Protein AF-A0A8T6TBX6-F1 (afdb_monomer_lite)

Sequence (388 aa):
GADEERVNELTYELRSREDLVAPQSKFRDLLKDADGKEVSRELEEILAISKDKQDTVGQKVSTIKLELSDLREEQARIERSPDFDRQQRKSRRRVRVWTGYGNVAIGIVLVFMFLMFALLLWQSLIVIRIPPGIIQPQEMLGIPGINPVIPLWYGIFGLAVAMLVHEFAHGILARVGKITVKSLGLLYMVVPIGAFVEPDEDQLAKVDRGRRSRVFAVGPATNIIVAFLVVMLFAWGFMGSVEQAEEGVVLGRIVEWHEFEVEGSDTPEQRSTPANDSGIVPWSTLLSIEALDGPPLGPDEENLSVLKEVEDYTDTMERTIAGQRVRLTWWNDGKTYDASVQLWDKGDVYGEDYAGQGYLGASAYLFYRVPAGEYPDALSRPMDYVED

Radius of gyration: 39.2 Å; chains: 1; bounding box: 105×45×105 Å

Foldseek 3Di:
DPVVVVVVVVVCVVVVCPDDPDDPPVVVVVCVVDPVVVVVVVLVVVCVPDPVCNVVSVVVVVVVVVVVVVVVVVVVVCCPDPVVVVVVVVVVVLLVVLLVLLVVLLVQQVVVVVVVVVVVVVVVVVVVVDDPDPDDVQCVPPDAPSNPVHDVVVVLVLQAVLQVQLQVQLVSLCVSQVFDFPDQDLDDDPDRDHRHTHTDVVVLVVGDPSSNSSSVRRSVSRSVVVVVVVVVCCCVVCVVVDDDPDQAFFWQDFAQWDWADDVPDPGTDIDGFQCNVQVPDHRKGWFWKFFPDDFAQPPPRHRIQGGRDLVSVVSSQQRAWAQTKIKIWIDDPHDIDIDIGTFHAVCSVVNDVRGGGGHGRTHTDDPDDDDPPDDPPVVPDDPPPPPD

Structure (mmCIF, N/CA/C/O backbone):
data_AF-A0A8T6TBX6-F1
#
_entry.id   AF-A0A8T6TBX6-F1
#
loop_
_atom_site.group_PDB
_atom_site.id
_atom_site.type_symbol
_atom_site.label_atom_id
_atom_site.label_alt_id
_atom_site.label_comp_id
_atom_site.label_asym_id
_atom_site.label_entity_id
_atom_site.label_seq_id
_atom_site.pdbx_PDB_ins_code
_atom_site.Cartn_x
_atom_site.Cartn_y
_atom_site.Cartn_z
_atom_site.occupancy
_atom_site.B_iso_or_equiv
_atom_site.auth_seq_id
_atom_site.auth_comp_id
_atom_site.auth_asym_id
_atom_site.auth_atom_id
_atom_site.pdbx_PDB_model_num
ATOM 1 N N . GLY A 1 1 ? -63.072 0.173 43.963 1.00 38.72 1 GLY A N 1
ATOM 2 C CA . GLY A 1 1 ? -63.682 0.535 42.677 1.00 38.72 1 GLY A CA 1
ATOM 3 C C . GLY A 1 1 ? -62.593 0.728 41.650 1.00 38.72 1 GLY A C 1
ATOM 4 O O . GLY A 1 1 ? -62.140 -0.268 41.123 1.00 38.72 1 GLY A O 1
ATOM 5 N N . ALA A 1 2 ? -62.120 1.961 41.444 1.00 32.62 2 ALA A N 1
ATOM 6 C CA . ALA A 1 2 ? -61.147 2.293 40.392 1.00 32.62 2 ALA A CA 1
ATOM 7 C C . ALA A 1 2 ? -59.654 2.025 40.724 1.00 32.62 2 ALA A C 1
ATOM 9 O O . ALA A 1 2 ? -58.848 1.934 39.808 1.00 32.62 2 ALA A O 1
ATOM 10 N N . ASP A 1 3 ? -59.276 1.846 41.997 1.00 45.72 3 ASP A N 1
ATOM 11 C CA . ASP A 1 3 ? -57.864 1.628 42.394 1.00 45.72 3 ASP A CA 1
ATOM 12 C C . ASP A 1 3 ? -57.424 0.158 42.456 1.00 45.72 3 ASP A C 1
ATOM 14 O O . ASP A 1 3 ? -56.239 -0.153 42.391 1.00 45.72 3 ASP A O 1
ATOM 18 N N . GLU A 1 4 ? -58.365 -0.775 42.585 1.00 37.47 4 GLU A N 1
ATOM 19 C CA . GLU A 1 4 ? -58.041 -2.202 42.728 1.00 37.47 4 GLU A CA 1
ATOM 20 C C . GLU A 1 4 ? -57.635 -2.822 41.384 1.00 37.47 4 GLU A C 1
ATOM 22 O O . GLU A 1 4 ? -56.777 -3.699 41.327 1.00 37.47 4 GLU A O 1
ATOM 27 N N . GLU A 1 5 ? -58.205 -2.307 40.295 1.00 37.44 5 GLU A N 1
ATOM 28 C CA . GLU A 1 5 ? -57.904 -2.714 38.924 1.00 37.44 5 GLU A CA 1
ATOM 29 C C . GLU A 1 5 ? -56.518 -2.210 38.492 1.00 37.44 5 GLU A C 1
ATOM 31 O O . GLU A 1 5 ? -55.729 -2.992 37.979 1.00 37.44 5 GLU A O 1
ATOM 36 N N . ARG A 1 6 ? -56.152 -0.965 38.840 1.00 40.28 6 ARG A N 1
ATOM 37 C CA . ARG A 1 6 ? -54.835 -0.365 38.544 1.00 40.28 6 ARG A CA 1
ATOM 38 C C . ARG A 1 6 ? -53.684 -1.050 39.289 1.00 40.28 6 ARG A C 1
ATOM 40 O O . ARG A 1 6 ? -52.607 -1.255 38.736 1.00 40.28 6 ARG A O 1
ATOM 47 N N . VAL A 1 7 ? -53.912 -1.427 40.550 1.00 42.97 7 VAL A N 1
ATOM 48 C CA . VAL A 1 7 ? -52.927 -2.150 41.370 1.00 42.97 7 VAL A CA 1
ATOM 49 C C . VAL A 1 7 ? -52.778 -3.594 40.895 1.00 42.97 7 VAL A C 1
ATOM 51 O O . VAL A 1 7 ? -51.656 -4.094 40.822 1.00 42.97 7 VAL A O 1
ATOM 54 N N . ASN A 1 8 ? -53.871 -4.260 40.518 1.00 42.78 8 ASN A N 1
ATOM 55 C CA . ASN A 1 8 ? -53.800 -5.603 39.945 1.00 42.78 8 ASN A CA 1
ATOM 56 C C . ASN A 1 8 ? -53.167 -5.605 38.546 1.00 42.78 8 ASN A C 1
ATOM 58 O O . ASN A 1 8 ? -52.420 -6.528 38.247 1.00 42.78 8 ASN A O 1
ATOM 62 N N . GLU A 1 9 ? -53.383 -4.568 37.736 1.00 41.25 9 GLU A N 1
ATOM 63 C CA . GLU A 1 9 ? -52.756 -4.380 36.421 1.00 41.25 9 GLU A CA 1
ATOM 64 C C . GLU A 1 9 ? -51.234 -4.189 36.547 1.00 41.25 9 GLU A C 1
ATOM 66 O O . GLU A 1 9 ? -50.475 -4.911 35.906 1.00 41.25 9 GLU A O 1
ATOM 71 N N . LEU A 1 10 ? -50.770 -3.343 37.478 1.00 39.22 10 LEU A N 1
ATOM 72 C CA . LEU A 1 10 ? -49.340 -3.174 37.788 1.00 39.22 10 LEU A CA 1
ATOM 73 C C . LEU A 1 10 ? -48.706 -4.442 38.382 1.00 39.22 10 LEU A C 1
ATOM 75 O O . LEU A 1 10 ? -47.567 -4.784 38.066 1.00 39.22 10 LEU A O 1
ATOM 79 N N . THR A 1 11 ? -49.441 -5.170 39.227 1.00 39.16 11 THR A N 1
ATOM 80 C CA . THR A 1 11 ? -48.968 -6.430 39.827 1.00 39.16 11 THR A CA 1
ATOM 81 C C . THR A 1 11 ? -48.916 -7.558 38.791 1.00 39.16 11 THR A C 1
ATOM 83 O O . THR A 1 11 ? -48.022 -8.403 38.848 1.00 39.16 11 THR A O 1
ATOM 86 N N . TYR A 1 12 ? -49.837 -7.562 37.823 1.00 40.47 12 TYR A N 1
ATOM 87 C CA . TYR A 1 12 ? -49.862 -8.497 36.700 1.00 40.47 12 TYR A CA 1
ATOM 88 C C . TYR A 1 12 ? -48.758 -8.181 35.682 1.00 40.47 12 TYR A C 1
ATOM 90 O O . TYR A 1 12 ? -48.032 -9.095 35.305 1.00 40.47 12 TYR A O 1
ATOM 98 N N . GLU A 1 13 ? -48.528 -6.907 35.338 1.00 39.50 13 GLU A N 1
ATOM 99 C CA . GLU A 1 13 ? -47.402 -6.473 34.489 1.00 39.50 13 GLU A CA 1
ATOM 100 C C . GLU A 1 13 ? -46.027 -6.776 35.107 1.00 39.50 13 GLU A C 1
ATOM 102 O O . GLU A 1 13 ? -45.070 -7.070 34.386 1.00 39.50 13 GLU A O 1
ATOM 107 N N . LEU A 1 14 ? -45.908 -6.721 36.440 1.00 37.66 14 LEU A N 1
ATOM 108 C CA . LEU A 1 14 ? -44.684 -7.081 37.163 1.00 37.66 14 LEU A CA 1
ATOM 109 C C . LEU A 1 14 ? -44.456 -8.598 37.223 1.00 37.66 14 LEU A C 1
ATOM 111 O O . LEU A 1 14 ? -43.306 -9.036 37.236 1.00 37.66 14 LEU A O 1
ATOM 115 N N . ARG A 1 15 ? -45.528 -9.403 37.238 1.00 36.50 15 ARG A N 1
ATOM 116 C CA . ARG A 1 15 ? -45.457 -10.876 37.232 1.00 36.50 15 ARG A CA 1
ATOM 117 C C . ARG A 1 15 ? -45.331 -11.481 35.837 1.00 36.50 15 ARG A C 1
ATOM 119 O O . ARG A 1 15 ? -44.792 -12.573 35.724 1.00 36.50 15 ARG A O 1
ATOM 126 N N . SER A 1 16 ? -45.816 -10.810 34.793 1.00 33.53 16 SER A N 1
ATOM 127 C CA . SER A 1 16 ? -45.866 -11.346 33.426 1.00 33.53 16 SER A CA 1
ATOM 128 C C . SER A 1 16 ? -44.584 -11.133 32.612 1.00 33.53 16 SER A C 1
ATOM 130 O O . SER A 1 16 ? -44.590 -11.369 31.408 1.00 33.53 16 SER A O 1
ATOM 132 N N . ARG A 1 17 ? -43.493 -10.658 33.227 1.00 32.53 17 ARG A N 1
ATOM 133 C CA . ARG A 1 17 ? -42.173 -10.547 32.585 1.00 32.53 17 ARG A CA 1
ATOM 134 C C . ARG A 1 17 ? -41.236 -11.630 33.119 1.00 32.53 17 ARG A C 1
ATOM 136 O O . ARG A 1 17 ? -40.343 -11.343 33.913 1.00 32.53 17 ARG A O 1
ATOM 143 N N . GLU A 1 18 ? -41.439 -12.866 32.677 1.00 32.34 18 GLU A N 1
ATOM 144 C CA . GLU A 1 18 ? -40.562 -14.013 32.979 1.00 32.34 18 GLU A CA 1
ATOM 145 C C . GLU A 1 18 ? -39.318 -14.093 32.067 1.00 32.34 18 GLU A C 1
ATOM 147 O O . GLU A 1 18 ? -38.530 -15.031 32.145 1.00 32.34 18 GLU A O 1
ATOM 152 N N . ASP A 1 19 ? -39.075 -13.085 31.234 1.00 32.53 19 ASP A N 1
ATOM 153 C CA . ASP A 1 19 ? -38.139 -13.167 30.110 1.00 32.53 19 ASP A CA 1
ATOM 154 C C . ASP A 1 19 ? -37.120 -12.012 30.050 1.00 32.53 19 ASP A C 1
ATOM 156 O O . ASP A 1 19 ? -36.607 -11.657 28.991 1.00 32.53 19 ASP A O 1
ATOM 160 N N . LEU A 1 20 ? -36.724 -11.451 31.200 1.00 30.66 20 LEU A N 1
ATOM 161 C CA . LEU A 1 20 ? -35.664 -10.432 31.256 1.00 30.66 20 LEU A CA 1
ATOM 162 C C . LEU A 1 20 ? -34.454 -10.861 32.089 1.00 30.66 20 LEU A C 1
ATOM 164 O O . LEU A 1 20 ? -34.204 -10.402 33.204 1.00 30.66 20 LEU A O 1
ATOM 168 N N . VAL A 1 21 ? -33.614 -11.674 31.449 1.00 34.84 21 VAL A N 1
ATOM 169 C CA . VAL A 1 21 ? -32.175 -11.706 31.718 1.00 34.84 21 VAL A CA 1
ATOM 170 C C . VAL A 1 21 ? -31.593 -10.313 31.409 1.00 34.84 21 VAL A C 1
ATOM 172 O O . VAL A 1 21 ? -31.294 -10.002 30.261 1.00 34.84 21 VAL A O 1
ATOM 175 N N . ALA A 1 22 ? -31.383 -9.516 32.468 1.00 29.92 22 ALA A N 1
ATOM 176 C CA . ALA A 1 22 ? -30.578 -8.279 32.546 1.00 29.92 22 ALA A CA 1
ATOM 177 C C . ALA A 1 22 ? -31.112 -7.034 31.772 1.00 29.92 22 ALA A C 1
ATOM 179 O O . ALA A 1 22 ? -31.769 -7.183 30.751 1.00 29.92 22 ALA A O 1
ATOM 180 N N . PRO A 1 23 ? -30.821 -5.774 32.203 1.00 37.69 23 PRO A N 1
ATOM 181 C CA . PRO A 1 23 ? -29.651 -5.351 32.979 1.00 37.69 23 PRO A CA 1
ATOM 182 C C . PRO A 1 23 ? -29.938 -4.516 34.242 1.00 37.69 23 PRO A C 1
ATOM 184 O O . PRO A 1 23 ? -30.768 -3.609 34.266 1.00 37.69 23 PRO A O 1
ATOM 187 N N . GLN A 1 24 ? -29.099 -4.736 35.260 1.00 36.00 24 GLN A N 1
ATOM 188 C CA . GLN A 1 24 ? -28.992 -3.989 36.525 1.00 36.00 24 GLN A CA 1
ATOM 189 C C . GLN A 1 24 ? -28.879 -2.448 36.395 1.00 36.00 24 GLN A C 1
ATOM 191 O O . GLN A 1 24 ? -28.819 -1.752 37.404 1.00 36.00 24 GLN A O 1
ATOM 196 N N . SER A 1 25 ? -28.831 -1.879 35.186 1.00 33.09 25 SER A N 1
ATOM 197 C CA . SER A 1 25 ? -28.899 -0.432 34.958 1.00 33.09 25 SER A CA 1
ATOM 198 C C . SER A 1 25 ? -30.320 0.119 35.077 1.00 33.09 25 SER A C 1
ATOM 200 O O . SER A 1 25 ? -30.493 1.143 35.720 1.00 33.09 25 SER A O 1
ATOM 202 N N . LYS A 1 26 ? -31.338 -0.585 34.558 1.00 34.56 26 LYS A N 1
ATOM 203 C CA . LYS A 1 26 ? -32.734 -0.106 34.588 1.00 34.56 26 LYS A CA 1
ATOM 204 C C . LYS A 1 26 ? -33.320 -0.143 36.006 1.00 34.56 26 LYS A C 1
ATOM 206 O O . LYS A 1 26 ? -34.060 0.748 36.399 1.00 34.56 26 LYS A O 1
ATOM 211 N N . PHE A 1 27 ? -32.895 -1.128 36.801 1.00 35.19 27 PHE A N 1
ATOM 212 C CA . PHE A 1 27 ? -33.219 -1.243 38.228 1.00 35.19 27 PHE A CA 1
ATOM 213 C C . PHE A 1 27 ? -32.498 -0.179 39.078 1.00 35.19 27 PHE A C 1
ATOM 215 O O . PHE A 1 27 ? -33.051 0.328 40.046 1.00 35.19 27 PHE A O 1
ATOM 222 N N . ARG A 1 28 ? -31.274 0.212 38.688 1.00 37.06 28 ARG A N 1
ATOM 223 C CA . ARG A 1 28 ? -30.515 1.298 39.329 1.00 37.06 28 ARG A CA 1
ATOM 224 C C . ARG A 1 28 ? -31.101 2.680 39.020 1.00 37.06 28 ARG A C 1
ATOM 226 O O . ARG A 1 28 ? -31.014 3.547 39.878 1.00 37.06 28 ARG A O 1
ATOM 233 N N . ASP A 1 29 ? -31.672 2.876 37.833 1.00 36.03 29 ASP A N 1
ATOM 234 C CA . ASP A 1 29 ? -32.325 4.135 37.448 1.00 36.03 29 ASP A CA 1
ATOM 235 C C . ASP A 1 29 ? -33.709 4.276 38.113 1.00 36.03 29 ASP A C 1
ATOM 237 O O . ASP A 1 29 ? -34.010 5.332 38.659 1.00 36.03 29 ASP A O 1
ATOM 241 N N . LEU A 1 30 ? -34.474 3.181 38.236 1.00 34.69 30 LEU A N 1
ATOM 242 C CA . LEU A 1 30 ? -35.698 3.132 39.058 1.00 34.69 30 LEU A CA 1
ATOM 243 C C . LEU A 1 30 ? -35.437 3.412 40.551 1.00 34.69 30 LEU A C 1
ATOM 245 O O . LEU A 1 30 ? -36.264 4.020 41.219 1.00 34.69 30 LEU A O 1
ATOM 249 N N . LEU A 1 31 ? -34.272 3.011 41.072 1.00 36.69 31 LEU A N 1
ATOM 250 C CA . LEU A 1 31 ? -33.835 3.307 42.445 1.00 36.69 31 LEU A CA 1
ATOM 251 C C . LEU A 1 31 ? -33.206 4.704 42.617 1.00 36.69 31 LEU A C 1
ATOM 253 O O . LEU A 1 31 ? -32.903 5.088 43.745 1.00 36.69 31 LEU A O 1
ATOM 257 N N . LYS A 1 32 ? -32.962 5.447 41.529 1.00 38.94 32 LYS A N 1
ATOM 258 C CA . LYS A 1 32 ? -32.359 6.791 41.566 1.00 38.94 32 LYS A CA 1
ATOM 259 C C . LYS A 1 32 ? -33.377 7.921 41.478 1.00 38.94 32 LYS A C 1
ATOM 261 O O . LYS A 1 32 ? -33.118 8.963 42.070 1.00 38.94 32 LYS A O 1
ATOM 266 N N . ASP A 1 33 ? -34.499 7.708 40.792 1.00 34.97 33 ASP A N 1
ATOM 267 C CA . ASP A 1 33 ? -35.560 8.721 40.669 1.00 34.97 33 ASP A CA 1
ATOM 268 C C . ASP A 1 33 ? -36.517 8.756 41.866 1.00 34.97 33 ASP A C 1
ATOM 270 O O . ASP A 1 33 ? -37.229 9.734 42.061 1.00 34.97 33 ASP A O 1
ATOM 274 N N . ALA A 1 34 ? -36.463 7.755 42.742 1.00 42.81 34 ALA A N 1
ATOM 275 C CA . ALA A 1 34 ? -37.088 7.823 44.050 1.00 42.81 34 ALA A CA 1
ATOM 276 C C . ALA A 1 34 ? -36.090 7.327 45.095 1.00 42.81 34 ALA A C 1
ATOM 278 O O . ALA A 1 34 ? -36.056 6.147 45.451 1.00 42.81 34 ALA A O 1
ATOM 279 N N . ASP A 1 35 ? -35.294 8.259 45.632 1.00 43.50 35 ASP A N 1
ATOM 280 C CA . ASP A 1 35 ? -34.878 8.190 47.035 1.00 43.50 35 ASP A CA 1
ATOM 281 C C . ASP A 1 35 ? -36.154 7.785 47.784 1.00 43.50 35 ASP A C 1
ATOM 283 O O . ASP A 1 35 ? -37.111 8.550 47.733 1.00 43.50 35 ASP A O 1
ATOM 287 N N . GLY A 1 36 ? -36.246 6.552 48.311 1.00 41.44 36 GLY A N 1
ATOM 288 C CA . GLY A 1 36 ? -37.507 5.827 48.596 1.00 41.44 36 GLY A CA 1
ATOM 289 C C . GLY A 1 36 ? -38.546 6.532 49.488 1.00 41.44 36 GLY A C 1
ATOM 290 O O . GLY A 1 36 ? -39.574 5.953 49.819 1.00 41.44 36 GLY A O 1
ATOM 291 N N . LYS A 1 37 ? -38.277 7.775 49.868 1.00 42.91 37 LYS A N 1
ATOM 292 C CA . LYS A 1 37 ? -39.180 8.821 50.329 1.00 42.91 37 LYS A CA 1
ATOM 293 C C . LYS A 1 37 ? -40.361 9.103 49.399 1.00 42.91 37 LYS A C 1
ATOM 295 O O . LYS A 1 37 ? -41.432 9.265 49.952 1.00 42.91 37 LYS A O 1
ATOM 300 N N . GLU A 1 38 ? -40.228 9.144 48.066 1.00 42.66 38 GLU A N 1
ATOM 301 C CA . GLU A 1 38 ? -41.376 9.505 47.192 1.00 42.66 38 GLU A CA 1
ATOM 302 C C . GLU A 1 38 ? -42.464 8.418 47.235 1.00 42.66 38 GLU A C 1
ATOM 304 O O . GLU A 1 38 ? -43.614 8.693 47.551 1.00 42.66 38 GLU A O 1
ATOM 309 N N . VAL A 1 39 ? -42.062 7.150 47.081 1.00 44.59 39 VAL A N 1
ATOM 310 C CA . VAL A 1 39 ? -42.953 5.984 47.227 1.00 44.59 39 VAL A CA 1
ATOM 311 C C . VAL A 1 39 ? -43.497 5.876 48.655 1.00 44.59 39 VAL A C 1
ATOM 313 O O . VAL A 1 39 ? -44.668 5.568 48.855 1.00 44.59 39 VAL A O 1
ATOM 316 N N . SER A 1 40 ? -42.668 6.161 49.668 1.00 46.03 40 SER A N 1
ATOM 317 C CA . SER A 1 40 ? -43.121 6.189 51.068 1.00 46.03 40 SER A CA 1
ATOM 318 C C . SER A 1 40 ? -44.142 7.304 51.319 1.00 46.03 40 SER A C 1
ATOM 320 O O . SER A 1 40 ? -45.070 7.104 52.093 1.00 46.03 40 SER A O 1
ATOM 322 N N . ARG A 1 41 ? -43.992 8.450 50.651 1.00 47.56 41 ARG A N 1
ATOM 323 C CA . ARG A 1 41 ? -44.851 9.627 50.776 1.00 47.56 41 ARG A CA 1
ATOM 324 C C . ARG A 1 41 ? -46.176 9.449 50.037 1.00 47.56 41 ARG A C 1
ATOM 326 O O . ARG A 1 41 ? -47.205 9.775 50.612 1.00 47.56 41 ARG A O 1
ATOM 333 N N . GLU A 1 42 ? -46.176 8.891 48.828 1.00 45.78 42 GLU A N 1
ATOM 334 C CA . GLU A 1 42 ? -47.413 8.541 48.113 1.00 45.78 42 GLU A CA 1
ATOM 335 C C . GLU A 1 42 ? -48.208 7.466 48.872 1.00 45.78 42 GLU A C 1
ATOM 337 O O . GLU A 1 42 ? -49.427 7.564 48.997 1.00 45.78 42 GLU A O 1
ATOM 342 N N . LEU A 1 43 ? -47.529 6.479 49.471 1.00 45.22 43 LEU A N 1
ATOM 343 C CA . LEU A 1 43 ? -48.172 5.495 50.351 1.00 45.22 43 LEU A CA 1
ATOM 344 C C . LEU A 1 43 ? -48.756 6.139 51.620 1.00 45.22 43 LEU A C 1
ATOM 346 O O . LEU A 1 43 ? -49.836 5.740 52.058 1.00 45.22 43 LEU A O 1
ATOM 350 N N . GLU A 1 44 ? -48.081 7.139 52.197 1.00 48.75 44 GLU A N 1
ATOM 351 C CA . GLU A 1 44 ? -48.575 7.920 53.342 1.00 48.75 44 GLU A CA 1
ATOM 352 C C . GLU A 1 44 ? -49.750 8.851 52.975 1.00 48.75 44 GLU A C 1
ATOM 354 O O . GLU A 1 44 ? -50.686 8.981 53.765 1.00 48.75 44 GLU A O 1
ATOM 359 N N . GLU A 1 45 ? -49.768 9.434 51.770 1.00 49.25 45 GLU A N 1
ATOM 360 C CA . GLU A 1 45 ? -50.902 10.212 51.240 1.00 49.25 45 GLU A CA 1
ATOM 361 C C . GLU A 1 45 ? -52.128 9.323 50.962 1.00 49.25 45 GLU A C 1
ATOM 363 O O . GLU A 1 45 ? -53.253 9.692 51.305 1.00 49.25 45 GLU A O 1
ATOM 368 N N . ILE A 1 46 ? -51.931 8.108 50.438 1.00 44.25 46 ILE A N 1
ATOM 369 C CA . ILE A 1 46 ? -53.002 7.116 50.228 1.00 44.25 46 ILE A CA 1
ATOM 370 C C . ILE A 1 46 ? -53.572 6.610 51.571 1.00 44.25 46 ILE A C 1
ATOM 372 O O . ILE A 1 46 ? -54.778 6.375 51.697 1.00 44.25 46 ILE A O 1
ATOM 376 N N . LEU A 1 47 ? -52.738 6.507 52.613 1.00 43.00 47 LEU A N 1
ATOM 377 C CA . LEU A 1 47 ? -53.135 6.152 53.987 1.00 43.00 47 LEU A CA 1
ATOM 378 C C . LEU A 1 47 ? -54.034 7.203 54.669 1.00 43.00 47 LEU A C 1
ATOM 380 O O . LEU A 1 47 ? -54.701 6.882 55.661 1.00 43.00 47 LEU A O 1
ATOM 384 N N . ALA A 1 48 ? -54.088 8.435 54.152 1.00 48.34 48 ALA A N 1
ATOM 385 C CA . ALA A 1 48 ? -54.887 9.522 54.719 1.00 48.34 48 ALA A CA 1
ATOM 386 C C . ALA A 1 48 ? -56.383 9.470 54.337 1.00 48.34 48 ALA A C 1
ATOM 388 O O . ALA A 1 48 ? -57.191 10.162 54.958 1.00 48.34 48 ALA A O 1
ATOM 389 N N . ILE A 1 49 ? -56.781 8.646 53.356 1.00 48.47 49 ILE A N 1
ATOM 390 C CA . ILE A 1 49 ? -58.114 8.733 52.723 1.00 48.47 49 ILE A CA 1
ATOM 391 C C . ILE A 1 49 ? -59.169 7.766 53.309 1.00 48.47 49 ILE A C 1
ATOM 393 O O . ILE A 1 49 ? -60.355 7.904 53.023 1.00 48.47 49 ILE A O 1
ATOM 397 N N . SER A 1 50 ? -58.834 6.832 54.207 1.00 43.97 50 SER A N 1
ATOM 398 C CA . SER A 1 50 ? -59.862 5.974 54.832 1.00 43.97 50 SER A CA 1
ATOM 399 C C . SER A 1 50 ? -59.382 5.299 56.120 1.00 43.97 50 SER A C 1
ATOM 401 O O . SER A 1 50 ? -58.577 4.368 56.071 1.00 43.97 50 SER A O 1
ATOM 403 N N . LYS A 1 51 ? -59.953 5.697 57.269 1.00 49.25 51 LYS A N 1
ATOM 404 C CA . LYS A 1 51 ? -59.678 5.122 58.606 1.00 49.25 51 LYS A CA 1
ATOM 405 C C . LYS A 1 51 ? -59.875 3.600 58.696 1.00 49.25 51 LYS A C 1
ATOM 407 O O . LYS A 1 51 ? -59.220 2.969 59.508 1.00 49.25 51 LYS A O 1
ATOM 412 N N . ASP A 1 52 ? -60.723 3.014 57.851 1.00 48.44 52 ASP A N 1
ATOM 413 C CA . ASP A 1 52 ? -61.098 1.590 57.913 1.00 48.44 52 ASP A CA 1
ATOM 414 C C . ASP A 1 52 ? -60.126 0.655 57.156 1.00 48.44 52 ASP A C 1
ATOM 416 O O . ASP A 1 52 ? -60.177 -0.561 57.291 1.00 48.44 52 ASP A O 1
ATOM 420 N N . LYS A 1 53 ? -59.194 1.213 56.363 1.00 48.06 53 LYS A N 1
ATOM 421 C CA . LYS A 1 53 ? -58.172 0.450 55.612 1.00 48.06 53 LYS A CA 1
ATOM 422 C C . LYS A 1 53 ? -56.741 0.677 56.116 1.00 48.06 53 LYS A C 1
ATOM 424 O O . LYS A 1 53 ? -55.809 0.086 55.570 1.00 48.06 53 LYS A O 1
ATOM 429 N N . GLN A 1 54 ? -56.555 1.505 57.149 1.00 48.19 54 GLN A N 1
ATOM 430 C CA . GLN A 1 54 ? -55.234 1.854 57.685 1.00 48.19 54 GLN A CA 1
ATOM 431 C C . GLN A 1 54 ? -54.478 0.646 58.249 1.00 48.19 54 GLN A C 1
ATOM 433 O O . GLN A 1 54 ? -53.272 0.554 58.039 1.00 48.19 54 GLN A O 1
ATOM 438 N N . ASP A 1 55 ? -55.166 -0.317 58.863 1.00 55.19 55 ASP A N 1
ATOM 439 C CA . ASP A 1 55 ? -54.508 -1.498 59.437 1.00 55.19 55 ASP A CA 1
ATOM 440 C C . ASP A 1 55 ? -54.017 -2.475 58.356 1.00 55.19 55 ASP A C 1
ATOM 442 O O . ASP A 1 55 ? -52.893 -2.977 58.421 1.00 55.19 55 ASP A O 1
ATOM 446 N N . THR A 1 56 ? -54.813 -2.703 57.305 1.00 56.12 56 THR A N 1
ATOM 447 C CA . THR A 1 56 ? -54.439 -3.593 56.191 1.00 56.12 56 THR A CA 1
ATOM 448 C C . THR A 1 56 ? -53.354 -2.979 55.308 1.00 56.12 56 THR A C 1
ATOM 450 O O . THR A 1 56 ? -52.436 -3.674 54.868 1.00 56.12 56 THR A O 1
ATOM 453 N N . VAL A 1 57 ? -53.431 -1.669 55.048 1.00 53.22 57 VAL A N 1
ATOM 454 C CA . VAL A 1 57 ? -52.397 -0.943 54.298 1.00 53.22 57 VAL A CA 1
ATOM 455 C C . VAL A 1 57 ? -51.128 -0.811 55.142 1.00 53.22 57 VAL A C 1
ATOM 457 O O . VAL A 1 57 ? -50.041 -1.054 54.627 1.00 53.22 57 VAL A O 1
ATOM 460 N N . GLY A 1 58 ? -51.245 -0.546 56.445 1.00 56.72 58 GLY A N 1
ATOM 461 C CA . GLY A 1 58 ? -50.121 -0.511 57.381 1.00 56.72 58 GLY A CA 1
ATOM 462 C C . GLY A 1 58 ? -49.364 -1.841 57.455 1.00 56.72 58 GLY A C 1
ATOM 463 O O . GLY A 1 58 ? -48.134 -1.840 57.389 1.00 56.72 58 GLY A O 1
ATOM 464 N N . GLN A 1 59 ? -50.076 -2.976 57.492 1.00 63.50 59 GLN A N 1
ATOM 465 C CA . GLN A 1 59 ? -49.461 -4.309 57.392 1.00 63.50 59 GLN A CA 1
ATOM 466 C C . GLN A 1 59 ? -48.778 -4.557 56.039 1.00 63.50 59 GLN A C 1
ATOM 468 O O . GLN A 1 59 ? -47.680 -5.113 55.992 1.00 63.50 59 GLN A O 1
ATOM 473 N N . LYS A 1 60 ? -49.385 -4.144 54.919 1.00 56.91 60 LYS A N 1
ATOM 474 C CA . LYS A 1 60 ? -48.742 -4.279 53.600 1.00 56.91 60 LYS A CA 1
ATOM 475 C C . LYS A 1 60 ? -47.480 -3.421 53.496 1.00 56.91 60 LYS A C 1
ATOM 477 O O . LYS A 1 60 ? -46.462 -3.902 53.011 1.00 56.91 60 LYS A O 1
ATOM 482 N N . VAL A 1 61 ? -47.508 -2.190 54.008 1.00 63.06 61 VAL A N 1
ATOM 483 C CA . VAL A 1 61 ? -46.351 -1.281 54.027 1.00 63.06 61 VAL A CA 1
ATOM 484 C C . VAL A 1 61 ? -45.227 -1.823 54.912 1.00 63.06 61 VAL A C 1
ATOM 486 O O . VAL A 1 61 ? -44.062 -1.739 54.527 1.00 63.06 61 VAL A O 1
ATOM 489 N N . SER A 1 62 ? -45.536 -2.401 56.077 1.00 65.44 62 SER A N 1
ATOM 490 C CA . SER A 1 62 ? -44.512 -3.018 56.932 1.00 65.44 62 SER A CA 1
ATOM 491 C C . SER A 1 62 ? -43.888 -4.260 56.294 1.00 65.44 62 SER A C 1
ATOM 493 O O . SER A 1 62 ? -42.669 -4.414 56.348 1.00 65.44 62 SER A O 1
ATOM 495 N N . THR A 1 63 ? -44.692 -5.090 55.625 1.00 71.06 63 THR A N 1
ATOM 496 C CA . THR A 1 63 ? -44.210 -6.264 54.876 1.00 71.06 63 THR A CA 1
ATOM 497 C C . THR A 1 63 ? -43.282 -5.844 53.736 1.00 71.06 63 THR A C 1
ATOM 499 O O . THR A 1 63 ? -42.171 -6.353 53.629 1.00 71.06 63 THR A O 1
ATOM 502 N N . ILE A 1 64 ? -43.674 -4.832 52.954 1.00 67.00 64 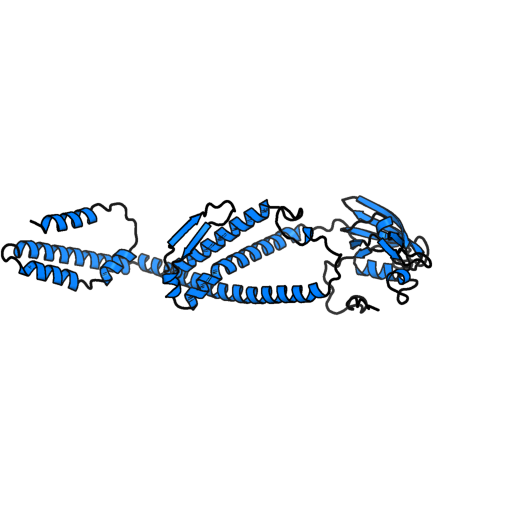ILE A N 1
ATOM 503 C CA . ILE A 1 64 ? -42.839 -4.280 51.879 1.00 67.00 64 ILE A CA 1
ATOM 504 C C . ILE A 1 64 ? -41.535 -3.700 52.439 1.00 67.00 64 ILE A C 1
ATOM 506 O O . ILE A 1 64 ? -40.477 -3.909 51.858 1.00 67.00 64 ILE A O 1
ATOM 510 N N . LYS A 1 65 ? -41.570 -2.994 53.579 1.00 63.28 65 LYS A N 1
ATOM 511 C CA . LYS A 1 65 ? -40.356 -2.457 54.221 1.00 63.28 65 LYS A CA 1
ATOM 512 C C . LYS A 1 65 ? -39.374 -3.559 54.629 1.00 63.28 65 LYS A C 1
ATOM 514 O O . LYS A 1 65 ? -38.172 -3.342 54.487 1.00 63.28 65 LYS A O 1
ATOM 519 N N . LEU A 1 66 ? -39.877 -4.699 55.106 1.00 75.75 66 LEU A N 1
ATOM 520 C CA . LEU A 1 66 ? -39.064 -5.864 55.470 1.00 75.75 66 LEU A CA 1
ATOM 521 C C . LEU A 1 66 ? -38.459 -6.549 54.237 1.00 75.75 66 LEU A C 1
ATOM 523 O O . LEU A 1 66 ? -37.253 -6.779 54.196 1.00 75.75 66 LEU A O 1
ATOM 527 N N . GLU A 1 67 ? -39.247 -6.783 53.185 1.00 73.06 67 GLU A N 1
ATOM 528 C CA . GLU A 1 67 ? -38.718 -7.319 51.920 1.00 73.06 67 GLU A CA 1
ATOM 529 C C . GLU A 1 67 ? -37.655 -6.386 51.318 1.00 73.06 67 GLU A C 1
ATOM 531 O O . GLU A 1 67 ? -36.612 -6.831 50.838 1.00 73.06 67 GLU A O 1
ATOM 536 N N . LEU A 1 68 ? -37.869 -5.069 51.397 1.00 70.81 68 LEU A N 1
ATOM 537 C CA . LEU A 1 68 ? -36.906 -4.084 50.911 1.00 70.81 68 LEU A CA 1
ATOM 538 C C . LEU A 1 68 ? -35.611 -4.076 51.738 1.00 70.81 68 LEU A C 1
ATOM 540 O O . LEU A 1 68 ? -34.540 -3.824 51.179 1.00 70.81 68 LEU A O 1
ATOM 544 N N . SER A 1 69 ? -35.686 -4.303 53.056 1.00 74.44 69 SER A N 1
ATOM 545 C CA . SER A 1 69 ? -34.490 -4.408 53.900 1.00 74.44 69 SER A CA 1
ATOM 546 C C . SER A 1 69 ? -33.696 -5.673 53.601 1.00 74.44 69 SER A C 1
ATOM 548 O O . SER A 1 69 ? -32.479 -5.579 53.445 1.00 74.44 69 SER A O 1
ATOM 550 N N . ASP A 1 70 ? -34.370 -6.808 53.417 1.00 79.25 70 ASP A N 1
ATOM 551 C CA . ASP A 1 70 ? -33.722 -8.082 53.092 1.00 79.25 70 ASP A CA 1
ATOM 552 C C . ASP A 1 70 ? -33.020 -8.007 51.727 1.00 79.25 70 ASP A C 1
ATOM 554 O O . ASP A 1 70 ? -31.846 -8.363 51.598 1.00 79.25 70 ASP A O 1
ATOM 558 N N . LEU A 1 71 ? -33.678 -7.413 50.723 1.00 75.69 71 LEU A N 1
ATOM 559 C CA . LEU A 1 71 ? -33.081 -7.167 49.405 1.00 75.69 71 LEU A CA 1
ATOM 560 C C . LEU A 1 71 ? -31.869 -6.224 49.469 1.00 75.69 71 LEU A C 1
ATOM 562 O O . LEU A 1 71 ? -30.893 -6.410 48.736 1.00 75.69 71 LEU A O 1
ATOM 566 N N . ARG A 1 72 ? -31.898 -5.204 50.337 1.00 74.88 72 ARG A N 1
ATOM 567 C CA . ARG A 1 72 ? -30.752 -4.302 50.553 1.00 74.88 72 ARG A CA 1
ATOM 568 C C . ARG A 1 72 ? -29.580 -5.024 51.209 1.00 74.88 72 ARG A C 1
ATOM 570 O O . ARG A 1 72 ? -28.435 -4.783 50.821 1.00 74.88 72 ARG A O 1
ATOM 577 N N . GLU A 1 73 ? -29.839 -5.910 52.167 1.00 79.44 73 GLU A N 1
ATOM 578 C CA . GLU A 1 73 ? -28.794 -6.737 52.772 1.00 79.44 73 GLU A CA 1
ATOM 579 C C . GLU A 1 73 ? -28.191 -7.726 51.771 1.00 79.44 73 GLU A C 1
ATOM 581 O O . GLU A 1 73 ? -26.969 -7.907 51.747 1.00 79.44 73 GLU A O 1
ATOM 586 N N . GLU A 1 74 ? -29.012 -8.329 50.912 1.00 76.00 74 GLU A N 1
ATOM 587 C CA . GLU A 1 74 ? -28.552 -9.232 49.859 1.00 76.00 74 GLU A CA 1
ATOM 588 C C . GLU A 1 74 ? -27.703 -8.499 48.808 1.00 76.00 74 GLU A C 1
ATOM 590 O O . GLU A 1 74 ? -26.600 -8.949 48.486 1.00 76.00 74 GLU A O 1
ATOM 595 N N . GLN A 1 75 ? -28.127 -7.309 48.366 1.00 74.12 75 GLN A N 1
ATOM 596 C CA . GLN A 1 75 ? -27.311 -6.419 47.527 1.00 74.12 75 GLN A CA 1
ATOM 597 C C . GLN A 1 75 ? -25.964 -6.106 48.191 1.00 74.12 75 GLN A C 1
ATOM 599 O O . GLN A 1 75 ? -24.909 -6.306 47.587 1.00 74.12 75 GLN A O 1
ATOM 604 N N . ALA A 1 76 ? -25.970 -5.699 49.464 1.00 75.94 76 ALA A N 1
ATOM 605 C CA . ALA A 1 76 ? -24.749 -5.385 50.203 1.00 75.94 76 ALA A CA 1
ATOM 606 C C . ALA A 1 76 ? -23.842 -6.612 50.417 1.00 75.94 76 ALA A C 1
ATOM 608 O O . ALA A 1 76 ? -22.626 -6.466 50.581 1.00 75.94 76 ALA A O 1
ATOM 609 N N . ARG A 1 77 ? -24.405 -7.826 50.452 1.00 82.50 77 ARG A N 1
ATOM 610 C CA . ARG A 1 77 ? -23.659 -9.092 50.508 1.00 82.50 77 ARG A CA 1
ATOM 611 C C . ARG A 1 77 ? -22.989 -9.392 49.167 1.00 82.50 77 ARG A C 1
ATOM 613 O O . ARG A 1 77 ? -21.814 -9.755 49.151 1.00 82.50 77 ARG A O 1
ATOM 620 N N . ILE A 1 78 ? -23.701 -9.187 48.058 1.00 77.44 78 ILE A N 1
ATOM 621 C CA . ILE A 1 78 ? -23.175 -9.353 46.697 1.00 77.44 78 ILE A CA 1
ATOM 622 C C . ILE A 1 78 ? -22.058 -8.343 46.430 1.00 77.44 78 ILE A C 1
ATOM 624 O O . ILE A 1 78 ? -20.991 -8.737 45.966 1.00 77.44 78 ILE A O 1
ATOM 628 N N . GLU A 1 79 ? -22.245 -7.068 46.776 1.00 76.25 79 GLU A N 1
ATOM 629 C CA . GLU A 1 79 ? -21.230 -6.025 46.576 1.00 76.25 79 GLU A CA 1
ATOM 630 C C . GLU A 1 79 ? -19.941 -6.265 47.378 1.00 76.25 79 GLU A C 1
ATOM 632 O O . GLU A 1 79 ? -18.854 -5.895 46.933 1.00 76.25 79 GLU A O 1
ATOM 637 N N . ARG A 1 80 ? -20.043 -6.924 48.540 1.00 79.06 80 ARG A N 1
ATOM 638 C CA . ARG A 1 80 ? -18.892 -7.333 49.365 1.00 79.06 80 ARG A CA 1
ATOM 639 C C . ARG A 1 80 ? -18.264 -8.657 48.927 1.00 79.06 80 ARG A C 1
ATOM 641 O O . ARG A 1 80 ? -17.216 -9.029 49.456 1.00 79.06 80 ARG A O 1
ATOM 648 N N . SER A 1 81 ? -18.877 -9.378 47.988 1.00 82.75 81 SER A N 1
ATOM 649 C CA . SER A 1 81 ? -18.348 -10.660 47.527 1.00 82.75 81 SER A CA 1
ATOM 650 C C . SER A 1 81 ? -17.031 -10.475 46.746 1.00 82.75 81 SER A C 1
ATOM 652 O O . SER A 1 81 ? -16.901 -9.542 45.944 1.00 82.75 81 SER A O 1
ATOM 654 N N . PRO A 1 82 ? -16.045 -11.378 46.912 1.00 81.56 82 PRO A N 1
ATOM 655 C CA . PRO A 1 82 ? -14.798 -11.334 46.143 1.00 81.56 82 PRO A CA 1
ATOM 656 C C . PRO A 1 82 ? -15.019 -11.411 44.625 1.00 81.56 82 PRO A C 1
ATOM 658 O O . PRO A 1 82 ? -14.237 -10.858 43.846 1.00 81.56 82 PRO A O 1
ATOM 661 N N . ASP A 1 83 ? -16.086 -12.087 44.194 1.00 79.81 83 ASP A N 1
ATOM 662 C CA . ASP A 1 83 ? -16.440 -12.234 42.783 1.00 79.81 83 ASP A CA 1
ATOM 663 C C . ASP A 1 83 ? -16.950 -10.930 42.174 1.00 79.81 83 ASP A C 1
ATOM 665 O O . ASP A 1 83 ? -16.577 -10.600 41.043 1.00 79.81 83 ASP A O 1
ATOM 669 N N . PHE A 1 84 ? -17.717 -10.139 42.929 1.00 75.69 84 PHE A N 1
ATOM 670 C CA . PHE A 1 84 ? -18.143 -8.812 42.499 1.00 75.69 84 PHE A CA 1
ATOM 671 C C . PHE A 1 84 ? -16.955 -7.856 42.337 1.00 75.69 84 PHE A C 1
ATOM 673 O O . PHE A 1 84 ? -16.845 -7.197 41.298 1.00 75.69 84 PHE A O 1
ATOM 680 N N . ASP A 1 85 ? -16.010 -7.832 43.287 1.00 76.75 85 ASP A N 1
ATOM 681 C CA . ASP A 1 85 ? -14.782 -7.030 43.149 1.00 76.75 85 ASP A CA 1
ATOM 682 C C . ASP A 1 85 ? -13.943 -7.499 41.948 1.00 76.75 85 ASP A C 1
ATOM 684 O O . ASP A 1 85 ? -13.498 -6.696 41.121 1.00 76.75 85 ASP A O 1
ATOM 688 N N . ARG A 1 86 ? -13.797 -8.818 41.763 1.00 77.00 86 ARG A N 1
ATOM 689 C CA . ARG A 1 86 ? -13.098 -9.396 40.605 1.00 77.00 86 ARG A CA 1
ATOM 690 C C . ARG A 1 86 ? -13.751 -8.973 39.284 1.00 77.00 86 ARG A C 1
ATOM 692 O O . ARG A 1 86 ? -13.038 -8.595 38.347 1.00 77.00 86 ARG A O 1
ATOM 699 N N . GLN A 1 87 ? -15.079 -9.017 39.187 1.00 76.06 87 GLN A N 1
ATOM 700 C CA . GLN A 1 87 ? -15.817 -8.585 37.997 1.00 76.06 87 GLN A CA 1
ATOM 701 C C . GLN A 1 87 ? -15.696 -7.075 37.764 1.00 76.06 87 GLN A C 1
ATOM 703 O O . GLN A 1 87 ? -15.399 -6.655 36.640 1.00 76.06 87 GLN A O 1
ATOM 708 N N . GLN A 1 88 ? -15.832 -6.250 38.808 1.00 79.06 88 GLN A N 1
ATOM 709 C CA . GLN A 1 88 ? -15.632 -4.804 38.706 1.00 79.06 88 GLN A CA 1
ATOM 710 C C . GLN A 1 88 ? -14.215 -4.457 38.247 1.00 79.06 88 GLN A C 1
ATOM 712 O O . GLN A 1 88 ? -14.049 -3.635 37.343 1.00 79.06 88 GLN A O 1
ATOM 717 N N . ARG A 1 89 ? -13.182 -5.092 38.809 1.00 76.44 89 ARG A N 1
ATOM 718 C CA . ARG A 1 89 ? -11.781 -4.857 38.423 1.00 76.44 89 ARG A CA 1
ATOM 719 C C . ARG A 1 89 ? -11.526 -5.250 36.973 1.00 76.44 89 ARG A C 1
ATOM 721 O O . ARG A 1 89 ? -10.906 -4.475 36.242 1.00 76.44 89 ARG A O 1
ATOM 728 N N . LYS A 1 90 ? -12.058 -6.391 36.516 1.00 75.50 90 LYS A N 1
ATOM 729 C CA . LYS A 1 90 ? -12.008 -6.796 35.098 1.00 75.50 90 LYS A CA 1
ATOM 730 C C . LYS A 1 90 ? -12.704 -5.777 34.190 1.00 75.50 90 LYS A C 1
ATOM 732 O O . LYS A 1 90 ? -12.142 -5.399 33.163 1.00 75.50 90 LYS A O 1
ATOM 737 N N . SER A 1 91 ? -13.884 -5.297 34.580 1.00 77.06 91 SER A N 1
ATOM 738 C CA . SER A 1 91 ? -14.637 -4.278 33.840 1.00 77.06 91 SER A CA 1
ATOM 739 C C . SER A 1 91 ? -13.874 -2.950 33.745 1.00 77.06 91 SER A C 1
ATOM 741 O O . SER A 1 91 ? -13.656 -2.436 32.647 1.00 77.06 91 SER A O 1
ATOM 743 N N . ARG A 1 92 ? -13.351 -2.440 34.869 1.00 81.88 92 ARG A N 1
ATOM 744 C CA . ARG A 1 92 ? -12.531 -1.216 34.918 1.00 81.88 92 ARG A CA 1
ATOM 745 C C . ARG A 1 92 ? -11.259 -1.342 34.077 1.00 81.88 92 ARG A C 1
ATOM 747 O O . ARG A 1 92 ? -10.913 -0.406 33.357 1.00 81.88 92 ARG A O 1
ATOM 754 N N . ARG A 1 93 ? -10.579 -2.497 34.119 1.00 84.44 93 ARG A N 1
ATOM 755 C CA . ARG A 1 93 ? -9.399 -2.771 33.280 1.00 84.44 93 ARG A CA 1
ATOM 756 C C . ARG A 1 93 ? -9.759 -2.734 31.796 1.00 84.44 93 ARG A C 1
ATOM 758 O O . ARG A 1 93 ? -9.057 -2.081 31.034 1.00 84.44 93 ARG A O 1
ATOM 765 N N . ARG A 1 94 ? -10.864 -3.373 31.401 1.00 84.56 94 ARG A N 1
ATOM 766 C CA . ARG A 1 94 ? -11.362 -3.365 30.018 1.00 84.56 94 ARG A CA 1
ATOM 767 C C . ARG A 1 94 ? -11.638 -1.935 29.545 1.00 84.56 94 ARG A C 1
ATOM 769 O O . ARG A 1 94 ? -11.106 -1.527 28.522 1.00 84.56 94 ARG A O 1
ATOM 776 N N . VAL A 1 95 ? -12.375 -1.147 30.328 1.00 87.50 95 VAL A N 1
ATOM 777 C CA . VAL A 1 95 ? -12.650 0.272 30.030 1.00 87.50 95 VAL A CA 1
ATOM 778 C C . VAL A 1 95 ? -11.360 1.079 29.859 1.00 87.50 95 VAL A C 1
ATOM 780 O O . VAL A 1 95 ? -11.267 1.885 28.933 1.00 87.50 95 VAL A O 1
ATOM 783 N N . ARG A 1 96 ? -10.353 0.855 30.714 1.00 89.56 96 ARG A N 1
ATOM 784 C CA . ARG A 1 96 ? -9.053 1.535 30.620 1.00 89.56 96 ARG A CA 1
ATOM 785 C C . ARG A 1 96 ? -8.298 1.160 29.342 1.00 89.56 96 ARG A C 1
ATOM 787 O O . ARG A 1 96 ? -7.793 2.058 28.680 1.00 89.56 96 ARG A O 1
ATOM 794 N N . VAL A 1 97 ? -8.256 -0.126 28.985 1.00 92.81 97 VAL A N 1
ATOM 795 C CA . VAL A 1 97 ? -7.598 -0.618 27.760 1.00 92.81 97 VAL A CA 1
ATOM 796 C C . VAL A 1 97 ? -8.233 0.010 26.521 1.00 92.81 97 VAL A C 1
ATOM 798 O O . VAL A 1 97 ? -7.532 0.630 25.731 1.00 92.81 97 VAL A O 1
ATOM 801 N N . TRP A 1 98 ? -9.560 -0.055 26.396 1.00 91.62 98 TRP A N 1
ATOM 802 C CA . TRP A 1 98 ? -10.271 0.533 25.255 1.00 91.62 98 TRP A CA 1
ATOM 803 C C . TRP A 1 98 ? -10.191 2.060 25.224 1.00 91.62 98 TRP A C 1
ATOM 805 O O . TRP A 1 98 ? -10.117 2.661 24.159 1.00 91.62 98 TRP A O 1
ATOM 815 N N . THR A 1 99 ? -10.146 2.709 26.387 1.00 91.00 99 THR A N 1
ATOM 816 C CA . THR A 1 99 ? -9.896 4.154 26.461 1.00 91.00 99 THR A CA 1
ATOM 817 C C . THR A 1 99 ? -8.505 4.511 25.944 1.00 91.00 99 THR A C 1
ATOM 819 O O . THR A 1 99 ? -8.386 5.453 25.165 1.00 91.00 99 THR A O 1
ATOM 822 N N . GLY A 1 100 ? -7.477 3.752 26.338 1.00 92.44 100 GLY A N 1
ATOM 823 C CA . GLY A 1 100 ? -6.117 3.914 25.825 1.00 92.44 100 GLY A CA 1
ATOM 824 C C . GLY A 1 100 ? -6.041 3.672 24.319 1.00 92.44 100 GLY A C 1
ATOM 825 O O . GLY A 1 100 ? -5.492 4.502 23.603 1.00 92.44 100 GLY A O 1
ATOM 826 N N . TYR A 1 101 ? -6.681 2.605 23.835 1.00 94.69 101 TYR A N 1
ATOM 827 C CA . TYR A 1 101 ? -6.798 2.317 22.407 1.00 94.69 101 TYR A CA 1
ATOM 828 C C . TYR A 1 101 ? -7.428 3.480 21.631 1.00 94.69 101 TYR A C 1
ATOM 830 O O . TYR A 1 101 ? -6.862 3.922 20.640 1.00 94.69 101 TYR A O 1
ATOM 838 N N . GLY A 1 102 ? -8.533 4.049 22.122 1.00 93.44 102 GLY A N 1
ATOM 839 C CA . GLY A 1 102 ? -9.148 5.219 21.494 1.00 93.44 102 GLY A CA 1
ATOM 840 C C . GLY A 1 102 ? -8.214 6.434 21.426 1.00 93.44 102 GLY A C 1
ATOM 841 O O . GLY A 1 102 ? -8.227 7.159 20.438 1.00 93.44 102 GLY A O 1
ATOM 842 N N . ASN A 1 103 ? -7.386 6.671 22.449 1.00 95.00 103 ASN A N 1
ATOM 843 C CA . ASN A 1 103 ? -6.413 7.770 22.414 1.00 95.00 103 ASN A CA 1
ATOM 844 C C . ASN A 1 103 ? -5.325 7.531 21.355 1.00 95.00 103 ASN A C 1
ATOM 846 O O . ASN A 1 103 ? -4.959 8.457 20.638 1.00 95.00 103 ASN A O 1
ATOM 850 N N . VAL A 1 104 ? -4.843 6.290 21.231 1.00 96.38 104 VAL A N 1
ATOM 851 C CA . VAL A 1 104 ? -3.901 5.895 20.172 1.00 96.38 104 VAL A CA 1
ATOM 852 C C . VAL A 1 104 ? -4.549 6.040 18.794 1.00 96.38 104 VAL A C 1
ATOM 854 O O . VAL A 1 104 ? -3.925 6.581 17.887 1.00 96.38 104 VAL A O 1
ATOM 857 N N . ALA A 1 105 ? -5.816 5.640 18.653 1.00 96.19 105 ALA A N 1
ATOM 858 C CA . ALA A 1 105 ? -6.581 5.770 17.417 1.00 96.19 105 ALA A CA 1
ATOM 859 C C . ALA A 1 105 ? -6.662 7.225 16.932 1.00 96.19 105 ALA A C 1
ATOM 861 O O . ALA A 1 105 ? -6.457 7.480 15.750 1.00 96.19 105 ALA A O 1
ATOM 862 N N . ILE A 1 106 ? -6.880 8.186 17.840 1.00 95.94 106 ILE A N 1
ATOM 863 C CA . ILE A 1 106 ? -6.834 9.618 17.499 1.00 95.94 106 ILE A CA 1
ATOM 864 C C . ILE A 1 106 ? -5.468 9.990 16.912 1.00 95.94 106 ILE A C 1
ATOM 866 O O . ILE A 1 106 ? -5.413 10.640 15.873 1.00 95.94 106 ILE A O 1
ATOM 870 N N . GLY A 1 107 ? -4.374 9.567 17.553 1.00 96.19 107 GLY A N 1
ATOM 871 C CA . GLY A 1 107 ? -3.020 9.835 17.064 1.00 96.19 107 GLY A CA 1
ATOM 872 C C . GLY A 1 107 ? -2.771 9.253 15.672 1.00 96.19 107 GLY A C 1
ATOM 873 O O . GLY A 1 107 ? -2.309 9.970 14.790 1.00 96.19 107 GLY A O 1
ATOM 874 N N . ILE A 1 108 ? -3.145 7.987 15.454 1.00 96.44 108 ILE A N 1
ATOM 875 C CA . ILE A 1 108 ? -3.016 7.309 14.155 1.00 96.44 108 ILE A CA 1
ATOM 876 C C . ILE A 1 108 ? -3.777 8.071 13.072 1.00 96.44 108 ILE A C 1
ATOM 878 O O . ILE A 1 108 ? -3.204 8.379 12.031 1.00 96.44 108 ILE A O 1
ATOM 882 N N . VAL A 1 109 ? -5.045 8.409 13.320 1.00 95.69 109 VAL A N 1
ATOM 883 C CA . VAL A 1 109 ? -5.880 9.107 12.332 1.00 95.69 109 VAL A CA 1
ATOM 884 C C . VAL A 1 109 ? -5.332 10.492 12.021 1.00 95.69 109 VAL A C 1
ATOM 886 O O . VAL A 1 109 ? -5.287 10.860 10.855 1.00 95.69 109 VAL A O 1
ATOM 889 N N . LEU A 1 110 ? -4.873 11.251 13.020 1.00 95.81 110 LEU A N 1
ATOM 890 C CA . LEU A 1 110 ? -4.285 12.573 12.784 1.00 95.81 110 LEU A CA 1
ATOM 891 C C . LEU A 1 110 ? -3.012 12.494 11.934 1.00 95.81 110 LEU A C 1
ATOM 893 O O . LEU A 1 110 ? -2.859 13.278 10.998 1.00 95.81 110 LEU A O 1
ATOM 897 N N . VAL A 1 111 ? -2.129 11.535 12.228 1.00 96.69 111 VAL A N 1
ATOM 898 C CA . VAL A 1 111 ? -0.909 11.305 11.441 1.00 96.69 111 VAL A CA 1
ATOM 899 C C . VAL A 1 111 ? -1.268 10.912 10.011 1.00 96.69 111 VAL A C 1
ATOM 901 O O . VAL A 1 111 ? -0.789 11.541 9.074 1.00 96.69 111 VAL A O 1
ATOM 904 N N . PHE A 1 112 ? -2.149 9.929 9.826 1.00 94.50 112 PHE A N 1
ATOM 905 C CA . PHE A 1 112 ? -2.547 9.483 8.490 1.00 94.50 112 PHE A CA 1
ATOM 906 C C . PHE A 1 112 ? -3.291 10.561 7.707 1.00 94.50 112 PHE A C 1
ATOM 908 O O . PHE A 1 112 ? -3.069 10.688 6.512 1.00 94.50 112 PHE A O 1
ATOM 915 N N . MET A 1 113 ? -4.124 11.375 8.353 1.00 94.25 113 MET A N 1
ATOM 916 C CA . MET A 1 113 ? -4.798 12.492 7.691 1.00 94.25 113 MET A CA 1
ATOM 917 C C . MET A 1 113 ? -3.781 13.505 7.152 1.00 94.25 113 MET A C 1
ATOM 919 O O . MET A 1 113 ? -3.902 13.941 6.009 1.00 94.25 113 MET A O 1
ATOM 923 N N . PHE A 1 114 ? -2.752 13.832 7.940 1.00 96.62 114 PHE A N 1
ATOM 924 C CA . PHE A 1 114 ? -1.662 14.696 7.489 1.00 96.62 114 PHE A CA 1
ATOM 925 C C . PHE A 1 114 ? -0.847 14.057 6.357 1.00 96.62 114 PHE A C 1
ATOM 927 O O . PHE A 1 114 ? -0.599 14.710 5.348 1.00 96.62 114 PHE A O 1
ATOM 934 N N . LEU A 1 115 ? -0.473 12.780 6.489 1.00 95.62 115 LEU A N 1
ATOM 935 C CA . LEU A 1 115 ? 0.286 12.056 5.463 1.00 95.62 115 LEU A CA 1
ATOM 936 C C . LEU A 1 115 ? -0.486 11.947 4.147 1.00 95.62 115 LEU A C 1
ATOM 938 O O . LEU A 1 115 ? 0.083 12.197 3.091 1.00 95.62 115 LEU A O 1
ATOM 942 N N . MET A 1 116 ? -1.781 11.628 4.201 1.00 92.38 116 MET A N 1
ATOM 943 C CA . MET A 1 116 ? -2.636 11.558 3.015 1.00 92.38 116 MET A CA 1
ATOM 944 C C . MET A 1 116 ? -2.774 12.924 2.351 1.00 92.38 116 MET A C 1
ATOM 946 O O . MET A 1 116 ? -2.668 13.018 1.134 1.00 92.38 116 MET A O 1
ATOM 950 N N . PHE A 1 117 ? -2.956 13.991 3.132 1.00 94.69 117 PHE A N 1
ATOM 951 C CA . PHE A 1 117 ? -2.971 15.346 2.589 1.00 94.69 117 PHE A CA 1
ATOM 952 C C . PHE A 1 117 ? -1.640 15.701 1.912 1.00 94.69 117 PHE A C 1
ATOM 954 O O . PHE A 1 117 ? -1.643 16.185 0.783 1.00 94.69 117 PHE A O 1
ATOM 961 N N . ALA A 1 118 ? -0.509 15.418 2.564 1.00 95.81 118 ALA A N 1
ATOM 962 C CA . ALA A 1 118 ? 0.818 15.669 2.010 1.00 95.81 118 ALA A CA 1
ATOM 963 C C . ALA A 1 118 ? 1.076 14.856 0.732 1.00 95.81 118 ALA A C 1
ATOM 965 O O . ALA A 1 118 ? 1.611 15.397 -0.229 1.00 95.81 118 ALA A O 1
ATOM 966 N N . LEU A 1 119 ? 0.651 13.591 0.693 1.00 91.69 119 LEU A N 1
ATOM 967 C CA . LEU A 1 119 ? 0.771 12.723 -0.477 1.00 91.69 119 LEU A CA 1
ATOM 968 C C . LEU A 1 119 ? -0.078 13.225 -1.649 1.00 91.69 119 LEU A C 1
ATOM 970 O O . LEU A 1 119 ? 0.418 13.294 -2.769 1.00 91.69 119 LEU A O 1
ATOM 974 N N . LEU A 1 120 ? -1.330 13.618 -1.401 1.00 90.25 120 LEU A N 1
ATOM 975 C CA . LEU A 1 120 ? -2.202 14.170 -2.441 1.00 90.25 120 LEU A CA 1
ATOM 976 C C . LEU A 1 120 ? -1.690 15.520 -2.954 1.00 90.25 120 LEU A C 1
ATOM 978 O O . LEU A 1 120 ? -1.746 15.779 -4.153 1.00 90.25 120 LEU A O 1
ATOM 982 N N . LEU A 1 121 ? -1.156 16.361 -2.065 1.00 92.00 121 LEU A N 1
ATOM 983 C CA . LEU A 1 121 ? -0.508 17.615 -2.442 1.00 92.00 121 LEU A CA 1
ATOM 984 C C . LEU A 1 121 ? 0.762 17.364 -3.264 1.00 92.00 121 LEU A C 1
ATOM 986 O O . LEU A 1 121 ? 1.002 18.033 -4.259 1.00 92.00 121 LEU A O 1
ATOM 990 N N . TRP A 1 122 ? 1.570 16.383 -2.877 1.00 89.38 122 TRP A N 1
ATOM 991 C CA . TRP A 1 122 ? 2.759 15.993 -3.628 1.00 89.38 122 TRP A CA 1
ATOM 992 C C . TRP A 1 122 ? 2.400 15.496 -5.032 1.00 89.38 122 TRP A C 1
ATOM 994 O O . TRP A 1 122 ? 2.972 15.957 -6.019 1.00 89.38 122 TRP A O 1
ATOM 1004 N N . GLN A 1 123 ? 1.405 14.612 -5.138 1.00 85.00 123 GLN A N 1
ATOM 1005 C CA . GLN A 1 123 ? 0.920 14.117 -6.425 1.00 85.00 123 GLN A CA 1
ATOM 1006 C C . GLN A 1 123 ? 0.365 15.242 -7.299 1.00 85.00 123 GLN A C 1
ATOM 1008 O O . GLN A 1 123 ? 0.684 15.292 -8.484 1.00 85.00 123 GLN A O 1
ATOM 1013 N N . SER A 1 124 ? -0.414 16.170 -6.735 1.00 84.69 124 SER A N 1
ATOM 1014 C CA . SER A 1 124 ? -0.975 17.277 -7.515 1.00 84.69 124 SER A CA 1
ATOM 1015 C C . SER A 1 124 ? 0.103 18.204 -8.082 1.00 84.69 124 SER A C 1
ATOM 1017 O O . SER A 1 124 ? -0.053 18.698 -9.195 1.00 84.69 124 SER A O 1
ATOM 1019 N N . LEU A 1 125 ? 1.221 18.387 -7.372 1.00 88.56 125 LEU A N 1
ATOM 1020 C CA . LEU A 1 125 ? 2.363 19.164 -7.859 1.00 88.56 125 LEU A CA 1
ATOM 1021 C C . LEU A 1 125 ? 3.136 18.451 -8.979 1.00 88.56 125 LEU A C 1
ATOM 1023 O O . LEU A 1 125 ? 3.631 19.117 -9.887 1.00 88.56 125 LEU A O 1
ATOM 1027 N N . ILE A 1 126 ? 3.235 17.118 -8.931 1.00 82.69 126 ILE A N 1
ATOM 1028 C CA . ILE A 1 126 ? 3.907 16.325 -9.973 1.00 82.69 126 ILE A CA 1
ATOM 1029 C C . ILE A 1 126 ? 3.067 16.256 -11.245 1.00 82.69 126 ILE A C 1
ATOM 1031 O O . ILE A 1 126 ? 3.616 16.411 -12.328 1.00 82.69 126 ILE A O 1
ATOM 1035 N N . VAL A 1 127 ? 1.751 16.052 -11.131 1.00 77.75 127 VAL A N 1
ATOM 1036 C CA . VAL A 1 127 ? 0.858 15.871 -12.292 1.00 77.75 127 VAL A CA 1
ATOM 1037 C C . VAL A 1 127 ? 0.922 17.052 -13.263 1.00 77.75 127 VAL A C 1
ATOM 1039 O O . VAL A 1 127 ? 0.833 16.853 -14.467 1.00 77.75 127 VAL A O 1
ATOM 1042 N N . ILE A 1 128 ? 1.148 18.270 -12.763 1.00 77.31 128 ILE A N 1
ATOM 1043 C CA . ILE A 1 128 ? 1.276 19.480 -13.593 1.00 77.31 128 ILE A CA 1
ATOM 1044 C C . ILE A 1 128 ? 2.540 19.447 -14.477 1.00 77.31 128 ILE A C 1
ATOM 1046 O O . ILE A 1 128 ? 2.617 20.174 -15.460 1.00 77.31 128 ILE A O 1
ATOM 1050 N N . ARG A 1 129 ? 3.526 18.607 -14.145 1.00 77.44 129 ARG A N 1
ATOM 1051 C CA . ARG A 1 129 ? 4.801 18.468 -14.864 1.00 77.44 129 ARG A CA 1
ATOM 1052 C C . ARG A 1 129 ? 4.850 17.255 -15.799 1.00 77.44 129 ARG A C 1
ATOM 1054 O O . ARG A 1 129 ? 5.898 16.995 -16.375 1.00 77.44 129 ARG A O 1
ATOM 1061 N N . ILE A 1 130 ? 3.765 16.485 -15.919 1.00 64.50 130 ILE A N 1
ATOM 1062 C CA . ILE A 1 130 ? 3.716 15.308 -16.798 1.00 64.50 130 ILE A CA 1
ATOM 1063 C C . ILE A 1 130 ? 3.106 15.727 -18.148 1.00 64.50 130 ILE A C 1
ATOM 1065 O O . ILE A 1 130 ? 1.953 16.169 -18.161 1.00 64.50 130 ILE A O 1
ATOM 1069 N N . PRO A 1 131 ? 3.821 15.580 -19.281 1.00 58.72 131 PRO A N 1
ATOM 1070 C CA . PRO A 1 131 ? 3.271 15.894 -20.595 1.00 58.72 131 PRO A CA 1
ATOM 1071 C C . PRO A 1 131 ? 2.095 14.959 -20.952 1.00 58.72 131 PRO A C 1
ATOM 1073 O O . PRO A 1 131 ? 2.113 13.767 -20.616 1.00 58.72 131 PRO A O 1
ATOM 1076 N N . PRO A 1 132 ? 1.041 15.471 -21.616 1.00 53.41 132 PRO A N 1
ATOM 1077 C CA . PRO A 1 132 ? -0.135 14.679 -21.962 1.00 53.41 132 PRO A CA 1
ATOM 1078 C C . PRO A 1 132 ? 0.217 13.607 -23.007 1.00 53.41 132 PRO A C 1
ATOM 1080 O O . PRO A 1 132 ? 0.649 13.940 -24.103 1.00 53.41 132 PRO A O 1
ATOM 1083 N N . GLY A 1 133 ? 0.002 12.323 -22.687 1.00 55.22 133 GLY A N 1
ATOM 1084 C CA . GLY A 1 133 ? 0.133 11.221 -23.660 1.00 55.22 133 GLY A CA 1
ATOM 1085 C C . GLY A 1 133 ? 0.738 9.910 -23.144 1.00 55.22 133 GLY A C 1
ATOM 1086 O O . GLY A 1 133 ? 0.623 8.896 -23.820 1.00 55.22 133 GLY A O 1
ATOM 1087 N N . ILE A 1 134 ? 1.336 9.891 -21.946 1.00 52.47 134 ILE A N 1
ATOM 1088 C CA . ILE A 1 134 ? 2.143 8.746 -21.466 1.00 52.47 134 ILE A CA 1
ATOM 1089 C C . ILE A 1 134 ? 1.302 7.612 -20.834 1.00 52.47 134 ILE A C 1
ATOM 1091 O O . ILE A 1 134 ? 1.795 6.502 -20.658 1.00 52.47 134 ILE A O 1
ATOM 1095 N N . ILE A 1 135 ? 0.026 7.841 -20.493 1.00 49.62 135 ILE A N 1
ATOM 1096 C CA . ILE A 1 135 ? -0.788 6.865 -19.745 1.00 49.62 135 ILE A CA 1
ATOM 1097 C C . ILE A 1 135 ? -2.206 6.803 -20.321 1.00 49.62 135 ILE A C 1
ATOM 1099 O O . ILE A 1 135 ? -2.884 7.827 -20.431 1.00 49.62 135 ILE A O 1
ATOM 1103 N N . GLN A 1 136 ? -2.676 5.601 -20.666 1.00 50.72 136 GLN A N 1
ATOM 1104 C CA . GLN A 1 136 ? -4.059 5.383 -21.090 1.00 50.72 136 GLN A CA 1
ATOM 1105 C C . GLN A 1 136 ? -5.020 5.714 -19.925 1.00 50.72 136 GLN A C 1
ATOM 1107 O O . GLN A 1 136 ? -4.873 5.151 -18.836 1.00 50.72 136 GLN A O 1
ATOM 1112 N N . PRO A 1 137 ? -6.031 6.590 -20.110 1.00 51.03 137 PRO A N 1
ATOM 1113 C CA . PRO A 1 137 ? -6.938 7.008 -19.033 1.00 51.03 137 PRO A CA 1
ATOM 1114 C C . PRO A 1 137 ? -7.663 5.852 -18.327 1.00 51.03 137 PRO A C 1
ATOM 1116 O O . PRO A 1 137 ? -8.048 5.984 -17.165 1.00 51.03 137 PRO A O 1
ATOM 1119 N N . GLN A 1 138 ? -7.849 4.720 -19.015 1.00 46.50 138 GLN A N 1
ATOM 1120 C CA . GLN A 1 138 ? -8.487 3.525 -18.463 1.00 46.50 138 GLN A CA 1
ATOM 1121 C C . GLN A 1 138 ? -7.629 2.826 -17.395 1.00 46.50 138 GLN A C 1
ATOM 1123 O O . GLN A 1 138 ? -8.186 2.283 -16.444 1.00 46.50 138 GLN A O 1
ATOM 1128 N N . GLU A 1 139 ? -6.298 2.871 -17.505 1.00 49.94 139 GLU A N 1
ATOM 1129 C CA . GLU A 1 139 ? -5.383 2.292 -16.506 1.00 49.94 139 GLU A CA 1
ATOM 1130 C C . GLU A 1 139 ? -5.213 3.204 -15.285 1.00 49.94 139 GLU A C 1
ATOM 1132 O O . GLU A 1 139 ? -4.936 2.740 -14.179 1.00 49.94 139 GLU A O 1
ATOM 1137 N N . MET A 1 140 ? -5.464 4.503 -15.468 1.00 50.69 140 MET A N 1
ATOM 1138 C CA . MET A 1 140 ? -5.432 5.515 -14.413 1.00 50.69 140 MET A CA 1
ATOM 1139 C C . MET A 1 140 ? -6.658 5.438 -13.487 1.00 50.69 140 MET A C 1
ATOM 1141 O O . MET A 1 140 ? -6.611 5.866 -12.330 1.00 50.69 140 MET A O 1
ATOM 1145 N N . LEU A 1 141 ? -7.768 4.875 -13.975 1.00 54.00 141 LEU A N 1
ATOM 1146 C CA . LEU A 1 141 ? -8.988 4.698 -13.198 1.00 54.00 141 LEU A CA 1
ATOM 1147 C C . LEU A 1 141 ? -8.928 3.359 -12.448 1.00 54.00 141 LEU A C 1
ATOM 1149 O O . LEU A 1 141 ? -9.256 2.302 -12.981 1.00 54.00 141 LEU A O 1
ATOM 1153 N N . GLY A 1 142 ? -8.531 3.406 -11.174 1.00 57.41 142 GLY A N 1
ATOM 1154 C CA . GLY A 1 142 ? -8.467 2.248 -10.272 1.00 57.41 142 GLY A CA 1
ATOM 1155 C C . GLY A 1 142 ? -9.832 1.669 -9.874 1.00 57.41 142 GLY A C 1
ATOM 1156 O O . GLY A 1 142 ? -10.035 1.343 -8.707 1.00 57.41 142 GLY A O 1
ATOM 1157 N N . ILE A 1 143 ? -10.791 1.581 -10.802 1.00 63.22 143 ILE A N 1
ATOM 1158 C CA . ILE A 1 143 ? -12.092 0.950 -10.572 1.00 63.22 143 ILE A CA 1
ATOM 1159 C C . ILE A 1 143 ? -11.909 -0.569 -10.679 1.00 63.22 143 ILE A C 1
ATOM 1161 O O . ILE A 1 143 ? -11.604 -1.071 -11.770 1.00 63.22 143 ILE A O 1
ATOM 1165 N N . PRO A 1 144 ? -12.117 -1.322 -9.581 1.00 57.62 144 PRO A N 1
ATOM 1166 C CA . PRO A 1 144 ? -12.033 -2.776 -9.607 1.00 57.62 144 PRO A CA 1
ATOM 1167 C C . PRO A 1 144 ? -12.955 -3.358 -10.684 1.00 57.62 144 PRO A C 1
ATOM 1169 O O . PRO A 1 144 ? -14.122 -2.979 -10.774 1.00 57.62 144 PRO A O 1
ATOM 1172 N N . GLY A 1 145 ? -12.439 -4.278 -11.502 1.00 60.44 145 GLY A N 1
ATOM 1173 C CA . GLY A 1 145 ? -13.208 -4.962 -12.550 1.00 60.44 145 GLY A CA 1
ATOM 1174 C C . GLY A 1 145 ? -13.288 -4.261 -13.904 1.00 60.44 145 GLY A C 1
ATOM 1175 O O . GLY A 1 145 ? -13.591 -4.927 -14.888 1.00 60.44 145 GLY A O 1
ATOM 1176 N N . ILE A 1 146 ? -12.988 -2.960 -13.972 1.00 64.25 146 ILE A N 1
ATOM 1177 C CA . ILE A 1 146 ? -12.691 -2.275 -15.241 1.00 64.25 146 ILE A CA 1
ATOM 1178 C C . ILE A 1 146 ? -11.186 -2.343 -15.504 1.00 64.25 146 ILE A C 1
ATOM 1180 O O . ILE A 1 146 ? -10.769 -2.600 -16.629 1.00 64.25 146 ILE A O 1
ATOM 1184 N N . ASN A 1 147 ? -10.377 -2.182 -14.452 1.00 58.62 147 ASN A N 1
ATOM 1185 C CA . ASN A 1 147 ? -8.944 -2.415 -14.523 1.00 58.62 147 ASN A CA 1
ATOM 1186 C C . ASN A 1 147 ? -8.654 -3.933 -14.418 1.00 58.62 147 ASN A C 1
ATOM 1188 O O . ASN A 1 147 ? -8.953 -4.526 -13.373 1.00 58.62 147 ASN A O 1
ATOM 1192 N N . PRO A 1 148 ? -8.071 -4.571 -15.455 1.00 61.31 148 PRO A N 1
ATOM 1193 C CA . PRO A 1 148 ? -7.797 -6.012 -15.466 1.00 61.31 148 PRO A CA 1
ATOM 1194 C C . PRO A 1 148 ? -6.792 -6.454 -14.388 1.00 61.31 148 PRO A C 1
ATOM 1196 O O . PRO A 1 148 ? -6.760 -7.629 -14.032 1.00 61.31 148 PRO A O 1
ATOM 1199 N N . VAL A 1 149 ? -6.020 -5.520 -13.822 1.00 61.16 149 VAL A N 1
ATOM 1200 C CA . VAL A 1 149 ? -5.038 -5.765 -12.754 1.00 61.16 149 VAL A CA 1
ATOM 1201 C C . VAL A 1 149 ? -5.694 -5.857 -11.369 1.00 61.16 149 VAL A C 1
ATOM 1203 O O . VAL A 1 149 ? -5.078 -6.376 -10.442 1.00 61.16 149 VAL A O 1
ATOM 1206 N N . ILE A 1 150 ? -6.943 -5.396 -11.195 1.00 62.06 150 ILE A N 1
ATOM 1207 C CA . ILE A 1 150 ? -7.627 -5.358 -9.890 1.00 62.06 150 ILE A CA 1
ATOM 1208 C C . ILE A 1 150 ? -8.811 -6.338 -9.880 1.00 62.06 150 ILE A C 1
ATOM 1210 O O . ILE A 1 150 ? -9.925 -5.975 -10.282 1.00 62.06 150 ILE A O 1
ATOM 1214 N N . PRO A 1 151 ? -8.633 -7.572 -9.368 1.00 69.25 151 PRO A N 1
ATOM 1215 C CA . PRO A 1 151 ? -9.722 -8.531 -9.287 1.00 69.25 151 PRO A CA 1
ATOM 1216 C C . PRO A 1 151 ? -10.759 -8.060 -8.264 1.00 69.25 151 PRO A C 1
ATOM 1218 O O . PRO A 1 151 ? -10.465 -7.874 -7.079 1.00 69.25 151 PRO A O 1
ATOM 1221 N N . LEU A 1 152 ? -12.003 -7.913 -8.719 1.00 75.06 152 LEU A N 1
ATOM 1222 C CA . LEU A 1 152 ? -13.146 -7.460 -7.917 1.00 75.06 152 LEU A CA 1
ATOM 1223 C C . LEU A 1 152 ? -13.329 -8.260 -6.614 1.00 75.06 152 LEU A C 1
ATOM 1225 O O . LEU A 1 152 ? -13.725 -7.704 -5.592 1.00 75.06 152 LEU A O 1
ATOM 1229 N N . TRP A 1 153 ? -13.035 -9.562 -6.631 1.00 76.69 153 TRP A N 1
ATOM 1230 C CA . TRP A 1 153 ? -13.374 -10.482 -5.539 1.00 76.69 153 TRP A CA 1
ATOM 1231 C C . TRP A 1 153 ? -12.522 -10.225 -4.292 1.00 76.69 153 TRP A C 1
ATOM 1233 O O . TRP A 1 153 ? -13.044 -10.239 -3.177 1.00 76.69 153 TRP A O 1
ATOM 1243 N N . TYR A 1 154 ? -11.232 -9.916 -4.478 1.00 78.88 154 TYR A N 1
ATOM 1244 C CA . TYR A 1 154 ? -10.344 -9.531 -3.378 1.00 78.88 154 TYR A CA 1
ATOM 1245 C C . TYR A 1 154 ? -10.766 -8.191 -2.772 1.00 78.88 154 TYR A C 1
ATOM 1247 O O . TYR A 1 154 ? -10.757 -8.043 -1.551 1.00 78.88 154 TYR A O 1
ATOM 1255 N N . GLY A 1 155 ? -11.209 -7.248 -3.611 1.00 78.94 155 GLY A N 1
ATOM 1256 C CA . GLY A 1 155 ? -11.757 -5.967 -3.168 1.00 78.94 155 GLY A CA 1
ATOM 1257 C C . GLY A 1 155 ? -13.023 -6.128 -2.323 1.00 78.94 155 GLY A C 1
ATOM 1258 O O . GLY A 1 155 ? -13.113 -5.545 -1.246 1.00 78.94 155 GLY A O 1
ATOM 1259 N N . ILE A 1 156 ? -13.971 -6.968 -2.754 1.00 81.62 156 ILE A N 1
ATOM 1260 C CA . ILE A 1 156 ? -15.205 -7.257 -2.001 1.00 81.62 156 ILE A CA 1
ATOM 1261 C C . ILE A 1 156 ? -14.884 -7.910 -0.653 1.00 81.62 156 ILE A C 1
ATOM 1263 O O . ILE A 1 156 ? -15.435 -7.507 0.372 1.00 81.62 156 ILE A O 1
ATOM 1267 N N . PHE A 1 157 ? -13.980 -8.892 -0.632 1.00 84.38 157 PHE A N 1
ATOM 1268 C CA . PHE A 1 157 ? -13.562 -9.536 0.612 1.00 84.38 157 PHE A CA 1
ATOM 1269 C C . PHE A 1 157 ? -12.872 -8.545 1.560 1.00 84.38 157 PHE A C 1
ATOM 1271 O O . PHE A 1 157 ? -13.231 -8.463 2.735 1.00 84.38 157 PHE A O 1
ATOM 1278 N N . GLY A 1 158 ? -11.933 -7.745 1.046 1.00 85.44 158 GLY A N 1
ATOM 1279 C CA . GLY A 1 158 ? -11.254 -6.703 1.814 1.00 85.44 158 GLY A CA 1
ATOM 1280 C C . GLY A 1 158 ? -12.226 -5.666 2.377 1.00 85.44 158 GLY A C 1
ATOM 1281 O O . GLY A 1 158 ? -12.138 -5.320 3.553 1.00 85.44 158 GLY A O 1
ATOM 1282 N N . LEU A 1 159 ? -13.205 -5.234 1.578 1.00 82.94 159 LEU A N 1
ATOM 1283 C CA . LEU A 1 159 ? -14.263 -4.318 2.001 1.00 82.94 159 LEU A CA 1
ATOM 1284 C C . LEU A 1 159 ? -15.134 -4.930 3.106 1.00 82.94 159 LEU A C 1
ATOM 1286 O O . LEU A 1 159 ? -15.409 -4.265 4.102 1.00 82.94 159 LEU A O 1
ATOM 1290 N N . ALA A 1 160 ? -15.532 -6.197 2.972 1.00 83.44 160 ALA A N 1
ATOM 1291 C CA . ALA A 1 160 ? -16.312 -6.895 3.992 1.00 83.44 160 ALA A CA 1
ATOM 1292 C C . ALA A 1 160 ? -15.561 -6.970 5.331 1.00 83.44 160 ALA A C 1
ATOM 1294 O O . ALA A 1 160 ? -16.133 -6.656 6.377 1.00 83.44 160 ALA A O 1
ATOM 1295 N N . VAL A 1 161 ? -14.271 -7.324 5.299 1.00 87.62 161 VAL A N 1
ATOM 1296 C CA . VAL A 1 161 ? -13.412 -7.340 6.492 1.00 87.62 161 VAL A CA 1
ATOM 1297 C C . VAL A 1 161 ? -13.275 -5.9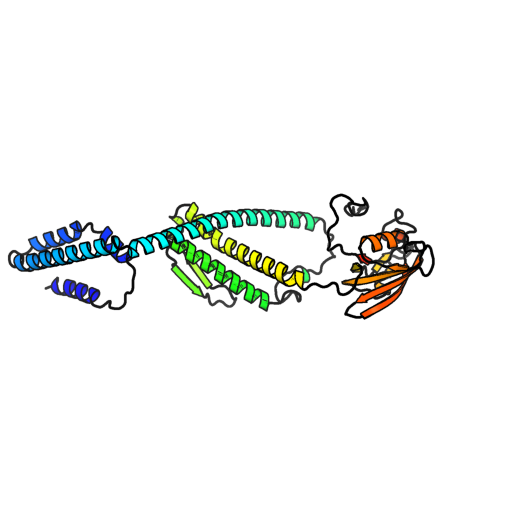37 7.078 1.00 87.62 161 VAL A C 1
ATOM 1299 O O . VAL A 1 161 ? -13.467 -5.772 8.282 1.00 87.62 161 VAL A O 1
ATOM 1302 N N . ALA A 1 162 ? -12.992 -4.931 6.246 1.00 87.62 162 ALA A N 1
ATOM 1303 C CA . ALA A 1 162 ? -12.834 -3.546 6.674 1.00 87.62 162 ALA A CA 1
ATOM 1304 C C . ALA A 1 162 ? -14.095 -3.026 7.370 1.00 87.62 162 ALA A C 1
ATOM 1306 O O . ALA A 1 162 ? -14.004 -2.487 8.465 1.00 87.62 162 ALA A O 1
ATOM 1307 N N . MET A 1 163 ? -15.279 -3.234 6.794 1.00 84.50 163 MET A N 1
ATOM 1308 C CA . MET A 1 163 ? -16.535 -2.809 7.421 1.00 84.50 163 MET A CA 1
ATOM 1309 C C . MET A 1 163 ? -16.788 -3.562 8.726 1.00 84.50 163 MET A C 1
ATOM 1311 O O . MET A 1 163 ? -17.089 -2.942 9.741 1.00 84.50 163 MET A O 1
ATOM 1315 N N . LEU A 1 164 ? -16.590 -4.884 8.749 1.00 84.81 164 LEU A N 1
ATOM 1316 C CA . LEU A 1 164 ? -16.783 -5.676 9.962 1.00 84.81 164 LEU A CA 1
ATOM 1317 C C . LEU A 1 164 ? -15.939 -5.149 11.131 1.00 84.81 164 LEU A C 1
ATOM 1319 O O . LEU A 1 164 ? -16.465 -4.942 12.225 1.00 84.81 164 LEU A O 1
ATOM 1323 N N . VAL A 1 165 ? -14.638 -4.932 10.916 1.00 89.25 165 VAL A N 1
ATOM 1324 C CA . VAL A 1 165 ? -13.738 -4.480 11.989 1.00 89.25 165 VAL A CA 1
ATOM 1325 C C . VAL A 1 165 ? -13.968 -3.013 12.359 1.00 89.25 165 VAL A C 1
ATOM 1327 O O . VAL A 1 165 ? -13.898 -2.678 13.542 1.00 89.25 165 VAL A O 1
ATOM 1330 N N . HIS A 1 166 ? -14.298 -2.161 11.385 1.00 90.06 166 HIS A N 1
ATOM 1331 C CA . HIS A 1 166 ? -14.613 -0.746 11.585 1.00 90.06 166 HIS A CA 1
ATOM 1332 C C . HIS A 1 166 ? -15.809 -0.563 12.520 1.00 90.06 166 HIS A C 1
ATOM 1334 O O . HIS A 1 166 ? -15.730 0.114 13.548 1.00 90.06 166 HIS A O 1
ATOM 1340 N N . GLU A 1 167 ? -16.907 -1.235 12.197 1.00 85.81 167 GLU A N 1
ATOM 1341 C CA . GLU A 1 167 ? -18.161 -1.139 12.935 1.00 85.81 167 GLU A CA 1
ATOM 1342 C C . GLU A 1 167 ? -18.046 -1.791 14.308 1.00 85.81 167 GLU A C 1
ATOM 1344 O O . GLU A 1 167 ? -18.475 -1.236 15.324 1.00 85.81 167 GLU A O 1
ATOM 1349 N N . PHE A 1 168 ? -17.371 -2.940 14.380 1.00 84.88 168 PHE A N 1
ATOM 1350 C CA . PHE A 1 168 ? -17.082 -3.590 15.651 1.00 84.88 168 PHE A CA 1
ATOM 1351 C C . PHE A 1 168 ? -16.310 -2.661 16.602 1.00 84.88 168 PHE A C 1
ATOM 1353 O O . PHE A 1 168 ? -16.623 -2.587 17.797 1.00 84.88 168 PHE A O 1
ATOM 1360 N N . ALA A 1 169 ? -15.346 -1.898 16.080 1.00 88.56 169 ALA A N 1
ATOM 1361 C CA . ALA A 1 169 ? -14.591 -0.928 16.861 1.00 88.56 169 ALA A CA 1
ATOM 1362 C C . ALA A 1 169 ? -15.467 0.230 17.368 1.00 88.56 169 ALA A C 1
ATOM 1364 O O . ALA A 1 169 ? -15.387 0.579 18.554 1.00 88.56 169 ALA A O 1
ATOM 1365 N N . HIS A 1 170 ? -16.346 0.778 16.521 1.00 87.62 170 HIS A N 1
ATOM 1366 C CA . HIS A 1 170 ? -17.332 1.779 16.939 1.00 87.62 170 HIS A CA 1
ATOM 1367 C C . HIS A 1 170 ? -18.249 1.246 18.043 1.00 87.62 170 HIS A C 1
ATOM 1369 O O . HIS A 1 170 ? -18.403 1.902 19.077 1.00 87.62 170 HIS A O 1
ATOM 1375 N N . GLY A 1 171 ? -18.781 0.030 17.892 1.00 83.06 171 GLY A N 1
ATOM 1376 C CA . GLY A 1 171 ? -19.666 -0.593 18.878 1.00 83.06 171 GLY A CA 1
ATOM 1377 C C . GLY A 1 171 ? -19.006 -0.781 20.244 1.00 83.06 171 GLY A C 1
ATOM 1378 O O . GLY A 1 171 ? -19.593 -0.455 21.284 1.00 83.06 171 GLY A O 1
ATOM 1379 N N . ILE A 1 172 ? -17.750 -1.236 20.271 1.00 85.56 172 ILE A N 1
ATOM 1380 C CA . ILE A 1 172 ? -17.003 -1.381 21.524 1.00 85.56 172 ILE A CA 1
ATOM 1381 C C . ILE A 1 172 ? -16.786 -0.025 22.196 1.00 85.56 172 ILE A C 1
ATOM 1383 O O . ILE A 1 172 ? -17.004 0.112 23.407 1.00 85.56 172 ILE A O 1
ATOM 1387 N N . LEU A 1 173 ? -16.357 0.986 21.439 1.00 87.31 173 LEU A N 1
ATOM 1388 C CA . LEU A 1 173 ? -16.033 2.283 22.019 1.00 87.31 173 LEU A CA 1
ATOM 1389 C C . LEU A 1 173 ? -17.274 3.071 22.439 1.00 87.31 173 LEU A C 1
ATOM 1391 O O . LEU A 1 173 ? -17.239 3.721 23.486 1.00 87.31 173 LEU A O 1
ATOM 1395 N N . ALA A 1 174 ? -18.382 2.938 21.709 1.00 84.25 174 ALA A N 1
ATOM 1396 C CA . ALA A 1 174 ? -19.688 3.439 22.121 1.00 84.25 174 ALA A CA 1
ATOM 1397 C C . ALA A 1 174 ? -20.102 2.814 23.462 1.00 84.25 174 ALA A C 1
ATOM 1399 O O . ALA A 1 174 ? -20.431 3.529 24.414 1.00 84.25 174 ALA A O 1
ATOM 1400 N N . ARG A 1 175 ? -19.954 1.488 23.615 1.00 82.50 175 ARG A N 1
ATOM 1401 C CA . ARG A 1 175 ? -20.287 0.792 24.868 1.00 82.50 175 ARG A CA 1
ATOM 1402 C C . ARG A 1 175 ? -19.414 1.225 26.046 1.00 82.50 175 ARG A C 1
ATOM 1404 O O . ARG A 1 175 ? -19.925 1.356 27.164 1.00 82.50 175 ARG A O 1
ATOM 1411 N N . VAL A 1 176 ? -18.121 1.452 25.810 1.00 84.38 176 VAL A N 1
ATOM 1412 C CA . VAL A 1 176 ? -17.162 1.985 26.798 1.00 84.38 176 VAL A CA 1
ATOM 1413 C C . VAL A 1 176 ? -17.488 3.437 27.158 1.00 84.38 176 VAL A C 1
ATOM 1415 O O . VAL A 1 176 ? -17.380 3.821 28.324 1.00 84.38 176 VAL A O 1
ATOM 1418 N N . GLY A 1 177 ? -17.943 4.220 26.179 1.00 80.62 177 GLY A N 1
ATOM 1419 C CA . GLY A 1 177 ? -18.448 5.581 26.341 1.00 80.62 177 GLY A CA 1
ATOM 1420 C C . GLY A 1 177 ? -19.831 5.673 26.990 1.00 80.62 177 GLY A C 1
ATOM 1421 O O . GLY A 1 177 ? -20.250 6.779 27.312 1.00 80.62 177 GLY A O 1
ATOM 1422 N N . LYS A 1 178 ? -20.505 4.536 27.232 1.00 81.94 178 LYS A N 1
ATOM 1423 C CA . LYS A 1 178 ? -21.909 4.449 27.679 1.00 81.94 178 LYS A CA 1
ATOM 1424 C C . LYS A 1 178 ? -22.885 5.170 26.737 1.00 81.94 178 LYS A C 1
ATOM 1426 O O . LYS A 1 178 ? -23.891 5.697 27.194 1.00 81.94 178 LYS A O 1
ATOM 1431 N N . ILE A 1 179 ? -22.570 5.174 25.448 1.00 81.06 179 ILE A N 1
ATOM 1432 C CA . ILE A 1 179 ? -23.419 5.696 24.380 1.00 81.06 179 ILE A CA 1
ATOM 1433 C C . ILE A 1 179 ? -24.285 4.537 23.884 1.00 81.06 179 ILE A C 1
ATOM 1435 O O . ILE A 1 179 ? -23.772 3.431 23.676 1.00 81.06 179 ILE A O 1
ATOM 1439 N N . THR A 1 180 ? -25.591 4.754 23.741 1.00 74.94 180 THR A N 1
ATOM 1440 C CA . THR A 1 180 ? -26.486 3.734 23.183 1.00 74.94 180 THR A CA 1
ATOM 1441 C C . THR A 1 180 ? -26.263 3.593 21.683 1.00 74.94 180 THR A C 1
ATOM 1443 O O . THR A 1 180 ? -26.122 4.585 20.975 1.00 74.94 180 THR A O 1
ATOM 1446 N N . VAL A 1 181 ? -26.252 2.355 21.198 1.00 69.56 181 VAL A N 1
ATOM 1447 C CA . VAL A 1 181 ? -26.253 2.045 19.766 1.00 69.56 181 VAL A CA 1
ATOM 1448 C C . VAL A 1 181 ? -27.713 1.908 19.342 1.00 69.56 181 VAL A C 1
ATOM 1450 O O . VAL A 1 181 ? -28.423 1.080 19.914 1.00 69.56 181 VAL A O 1
ATOM 1453 N N . LYS A 1 182 ? -28.172 2.756 18.415 1.00 64.69 182 LYS A N 1
ATOM 1454 C CA . LYS A 1 182 ? -29.566 2.792 17.943 1.00 64.69 182 LYS A CA 1
ATOM 1455 C C . LYS A 1 182 ? -29.853 1.663 16.954 1.00 64.69 182 LYS A C 1
ATOM 1457 O O . LYS A 1 182 ? -30.917 1.056 17.026 1.00 64.69 182 LYS A O 1
ATOM 1462 N N . SER A 1 183 ? -28.906 1.352 16.073 1.00 60.34 183 SER A N 1
ATOM 1463 C CA . SER A 1 183 ? -29.068 0.319 15.051 1.00 60.34 183 SER A CA 1
ATOM 1464 C C . SER A 1 183 ? -27.787 -0.509 14.889 1.00 60.34 183 SER A C 1
ATOM 1466 O O . SER A 1 183 ? -26.673 0.006 14.978 1.00 60.34 183 SER A O 1
ATOM 1468 N N . LEU A 1 184 ? -27.966 -1.823 14.714 1.00 55.19 184 LEU A N 1
ATOM 1469 C CA . LEU A 1 184 ? -26.953 -2.771 14.248 1.00 55.19 184 LEU A CA 1
ATOM 1470 C C . LEU A 1 184 ? -27.546 -3.420 12.991 1.00 55.19 184 LEU A C 1
ATOM 1472 O O . LEU A 1 184 ? -28.290 -4.394 13.094 1.00 55.19 184 LEU A O 1
ATOM 1476 N N . GLY A 1 185 ? -27.355 -2.800 11.830 1.00 53.97 185 GLY A N 1
ATOM 1477 C CA . GLY A 1 185 ? -28.086 -3.150 10.609 1.00 53.97 185 GLY A CA 1
ATOM 1478 C C . GLY A 1 185 ? -27.174 -3.636 9.491 1.00 53.97 185 GLY A C 1
ATOM 1479 O O . GLY A 1 185 ? -26.112 -3.068 9.283 1.00 53.97 185 GLY A O 1
ATOM 1480 N N . LEU A 1 186 ? -27.601 -4.664 8.754 1.00 45.56 186 LEU A N 1
ATOM 1481 C CA . LEU A 1 186 ? -27.096 -4.971 7.414 1.00 45.56 186 LEU A CA 1
ATOM 1482 C C . LEU A 1 186 ? -27.952 -4.161 6.430 1.00 45.56 186 LEU A C 1
ATOM 1484 O O . LEU A 1 186 ? -29.140 -4.459 6.277 1.00 45.56 186 LEU A O 1
ATOM 1488 N N . LEU A 1 187 ? -27.403 -3.111 5.817 1.00 45.16 187 LEU A N 1
ATOM 1489 C CA . LEU A 1 187 ? -28.165 -2.295 4.874 1.00 45.16 187 LEU A CA 1
ATOM 1490 C C . LEU A 1 187 ? -28.282 -3.047 3.538 1.00 45.16 187 LEU A C 1
ATOM 1492 O O . LEU A 1 187 ? -27.329 -3.141 2.771 1.00 45.16 187 LEU A O 1
ATOM 1496 N N . TYR A 1 188 ? -29.465 -3.593 3.247 1.00 37.38 188 TYR A N 1
ATOM 1497 C CA . TYR A 1 188 ? -29.794 -4.118 1.920 1.00 37.38 188 TYR A CA 1
ATOM 1498 C C . TYR A 1 188 ? -30.069 -2.951 0.966 1.00 37.38 188 TYR A C 1
ATOM 1500 O O . TYR A 1 188 ? -31.201 -2.487 0.836 1.00 37.38 188 TYR A O 1
ATOM 1508 N N . MET A 1 189 ? -29.038 -2.488 0.269 1.00 39.28 189 MET A N 1
ATOM 1509 C CA . MET A 1 189 ? -29.208 -1.755 -0.982 1.00 39.28 189 MET A CA 1
ATOM 1510 C C . MET A 1 189 ? -28.333 -2.411 -2.055 1.00 39.28 189 MET A C 1
ATOM 1512 O O . MET A 1 189 ? -27.438 -3.183 -1.740 1.00 39.28 189 MET A O 1
ATOM 1516 N N . VAL A 1 190 ? -28.629 -2.149 -3.328 1.00 45.38 190 VAL A N 1
ATOM 1517 C CA . VAL A 1 190 ? -28.101 -2.792 -4.556 1.00 45.38 190 VAL A CA 1
ATOM 1518 C C . VAL A 1 190 ? -26.554 -2.781 -4.696 1.00 45.38 190 VAL A C 1
ATOM 1520 O O . VAL A 1 190 ? -26.004 -3.344 -5.636 1.00 45.38 190 VAL A O 1
ATOM 1523 N N . VAL A 1 191 ? -25.835 -2.202 -3.734 1.00 51.44 191 VAL A N 1
ATOM 1524 C CA . VAL A 1 191 ? -24.373 -2.110 -3.630 1.00 51.44 191 VAL A CA 1
ATOM 1525 C C . VAL A 1 191 ? -23.956 -2.765 -2.304 1.00 51.44 191 VAL A C 1
ATOM 1527 O O . VAL A 1 191 ? -24.621 -2.507 -1.301 1.00 51.44 191 VAL A O 1
ATOM 1530 N N . PRO A 1 192 ? -22.889 -3.586 -2.236 1.00 45.31 192 PRO A N 1
ATOM 1531 C CA . PRO A 1 192 ? -22.477 -4.234 -0.991 1.00 45.31 192 PRO A CA 1
ATOM 1532 C C . PRO A 1 192 ? -21.902 -3.197 -0.013 1.00 45.31 192 PRO A C 1
ATOM 1534 O O . PRO A 1 192 ? -20.692 -3.004 0.070 1.00 45.31 192 PRO A O 1
ATOM 1537 N N . ILE A 1 193 ? -22.775 -2.504 0.718 1.00 53.72 193 ILE A N 1
ATOM 1538 C CA . ILE A 1 193 ? -22.414 -1.503 1.721 1.00 53.72 193 ILE A CA 1
ATOM 1539 C C . ILE A 1 193 ? -22.857 -2.029 3.085 1.00 53.72 193 ILE A C 1
ATOM 1541 O O . ILE A 1 193 ? -24.001 -1.862 3.477 1.00 53.72 193 ILE A O 1
ATOM 1545 N N . GLY A 1 194 ? -21.923 -2.671 3.783 1.00 52.25 194 GLY A N 1
ATOM 1546 C CA . GLY A 1 194 ? -21.783 -2.604 5.241 1.00 52.25 194 GLY A CA 1
ATOM 1547 C C . GLY A 1 194 ? -22.850 -3.218 6.137 1.00 52.25 194 GLY A C 1
ATOM 1548 O O . GLY A 1 194 ? -24.043 -2.953 6.038 1.00 52.25 194 GLY A O 1
ATOM 1549 N N . ALA A 1 195 ? -22.380 -3.943 7.155 1.00 55.84 195 ALA A N 1
ATOM 1550 C CA . ALA A 1 195 ? -23.010 -3.806 8.463 1.00 55.84 195 ALA A CA 1
ATOM 1551 C C . ALA A 1 195 ? -22.773 -2.361 8.948 1.00 55.84 195 ALA A C 1
ATOM 1553 O O . ALA A 1 195 ? -21.752 -1.784 8.596 1.00 55.84 195 ALA A O 1
ATOM 1554 N N . PHE A 1 196 ? -23.688 -1.780 9.716 1.00 63.41 196 PHE A N 1
ATOM 1555 C CA . PHE A 1 196 ? -23.556 -0.444 10.300 1.00 63.41 196 PHE A CA 1
ATOM 1556 C C . PHE A 1 196 ? -23.937 -0.485 11.781 1.00 63.41 196 PHE A C 1
ATOM 1558 O O . PHE A 1 196 ? -24.928 -1.121 12.157 1.00 63.41 196 PHE A O 1
ATOM 1565 N N . VAL A 1 197 ? -23.137 0.174 12.618 1.00 57.00 197 VAL A N 1
ATOM 1566 C CA . VAL A 1 197 ? -23.383 0.444 14.034 1.00 57.00 197 VAL A CA 1
ATOM 1567 C C . VAL A 1 197 ? -23.628 1.942 14.153 1.00 57.00 197 VAL A C 1
ATOM 1569 O O . VAL A 1 197 ? -22.683 2.724 14.142 1.00 57.00 197 VAL A O 1
ATOM 1572 N N . GLU A 1 198 ? -24.883 2.359 14.314 1.00 65.56 198 GLU A N 1
ATOM 1573 C CA . GLU A 1 198 ? -25.212 3.777 14.486 1.00 65.56 198 GLU A CA 1
ATOM 1574 C C . GLU A 1 198 ? -25.232 4.136 15.974 1.00 65.56 198 GLU A C 1
ATOM 1576 O O . GLU A 1 198 ? -26.158 3.742 16.702 1.00 65.56 198 GLU A O 1
ATOM 1581 N N . PRO A 1 199 ? -24.221 4.844 16.498 1.00 66.81 199 PRO A N 1
ATOM 1582 C CA . PRO A 1 199 ? -24.299 5.346 17.854 1.00 66.81 199 PRO A CA 1
ATOM 1583 C C . PRO A 1 199 ? -25.252 6.552 17.910 1.00 66.81 199 PRO A C 1
ATOM 1585 O O . PRO A 1 199 ? -25.338 7.340 16.977 1.00 66.81 199 PRO A O 1
ATOM 1588 N N . ASP A 1 200 ? -25.981 6.699 19.017 1.00 74.00 200 ASP A N 1
ATOM 1589 C CA . ASP A 1 200 ? -26.966 7.769 19.190 1.00 74.00 200 ASP A CA 1
ATOM 1590 C C . ASP A 1 200 ? -26.316 9.162 19.097 1.00 74.00 200 ASP A C 1
ATOM 1592 O O . ASP A 1 200 ? -25.623 9.596 20.024 1.00 74.00 200 ASP A O 1
ATOM 1596 N N . GLU A 1 201 ? -26.548 9.862 17.982 1.00 72.81 201 GLU A N 1
ATOM 1597 C CA . GLU A 1 201 ? -25.971 11.181 17.698 1.00 72.81 201 GLU A CA 1
ATOM 1598 C C . GLU A 1 201 ? -26.309 12.226 18.770 1.00 72.81 201 GLU A C 1
ATOM 1600 O O . GLU A 1 201 ? -25.439 13.003 19.176 1.00 72.81 201 GLU A O 1
ATOM 1605 N N . ASP A 1 202 ? -27.532 12.192 19.310 1.00 74.00 202 ASP A N 1
ATOM 1606 C CA . ASP A 1 20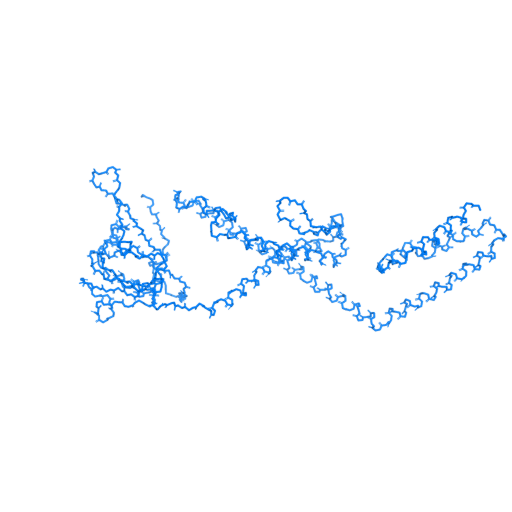2 ? -27.986 13.117 20.354 1.00 74.00 202 ASP A CA 1
ATOM 1607 C C . ASP A 1 202 ? -27.214 12.909 21.658 1.00 74.00 202 ASP A C 1
ATOM 1609 O O . ASP A 1 202 ? -26.956 13.854 22.412 1.00 74.00 202 ASP A O 1
ATOM 1613 N N . GLN A 1 203 ? -26.835 11.661 21.943 1.00 75.44 203 GLN A N 1
ATOM 1614 C CA . GLN A 1 203 ? -25.982 11.341 23.081 1.00 75.44 203 GLN A CA 1
ATOM 1615 C C . GLN A 1 203 ? -24.535 11.715 22.790 1.00 75.44 203 GLN A C 1
ATOM 1617 O O . GLN A 1 203 ? -23.915 12.353 23.638 1.00 75.44 203 GLN A O 1
ATOM 1622 N N . LEU A 1 204 ? -24.016 11.394 21.599 1.00 77.00 204 LEU A N 1
ATOM 1623 C CA . LEU A 1 204 ? -22.663 11.749 21.153 1.00 77.00 204 LEU A CA 1
ATOM 1624 C C . LEU A 1 204 ? -22.391 13.251 21.227 1.00 77.00 204 LEU A C 1
ATOM 1626 O O . LEU A 1 204 ? -21.309 13.654 21.661 1.00 77.00 204 LEU A O 1
ATOM 1630 N N . ALA A 1 205 ? -23.368 14.074 20.843 1.00 77.81 205 ALA A N 1
ATOM 1631 C CA . ALA A 1 205 ? -23.278 15.527 20.909 1.00 77.81 205 ALA A CA 1
ATOM 1632 C C . ALA A 1 205 ? -23.139 16.045 22.351 1.00 77.81 205 ALA A C 1
ATOM 1634 O O . ALA A 1 205 ? -22.506 17.078 22.575 1.00 77.81 205 ALA A O 1
ATOM 1635 N N . LYS A 1 206 ? -23.685 15.312 23.328 1.00 82.69 206 LYS A N 1
ATOM 1636 C CA . LYS A 1 206 ? -23.657 15.653 24.759 1.00 82.69 206 LYS A CA 1
ATOM 1637 C C . LYS A 1 206 ? -22.426 15.105 25.491 1.00 82.69 206 LYS A C 1
ATOM 1639 O O . LYS A 1 206 ? -22.189 15.488 26.637 1.00 82.69 206 LYS A O 1
ATOM 1644 N N . VAL A 1 207 ? -21.639 14.218 24.873 1.00 83.44 207 VAL A N 1
ATOM 1645 C CA . VAL A 1 207 ? -20.426 13.657 25.491 1.00 83.44 207 VAL A CA 1
ATOM 1646 C C . VAL A 1 207 ? -19.241 14.625 25.362 1.00 83.44 207 VAL A C 1
ATOM 1648 O O . VAL A 1 207 ? -19.150 15.418 24.426 1.00 83.44 207 VAL A O 1
ATOM 1651 N N . ASP A 1 208 ? -18.291 14.556 26.300 1.00 87.19 208 ASP A N 1
ATOM 1652 C CA . ASP A 1 208 ? -17.039 15.306 26.223 1.00 87.19 208 ASP A CA 1
ATOM 1653 C C . ASP A 1 208 ? -16.286 15.067 24.906 1.00 87.19 208 ASP A C 1
ATOM 1655 O O . ASP A 1 208 ? -16.296 13.974 24.329 1.00 87.19 208 ASP A O 1
ATOM 1659 N N . ARG A 1 209 ? -15.549 16.100 24.479 1.00 86.44 209 ARG A N 1
ATOM 1660 C CA . ARG A 1 209 ? -14.768 16.091 23.235 1.00 86.44 209 ARG A CA 1
ATOM 1661 C C . ARG A 1 209 ? -13.827 14.890 23.139 1.00 86.44 209 ARG A C 1
ATOM 1663 O O . ARG A 1 209 ? -13.684 14.333 22.061 1.00 86.44 209 ARG A O 1
ATOM 1670 N N . GLY A 1 210 ? -13.217 14.459 24.244 1.00 86.31 210 GLY A N 1
ATOM 1671 C CA . GLY A 1 210 ? -12.271 13.345 24.246 1.00 86.31 210 GLY A CA 1
ATOM 1672 C C . GLY A 1 210 ? -12.937 12.000 23.957 1.00 86.31 210 GLY A C 1
ATOM 1673 O O . GLY A 1 210 ? -12.429 11.215 23.164 1.00 86.31 210 GLY A O 1
ATOM 1674 N N . ARG A 1 211 ? -14.079 11.697 24.579 1.00 85.31 211 ARG A N 1
ATOM 1675 C CA . ARG A 1 211 ? -14.874 10.500 24.245 1.00 85.31 211 ARG A CA 1
ATOM 1676 C C . ARG A 1 211 ? -15.422 10.583 22.823 1.00 85.31 211 ARG A C 1
ATOM 1678 O O . ARG A 1 211 ? -15.337 9.593 22.105 1.00 85.31 211 ARG A O 1
ATOM 1685 N N . ARG A 1 212 ? -15.903 11.756 22.404 1.00 87.88 212 ARG A N 1
ATOM 1686 C CA . ARG A 1 212 ? -16.440 11.975 21.056 1.00 87.88 212 ARG A CA 1
ATOM 1687 C C . ARG A 1 212 ? -15.388 11.731 19.969 1.00 87.88 212 ARG A C 1
ATOM 1689 O O . ARG A 1 212 ? -15.607 10.922 19.075 1.00 87.88 212 ARG A O 1
ATOM 1696 N N . SER A 1 213 ? -14.216 12.358 20.086 1.00 90.38 213 SER A N 1
ATOM 1697 C CA . SER A 1 213 ? -13.109 12.183 19.136 1.00 90.38 213 SER A CA 1
ATOM 1698 C C . SER A 1 213 ? -12.608 10.745 19.084 1.00 90.38 213 SER A C 1
ATOM 1700 O O . SER A 1 213 ? -12.268 10.257 18.013 1.00 90.38 213 SER A O 1
ATOM 1702 N N . ARG A 1 214 ? -12.600 10.041 20.222 1.00 93.06 214 ARG A N 1
ATOM 1703 C CA . ARG A 1 214 ? -12.241 8.621 20.263 1.00 93.06 214 ARG A CA 1
ATOM 1704 C C . ARG A 1 214 ? -13.210 7.773 19.450 1.00 93.06 214 ARG A C 1
ATOM 1706 O O . ARG A 1 214 ? -12.754 6.927 18.695 1.00 93.06 214 ARG A O 1
ATOM 1713 N N . VAL A 1 215 ? -14.518 7.999 19.596 1.00 89.06 215 VAL A N 1
ATOM 1714 C CA . VAL A 1 215 ? -15.528 7.261 18.826 1.00 89.06 215 VAL A CA 1
ATOM 1715 C C . VAL A 1 215 ? -15.370 7.541 17.334 1.00 89.06 215 VAL A C 1
ATOM 1717 O O . VAL A 1 215 ? -15.393 6.588 16.578 1.00 89.06 215 VAL A O 1
ATOM 1720 N N . PHE A 1 216 ? -15.119 8.781 16.904 1.00 89.00 216 PHE A N 1
ATOM 1721 C CA . PHE A 1 216 ? -14.897 9.075 15.480 1.00 89.00 216 PHE A CA 1
ATOM 1722 C C . PHE A 1 216 ? -13.600 8.481 14.917 1.00 89.00 216 PHE A C 1
ATOM 1724 O O . PHE A 1 216 ? -13.581 8.001 13.790 1.00 89.00 216 PHE A O 1
ATOM 1731 N N . ALA A 1 217 ? -12.513 8.494 15.689 1.00 93.56 217 ALA A N 1
ATOM 1732 C CA . ALA A 1 217 ? -11.214 8.036 15.204 1.00 93.56 217 ALA A CA 1
ATOM 1733 C C . ALA A 1 217 ? -11.084 6.504 15.148 1.00 93.56 217 ALA A C 1
ATOM 1735 O O . ALA A 1 217 ? -10.261 5.984 14.398 1.00 93.56 217 ALA A O 1
ATOM 1736 N N . VAL A 1 218 ? -11.854 5.768 15.954 1.00 93.81 218 VAL A N 1
ATOM 1737 C CA . VAL A 1 218 ? -11.608 4.336 16.167 1.00 93.81 218 VAL A CA 1
ATOM 1738 C C . VAL A 1 218 ? -11.857 3.479 14.932 1.00 93.81 218 VAL A C 1
ATOM 1740 O O . VAL A 1 218 ? -11.066 2.575 14.679 1.00 93.81 218 VAL A O 1
ATOM 1743 N N . GLY A 1 219 ? -12.894 3.768 14.146 1.00 91.50 219 GLY A N 1
ATOM 1744 C CA . GLY A 1 219 ? -13.196 3.014 12.930 1.00 91.50 219 GLY A CA 1
ATOM 1745 C C . GLY A 1 219 ? -12.060 3.109 11.910 1.00 91.50 219 GLY A C 1
ATOM 1746 O O . GLY A 1 219 ? -11.435 2.089 11.600 1.00 91.50 219 GLY A O 1
ATOM 1747 N N . PRO A 1 220 ? -11.710 4.321 11.431 1.00 93.75 220 PRO A N 1
ATOM 1748 C CA . PRO A 1 220 ? -10.610 4.502 10.486 1.00 93.75 220 PRO A CA 1
ATOM 1749 C C . PRO A 1 220 ? -9.272 3.976 11.021 1.00 93.75 220 PRO A C 1
ATOM 1751 O O . PRO A 1 220 ? -8.549 3.296 10.295 1.00 93.75 220 PRO A O 1
ATOM 1754 N N . ALA A 1 221 ? -8.959 4.210 12.302 1.00 96.25 221 ALA A N 1
ATOM 1755 C CA . ALA A 1 221 ? -7.738 3.686 12.914 1.00 96.25 221 ALA A CA 1
ATOM 1756 C C . ALA A 1 221 ? -7.683 2.153 12.906 1.00 96.25 221 ALA A C 1
ATOM 1758 O O . ALA A 1 221 ? -6.625 1.585 12.646 1.00 96.25 221 ALA A O 1
ATOM 1759 N N . THR A 1 222 ? -8.801 1.476 13.187 1.00 95.31 222 THR A N 1
ATOM 1760 C CA . THR A 1 222 ? -8.867 0.006 13.178 1.00 95.31 222 THR A CA 1
ATOM 1761 C C . THR A 1 222 ? -8.560 -0.534 11.789 1.00 95.31 222 THR A C 1
ATOM 1763 O O . THR A 1 222 ? -7.748 -1.449 11.665 1.00 95.31 222 THR A O 1
ATOM 1766 N N . ASN A 1 223 ? -9.130 0.076 10.747 1.00 94.94 223 ASN A N 1
ATOM 1767 C CA . ASN A 1 223 ? -8.863 -0.315 9.363 1.00 94.94 223 ASN A CA 1
ATOM 1768 C C . ASN A 1 223 ? -7.391 -0.119 8.993 1.00 94.94 223 ASN A C 1
ATOM 1770 O O . ASN A 1 223 ? -6.788 -1.026 8.427 1.00 94.94 223 ASN A O 1
ATOM 1774 N N . ILE A 1 224 ? -6.796 1.018 9.369 1.00 95.25 224 ILE A N 1
ATOM 1775 C CA . ILE A 1 224 ? -5.368 1.291 9.146 1.00 95.25 224 ILE A CA 1
ATOM 1776 C C . ILE A 1 224 ? -4.495 0.235 9.839 1.00 95.25 224 ILE A C 1
ATOM 1778 O O . ILE A 1 224 ? -3.567 -0.291 9.230 1.00 95.25 224 ILE A O 1
ATOM 1782 N N . ILE A 1 225 ? -4.800 -0.115 11.093 1.00 95.88 225 ILE A N 1
ATOM 1783 C CA . ILE A 1 225 ? -4.048 -1.128 11.847 1.00 95.88 225 ILE A CA 1
ATOM 1784 C C . ILE A 1 225 ? -4.172 -2.503 11.186 1.00 95.88 225 ILE A C 1
ATOM 1786 O O . ILE A 1 225 ? -3.165 -3.186 11.019 1.00 95.88 225 ILE A O 1
ATOM 1790 N N . VAL A 1 226 ? -5.383 -2.918 10.804 1.00 95.00 226 VAL A N 1
ATOM 1791 C CA . VAL A 1 226 ? -5.604 -4.209 10.133 1.00 95.00 226 VAL A CA 1
ATOM 1792 C C . VAL A 1 226 ? -4.856 -4.253 8.804 1.00 95.00 226 VAL A C 1
ATOM 1794 O O . VAL A 1 226 ? -4.137 -5.217 8.556 1.00 95.00 226 VAL A O 1
ATOM 1797 N N . ALA A 1 227 ? -4.959 -3.201 7.989 1.00 92.94 227 ALA A N 1
ATOM 1798 C CA . ALA A 1 227 ? -4.234 -3.102 6.727 1.00 92.94 227 ALA A CA 1
ATOM 1799 C C . ALA A 1 227 ? -2.717 -3.206 6.942 1.00 92.94 227 ALA A C 1
ATOM 1801 O O . ALA A 1 227 ? -2.057 -4.010 6.289 1.00 92.94 227 ALA A O 1
ATOM 1802 N N . PHE A 1 228 ? -2.174 -2.467 7.913 1.00 93.81 228 PHE A N 1
ATOM 1803 C CA . PHE A 1 228 ? -0.756 -2.527 8.255 1.00 93.81 228 PHE A CA 1
ATOM 1804 C C . PHE A 1 228 ? -0.321 -3.935 8.683 1.00 93.81 228 PHE A C 1
ATOM 1806 O O . PHE A 1 228 ? 0.690 -4.437 8.201 1.00 93.81 228 PHE A O 1
ATOM 1813 N N . LEU A 1 229 ? -1.092 -4.607 9.543 1.00 94.25 229 LEU A N 1
ATOM 1814 C CA . LEU A 1 229 ? -0.784 -5.969 9.988 1.00 94.25 229 LEU A CA 1
ATOM 1815 C C . LEU A 1 229 ? -0.817 -6.979 8.839 1.00 94.25 229 LEU A C 1
ATOM 1817 O O . LEU A 1 229 ? 0.050 -7.847 8.781 1.00 94.25 229 LEU A O 1
ATOM 1821 N N . VAL A 1 230 ? -1.783 -6.865 7.926 1.00 91.75 230 VAL A N 1
ATOM 1822 C CA . VAL A 1 230 ? -1.871 -7.734 6.744 1.00 91.75 230 VAL A CA 1
ATOM 1823 C C . VAL A 1 230 ? -0.675 -7.511 5.823 1.00 91.75 230 VAL A C 1
ATOM 1825 O O . VAL A 1 230 ? -0.072 -8.486 5.386 1.00 91.75 230 VAL A O 1
ATOM 1828 N N . VAL A 1 231 ? -0.279 -6.258 5.583 1.00 90.62 231 VAL A N 1
ATOM 1829 C CA . VAL A 1 231 ? 0.910 -5.938 4.776 1.00 90.62 231 VAL A CA 1
ATOM 1830 C C . VAL A 1 231 ? 2.182 -6.464 5.435 1.00 90.62 231 VAL A C 1
ATOM 1832 O O . VAL A 1 231 ? 3.014 -7.050 4.754 1.00 90.62 231 VAL A O 1
ATOM 1835 N N . MET A 1 232 ? 2.330 -6.319 6.754 1.00 91.44 232 MET A N 1
ATOM 1836 C CA . MET A 1 232 ? 3.482 -6.868 7.477 1.00 91.44 232 MET A CA 1
ATOM 1837 C C . MET A 1 232 ? 3.509 -8.395 7.436 1.00 91.44 232 MET A C 1
ATOM 1839 O O . MET A 1 232 ? 4.571 -8.977 7.243 1.00 91.44 232 MET A O 1
ATOM 1843 N N . LEU A 1 233 ? 2.355 -9.049 7.586 1.00 90.38 233 LEU A N 1
ATOM 1844 C CA . LEU A 1 233 ? 2.250 -10.502 7.488 1.00 90.38 233 LEU A CA 1
ATOM 1845 C C . LEU A 1 233 ? 2.584 -10.990 6.076 1.00 90.38 233 LEU A C 1
ATOM 1847 O O . LEU A 1 233 ? 3.305 -11.972 5.929 1.00 90.38 233 LEU A O 1
ATOM 1851 N N . PHE A 1 234 ? 2.090 -10.289 5.055 1.00 86.38 234 PHE A N 1
ATOM 1852 C CA . PHE A 1 234 ? 2.408 -10.562 3.660 1.00 86.38 234 PHE A CA 1
ATOM 1853 C C . PHE A 1 234 ? 3.907 -10.389 3.403 1.00 86.38 234 PHE A C 1
ATOM 1855 O O . PHE A 1 234 ? 4.559 -11.330 2.969 1.00 86.38 234 PHE A O 1
ATOM 1862 N N . ALA A 1 235 ? 4.482 -9.237 3.753 1.00 85.44 235 ALA A N 1
ATOM 1863 C CA . ALA A 1 235 ? 5.905 -8.970 3.573 1.00 85.44 235 ALA A CA 1
ATOM 1864 C C . ALA A 1 235 ? 6.771 -10.006 4.304 1.00 85.44 235 ALA A C 1
ATOM 1866 O O . ALA A 1 235 ? 7.702 -10.556 3.728 1.00 85.44 235 ALA A O 1
ATOM 1867 N N . TRP A 1 236 ? 6.440 -10.332 5.552 1.00 85.31 236 TRP A N 1
ATOM 1868 C CA . TRP A 1 236 ? 7.194 -11.317 6.319 1.00 85.31 236 TRP A CA 1
ATOM 1869 C C . TRP A 1 236 ? 7.085 -12.732 5.736 1.00 85.31 236 TRP A C 1
ATOM 1871 O O . TRP A 1 236 ? 8.095 -13.422 5.618 1.00 85.31 236 TRP A O 1
ATOM 1881 N N . GLY A 1 237 ? 5.878 -13.161 5.355 1.00 82.69 237 GLY A N 1
ATOM 1882 C CA . GLY A 1 237 ? 5.635 -14.506 4.837 1.00 82.69 237 GLY A CA 1
ATOM 1883 C C . GLY A 1 237 ? 6.164 -14.731 3.420 1.00 82.69 237 GLY A C 1
ATOM 1884 O O . GLY A 1 237 ? 6.644 -15.820 3.123 1.00 82.69 237 GLY A O 1
ATOM 1885 N N . PHE A 1 238 ? 6.102 -13.715 2.556 1.00 77.81 238 PHE A N 1
ATOM 1886 C CA . PHE A 1 238 ? 6.473 -13.849 1.146 1.00 77.81 238 PHE A CA 1
ATOM 1887 C C . PHE A 1 238 ? 7.949 -13.566 0.878 1.00 77.81 238 PHE A C 1
ATOM 1889 O O . PHE A 1 238 ? 8.524 -14.241 0.030 1.00 77.81 238 PHE A O 1
ATOM 1896 N N . MET A 1 239 ? 8.602 -12.652 1.607 1.00 73.56 239 MET A N 1
ATOM 1897 C CA . MET A 1 239 ? 10.014 -12.319 1.350 1.00 73.56 239 MET A CA 1
ATOM 1898 C C . MET A 1 239 ? 10.952 -13.523 1.503 1.00 73.56 239 MET A C 1
ATOM 1900 O O . MET A 1 239 ? 11.948 -13.606 0.799 1.00 73.56 239 MET A O 1
ATOM 1904 N N . GLY A 1 240 ? 10.624 -14.481 2.376 1.00 69.75 240 GLY A N 1
ATOM 1905 C CA . GLY A 1 240 ? 11.389 -15.727 2.513 1.00 69.75 240 GLY A CA 1
ATOM 1906 C C . GLY A 1 240 ? 11.153 -16.754 1.398 1.00 69.75 240 GLY A C 1
ATOM 1907 O O . GLY A 1 240 ? 11.862 -17.751 1.349 1.00 69.75 240 GLY A O 1
ATOM 1908 N N . SER A 1 241 ? 10.155 -16.536 0.537 1.00 73.25 241 SER A N 1
ATOM 1909 C CA . SER A 1 241 ? 9.823 -17.401 -0.607 1.00 73.25 241 SER A CA 1
ATOM 1910 C C . SER A 1 241 ? 10.289 -16.842 -1.953 1.00 73.25 241 SER A C 1
ATOM 1912 O O . SER A 1 241 ? 10.133 -17.510 -2.971 1.00 73.25 241 SER A O 1
ATOM 1914 N N . VAL A 1 242 ? 10.833 -15.621 -1.969 1.00 72.44 242 VAL A N 1
ATOM 1915 C CA . VAL A 1 242 ? 11.388 -15.013 -3.180 1.00 72.44 242 VAL A CA 1
ATOM 1916 C C . VAL A 1 242 ? 12.810 -15.535 -3.361 1.00 72.44 242 VAL A C 1
ATOM 1918 O O . VAL A 1 242 ? 13.721 -15.127 -2.645 1.00 72.44 242 VAL A O 1
ATOM 1921 N N . GLU A 1 243 ? 12.989 -16.443 -4.312 1.00 69.94 243 GLU A N 1
ATOM 1922 C CA . GLU A 1 243 ? 14.298 -16.862 -4.811 1.00 69.94 243 GLU A CA 1
ATOM 1923 C C . GLU A 1 243 ? 14.554 -16.152 -6.145 1.00 69.94 243 GLU A C 1
ATOM 1925 O O . GLU A 1 243 ? 13.635 -15.997 -6.956 1.00 69.94 243 GLU A O 1
ATOM 1930 N N . GLN A 1 244 ? 15.780 -15.666 -6.359 1.00 65.88 244 GLN A N 1
ATOM 1931 C CA . GLN A 1 244 ? 16.167 -15.167 -7.678 1.00 65.88 244 GLN A CA 1
ATOM 1932 C C . GLN A 1 244 ? 16.203 -16.357 -8.630 1.00 65.88 244 GLN A C 1
ATOM 1934 O O . GLN A 1 244 ? 16.876 -17.344 -8.352 1.00 65.88 244 GLN A O 1
ATOM 1939 N N . ALA A 1 245 ? 15.453 -16.274 -9.729 1.00 70.19 245 ALA A N 1
ATOM 1940 C CA . ALA A 1 245 ? 15.374 -17.377 -10.680 1.00 70.19 245 ALA A CA 1
ATOM 1941 C C . ALA A 1 245 ? 16.720 -17.646 -11.372 1.00 70.19 245 ALA A C 1
ATOM 1943 O O . ALA A 1 245 ? 17.021 -18.795 -11.663 1.00 70.19 245 ALA A O 1
ATOM 1944 N N . GLU A 1 246 ? 17.517 -16.599 -11.601 1.00 78.19 246 GLU A N 1
ATOM 1945 C CA . GLU A 1 246 ? 18.869 -16.660 -12.161 1.00 78.19 246 GLU A CA 1
ATOM 1946 C C . GLU A 1 246 ? 19.712 -15.502 -11.608 1.00 78.19 246 GLU A C 1
ATOM 1948 O O . GLU A 1 246 ? 19.172 -14.433 -11.300 1.00 78.19 246 GLU A O 1
ATOM 1953 N N . GLU A 1 247 ? 21.031 -15.697 -11.520 1.00 83.75 247 GLU A N 1
ATOM 1954 C CA . GLU A 1 247 ? 21.988 -14.619 -11.239 1.00 83.75 247 GLU A CA 1
ATOM 1955 C C . GLU A 1 247 ? 22.105 -13.711 -12.476 1.00 83.75 247 GLU A C 1
ATOM 1957 O O . GLU A 1 247 ? 22.591 -14.137 -13.523 1.00 83.75 247 GLU A O 1
ATOM 1962 N N . GLY A 1 248 ? 21.632 -12.468 -12.370 1.00 86.88 248 GLY A N 1
ATOM 1963 C CA . GLY A 1 248 ? 21.677 -11.497 -13.460 1.00 86.88 248 GLY A CA 1
ATOM 1964 C C . GLY A 1 248 ? 20.943 -10.195 -13.155 1.00 86.88 248 GLY A C 1
ATOM 1965 O O . GLY A 1 248 ? 20.373 -10.003 -12.079 1.00 86.88 248 GLY A O 1
ATOM 1966 N N . VAL A 1 249 ? 20.931 -9.286 -14.127 1.00 89.88 249 VAL A N 1
ATOM 1967 C CA . VAL A 1 249 ? 20.370 -7.938 -13.981 1.00 89.88 249 VAL A CA 1
ATOM 1968 C C . VAL A 1 249 ? 18.971 -7.864 -14.583 1.00 89.88 249 VAL A C 1
ATOM 1970 O O . VAL A 1 249 ? 18.780 -8.072 -15.779 1.00 89.88 249 VAL A O 1
ATOM 1973 N N . VAL A 1 250 ? 17.971 -7.522 -13.766 1.00 88.88 250 VAL A N 1
ATOM 1974 C CA . VAL A 1 250 ? 16.579 -7.388 -14.227 1.00 88.88 250 VAL A CA 1
ATOM 1975 C C . VAL A 1 250 ? 16.388 -6.078 -14.994 1.00 88.88 250 VAL A C 1
ATOM 1977 O O . VAL A 1 250 ? 16.577 -4.983 -14.453 1.00 88.88 250 VAL A O 1
ATOM 1980 N N . LEU A 1 251 ? 15.950 -6.189 -16.248 1.00 84.56 251 LEU A N 1
ATOM 1981 C CA . LEU A 1 251 ? 15.640 -5.053 -17.112 1.00 84.56 251 LEU A CA 1
ATOM 1982 C C . LEU A 1 251 ? 14.185 -4.624 -16.901 1.00 84.56 251 LEU A C 1
ATOM 1984 O O . LEU A 1 251 ? 13.255 -5.308 -17.321 1.00 84.56 251 LEU A O 1
ATOM 1988 N N . GLY A 1 252 ? 13.966 -3.493 -16.230 1.00 77.50 252 GLY A N 1
ATOM 1989 C CA . GLY A 1 252 ? 12.609 -3.043 -15.897 1.00 77.50 252 GLY A CA 1
ATOM 1990 C C . GLY A 1 252 ? 11.943 -2.185 -16.973 1.00 77.50 252 GLY A C 1
ATOM 1991 O O . GLY A 1 252 ? 10.722 -2.053 -16.976 1.00 77.50 252 GLY A O 1
ATOM 1992 N N . ARG A 1 253 ? 12.715 -1.629 -17.914 1.00 79.88 253 ARG A N 1
ATOM 1993 C CA . ARG A 1 253 ? 12.175 -0.926 -19.084 1.00 79.88 253 ARG A CA 1
ATOM 1994 C C . ARG A 1 253 ? 12.988 -1.268 -20.321 1.00 79.88 253 ARG A C 1
ATOM 1996 O O . ARG A 1 253 ? 14.214 -1.180 -20.305 1.00 79.88 253 ARG A O 1
ATOM 2003 N N . ILE A 1 254 ? 12.266 -1.600 -21.384 1.00 81.56 254 ILE A N 1
ATOM 2004 C CA . ILE A 1 254 ? 12.772 -1.715 -22.747 1.00 81.56 254 ILE A CA 1
ATOM 2005 C C . ILE A 1 254 ? 12.112 -0.593 -23.539 1.00 81.56 254 ILE A C 1
ATOM 2007 O O . ILE A 1 254 ? 10.895 -0.420 -23.477 1.00 81.56 254 ILE A O 1
ATOM 2011 N N . VAL A 1 255 ? 12.916 0.233 -24.197 1.00 81.62 255 VAL A N 1
ATOM 2012 C CA . VAL A 1 255 ? 12.420 1.271 -25.096 1.00 81.62 255 VAL A CA 1
ATOM 2013 C C . VAL A 1 255 ? 12.125 0.598 -26.425 1.00 81.62 255 VAL A C 1
ATOM 2015 O O . VAL A 1 255 ? 13.028 0.047 -27.039 1.00 81.62 255 VAL A O 1
ATOM 2018 N N . GLU A 1 256 ? 10.871 0.606 -26.863 1.00 80.12 256 GLU A N 1
ATOM 2019 C CA . GLU A 1 256 ? 10.493 -0.078 -28.104 1.00 80.12 256 GLU A CA 1
ATOM 2020 C C . GLU A 1 256 ? 11.054 0.643 -29.333 1.00 80.12 256 GLU A C 1
ATOM 2022 O O . GLU A 1 256 ? 11.648 0.010 -30.202 1.00 80.12 256 GLU A O 1
ATOM 2027 N N . TRP A 1 257 ? 10.928 1.970 -29.378 1.00 79.88 257 TRP A N 1
ATOM 2028 C CA . TRP A 1 257 ? 11.354 2.791 -30.508 1.00 79.88 257 TRP A CA 1
ATOM 2029 C C . TRP A 1 257 ? 11.738 4.213 -30.082 1.00 79.88 257 TRP A C 1
ATOM 2031 O O . TRP A 1 257 ? 11.356 4.674 -29.006 1.00 79.88 257 TRP A O 1
ATOM 2041 N N . HIS A 1 258 ? 12.472 4.898 -30.961 1.00 78.81 258 HIS A N 1
ATOM 2042 C CA . HIS A 1 258 ? 12.704 6.346 -30.925 1.00 78.81 258 HIS A CA 1
ATOM 2043 C C . HIS A 1 258 ? 12.293 6.987 -32.247 1.00 78.81 258 HIS A C 1
ATOM 2045 O O . HIS A 1 258 ? 12.336 6.342 -33.298 1.00 78.81 258 HIS A O 1
ATOM 2051 N N . GLU A 1 259 ? 11.884 8.250 -32.173 1.00 82.69 259 GLU A N 1
ATOM 2052 C CA . GLU A 1 259 ? 11.623 9.101 -33.332 1.00 82.69 259 GLU A CA 1
ATOM 2053 C C . GLU A 1 259 ? 12.867 9.917 -33.657 1.00 82.69 259 GLU A C 1
ATOM 2055 O O . GLU A 1 259 ? 13.434 10.569 -32.784 1.00 82.69 259 GLU A O 1
ATOM 2060 N N . PHE A 1 260 ? 13.266 9.887 -34.924 1.00 81.69 260 PHE A N 1
ATOM 2061 C CA . PHE A 1 260 ? 14.379 10.671 -35.438 1.00 81.69 260 PHE A CA 1
ATOM 2062 C C . PHE A 1 260 ? 13.877 11.625 -36.513 1.00 81.69 260 PHE A C 1
ATOM 2064 O O . PHE A 1 260 ? 13.148 11.225 -37.428 1.00 81.69 260 PHE A O 1
ATOM 2071 N N . GLU A 1 261 ? 14.284 12.888 -36.424 1.00 81.94 261 GLU A N 1
ATOM 2072 C CA . GLU A 1 261 ? 14.069 13.837 -37.509 1.00 81.94 261 GLU A CA 1
ATOM 2073 C C . GLU A 1 261 ? 14.943 13.453 -38.704 1.00 81.94 261 GLU A C 1
ATOM 2075 O O . GLU A 1 261 ? 16.146 13.220 -38.585 1.00 81.94 261 GLU A O 1
ATOM 2080 N N . VAL A 1 262 ? 14.320 13.370 -39.877 1.00 79.94 262 VAL A N 1
ATOM 2081 C CA . VAL A 1 262 ? 15.006 13.052 -41.127 1.00 79.94 262 VAL A CA 1
ATOM 2082 C C . VAL A 1 262 ? 15.021 14.306 -41.981 1.00 79.94 262 VAL A C 1
ATOM 2084 O O . VAL A 1 262 ? 13.967 14.849 -42.316 1.00 79.94 262 VAL A O 1
ATOM 2087 N N . GLU A 1 263 ? 16.215 14.756 -42.363 1.00 81.88 263 GLU A N 1
ATOM 2088 C CA . GLU A 1 263 ? 16.375 15.932 -43.216 1.00 81.88 263 GLU A CA 1
ATOM 2089 C C . GLU A 1 263 ? 15.598 15.750 -44.535 1.00 81.88 263 GLU A C 1
ATOM 2091 O O . GLU A 1 263 ? 15.852 14.829 -45.313 1.00 81.88 263 GLU A O 1
ATOM 2096 N N . GLY A 1 264 ? 14.620 16.629 -44.777 1.00 81.94 264 GLY A N 1
ATOM 2097 C CA . GLY A 1 264 ? 13.762 16.588 -45.967 1.00 81.94 264 GLY A CA 1
ATOM 2098 C C . GLY A 1 264 ? 12.484 15.748 -45.839 1.00 81.94 264 GLY A C 1
ATOM 2099 O O . GLY A 1 264 ? 11.791 15.575 -46.843 1.00 81.94 264 GLY A O 1
ATOM 2100 N N . SER A 1 265 ? 12.152 15.253 -44.643 1.00 80.38 265 SER A N 1
ATOM 2101 C CA . SER A 1 265 ? 10.874 14.600 -44.336 1.00 80.38 265 SER A CA 1
ATOM 2102 C C . SER A 1 265 ? 10.058 15.438 -43.350 1.00 80.38 265 SER A C 1
ATOM 2104 O O . SER A 1 265 ? 10.564 15.824 -42.303 1.00 80.38 265 SER A O 1
ATOM 2106 N N . ASP A 1 266 ? 8.776 15.665 -43.648 1.00 82.25 266 ASP A N 1
ATOM 2107 C CA . ASP A 1 266 ? 7.840 16.329 -42.721 1.00 82.25 266 ASP A CA 1
ATOM 2108 C C . ASP A 1 266 ? 7.358 15.393 -41.595 1.00 82.25 266 ASP A C 1
ATOM 2110 O O . ASP A 1 266 ? 6.667 15.823 -40.670 1.00 82.25 266 ASP A O 1
ATOM 2114 N N . THR A 1 267 ? 7.675 14.098 -41.681 1.00 80.75 267 THR A N 1
ATOM 2115 C CA . THR A 1 267 ? 7.326 13.097 -40.667 1.00 80.75 267 THR A CA 1
ATOM 2116 C C . THR A 1 267 ? 8.587 12.471 -40.078 1.00 80.75 267 THR A C 1
ATOM 2118 O O . THR A 1 267 ? 9.435 12.025 -40.864 1.00 80.75 267 THR A O 1
ATOM 2121 N N . PRO A 1 268 ? 8.708 12.385 -38.742 1.00 82.38 268 PRO A N 1
ATOM 2122 C CA . PRO A 1 268 ? 9.826 11.705 -38.105 1.00 82.38 268 PRO A CA 1
ATOM 2123 C C . PRO A 1 268 ? 9.819 10.211 -38.446 1.00 82.38 268 PRO A C 1
ATOM 2125 O O . PRO A 1 268 ? 8.767 9.598 -38.657 1.00 82.38 268 PRO A O 1
ATOM 2128 N N . GLU A 1 269 ? 11.008 9.624 -38.518 1.00 84.94 269 GLU A N 1
ATOM 2129 C CA . GLU A 1 269 ? 11.183 8.194 -38.735 1.00 84.94 269 GLU A CA 1
ATOM 2130 C C . GLU A 1 269 ? 11.231 7.478 -37.386 1.00 84.94 269 GLU A C 1
ATOM 2132 O O . GLU A 1 269 ? 12.067 7.779 -36.535 1.00 84.94 269 GLU A O 1
ATOM 2137 N N . GLN A 1 270 ? 10.343 6.502 -37.201 1.00 85.75 270 GLN A N 1
ATOM 2138 C CA . GLN A 1 270 ? 10.371 5.617 -36.043 1.00 85.75 270 GLN A CA 1
ATOM 2139 C C . GLN A 1 270 ? 11.312 4.446 -36.303 1.00 85.75 270 GLN A C 1
ATOM 2141 O O . GLN A 1 270 ? 11.116 3.676 -37.246 1.00 85.75 270 GLN A O 1
ATOM 2146 N N . ARG A 1 271 ? 12.311 4.286 -35.435 1.00 86.38 271 ARG A N 1
ATOM 2147 C CA . ARG A 1 271 ? 13.247 3.157 -35.474 1.00 86.38 271 ARG A CA 1
ATOM 2148 C C . ARG A 1 271 ? 13.158 2.359 -34.179 1.00 86.38 271 ARG A C 1
ATOM 2150 O O . ARG A 1 271 ? 13.096 2.939 -33.097 1.00 86.38 271 ARG A O 1
ATOM 2157 N N . SER A 1 272 ? 13.153 1.033 -34.300 1.00 87.69 272 SER A N 1
ATOM 2158 C CA . SER A 1 272 ? 13.133 0.097 -33.168 1.00 87.69 272 SER A CA 1
ATOM 2159 C C . SER A 1 272 ? 14.505 0.018 -32.507 1.00 87.69 272 SER A C 1
ATOM 2161 O O . SER A 1 272 ? 15.511 0.017 -33.209 1.00 87.69 272 SER A O 1
ATOM 2163 N N . THR A 1 273 ? 14.573 -0.028 -31.176 1.00 89.50 273 THR A N 1
ATOM 2164 C CA . THR A 1 273 ? 15.872 -0.041 -30.482 1.00 89.50 273 THR A CA 1
ATOM 2165 C C . THR A 1 273 ? 16.564 -1.408 -30.558 1.00 89.50 273 THR A C 1
ATOM 2167 O O . THR A 1 273 ? 15.887 -2.431 -30.695 1.00 89.50 273 THR A O 1
ATOM 2170 N N . PRO A 1 274 ? 17.897 -1.475 -30.364 1.00 93.88 274 PRO A N 1
ATOM 2171 C CA . PRO A 1 274 ? 18.616 -2.749 -30.337 1.00 93.88 274 PRO A CA 1
ATOM 2172 C C . PRO A 1 274 ? 18.075 -3.734 -29.286 1.00 93.88 274 PRO A C 1
ATOM 2174 O O . PRO A 1 274 ? 18.004 -4.934 -29.536 1.00 93.88 274 PRO A O 1
ATOM 2177 N N . ALA A 1 275 ? 17.639 -3.249 -28.121 1.00 89.44 275 ALA A N 1
ATOM 2178 C CA . ALA A 1 275 ? 17.017 -4.075 -27.090 1.00 89.44 275 ALA A CA 1
ATOM 2179 C C . ALA A 1 275 ? 15.694 -4.683 -27.567 1.00 89.44 275 ALA A C 1
ATOM 2181 O O . ALA A 1 275 ? 15.472 -5.877 -27.376 1.00 89.44 275 ALA A O 1
ATOM 2182 N N . ASN A 1 276 ? 14.838 -3.894 -28.215 1.00 90.44 276 ASN A N 1
ATOM 2183 C CA . ASN A 1 276 ? 13.571 -4.392 -28.740 1.00 90.44 276 ASN A CA 1
ATOM 2184 C C . ASN A 1 276 ? 13.792 -5.393 -29.889 1.00 90.44 276 ASN A C 1
ATOM 2186 O O . ASN A 1 276 ? 13.197 -6.469 -29.899 1.00 90.44 276 ASN A O 1
ATOM 2190 N N . ASP A 1 277 ? 14.728 -5.096 -30.793 1.00 92.88 277 ASP A N 1
ATOM 2191 C CA . ASP A 1 277 ? 15.091 -5.969 -31.917 1.00 92.88 277 ASP A CA 1
ATOM 2192 C C . ASP A 1 277 ? 15.700 -7.305 -31.468 1.00 92.88 277 ASP A C 1
ATOM 2194 O O . ASP A 1 277 ? 15.553 -8.320 -32.153 1.00 92.88 277 ASP A O 1
ATOM 2198 N N . SER A 1 278 ? 16.348 -7.337 -30.299 1.00 93.31 278 SER A N 1
ATOM 2199 C CA . SER A 1 278 ? 16.851 -8.580 -29.701 1.00 93.31 278 SER A CA 1
ATOM 2200 C C . SER A 1 278 ? 15.738 -9.521 -29.218 1.00 93.31 278 SER A C 1
ATOM 2202 O O . SER A 1 278 ? 15.987 -10.707 -29.014 1.00 93.31 278 SER A O 1
ATOM 2204 N N . GLY A 1 279 ? 14.509 -9.020 -29.044 1.00 91.50 279 GLY A N 1
ATOM 2205 C CA . GLY A 1 279 ? 13.393 -9.768 -28.461 1.00 91.50 279 GLY A CA 1
ATOM 2206 C C . GLY A 1 279 ? 13.395 -9.804 -26.929 1.00 91.50 279 GLY A C 1
ATOM 2207 O O . GLY A 1 279 ? 12.615 -10.551 -26.332 1.00 91.50 279 GLY A O 1
ATOM 2208 N N . ILE A 1 280 ? 14.251 -9.010 -26.279 1.00 89.38 280 ILE A N 1
ATOM 2209 C CA . ILE A 1 280 ? 14.193 -8.785 -24.835 1.00 89.38 280 ILE A CA 1
ATOM 2210 C C . ILE A 1 280 ? 12.905 -8.025 -24.507 1.00 89.38 280 ILE A C 1
ATOM 2212 O O . ILE A 1 280 ? 12.604 -6.985 -25.087 1.00 89.38 280 ILE A O 1
ATOM 2216 N N . VAL A 1 281 ? 12.165 -8.522 -23.520 1.00 87.88 281 VAL A N 1
ATOM 2217 C CA . VAL A 1 281 ? 10.948 -7.881 -23.004 1.00 87.88 281 VAL A CA 1
ATOM 2218 C C . VAL A 1 281 ? 11.171 -7.383 -21.574 1.00 87.88 281 VAL A C 1
ATOM 2220 O O . VAL A 1 281 ? 12.084 -7.873 -20.896 1.00 87.88 281 VAL A O 1
ATOM 2223 N N . PRO A 1 282 ? 10.351 -6.441 -21.072 1.00 82.75 282 PRO A N 1
ATOM 2224 C CA . PRO A 1 282 ? 10.418 -6.023 -19.676 1.00 82.75 282 PRO A CA 1
ATOM 2225 C C . PRO A 1 282 ? 10.369 -7.218 -18.716 1.00 82.75 282 PRO A C 1
ATOM 2227 O O . PRO A 1 282 ? 9.655 -8.188 -18.967 1.00 82.75 282 PRO A O 1
ATOM 2230 N N . TRP A 1 283 ? 11.119 -7.122 -17.617 1.00 84.81 283 TRP A N 1
ATOM 2231 C CA . TRP A 1 283 ? 11.310 -8.165 -16.597 1.00 84.81 283 TRP A CA 1
ATOM 2232 C C . TRP A 1 283 ? 12.173 -9.359 -17.018 1.00 84.81 283 TRP A C 1
ATOM 2234 O O . TRP A 1 283 ? 12.321 -10.298 -16.239 1.00 84.81 283 TRP A O 1
ATOM 2244 N N . SER A 1 284 ? 12.795 -9.310 -18.199 1.00 88.38 284 SER A N 1
ATOM 2245 C CA . SER A 1 284 ? 13.867 -10.247 -18.552 1.00 88.38 284 SER A CA 1
ATOM 2246 C C . SER A 1 284 ? 15.102 -10.013 -17.675 1.00 88.38 284 SER A C 1
ATOM 2248 O O . SER A 1 284 ? 15.444 -8.867 -17.362 1.00 88.38 284 SER A O 1
ATOM 2250 N N . THR A 1 285 ? 15.801 -11.090 -17.324 1.00 91.62 285 THR A N 1
ATOM 2251 C CA . THR A 1 285 ? 17.052 -11.035 -16.556 1.00 91.62 285 THR A CA 1
ATOM 2252 C C . THR A 1 285 ? 18.232 -11.149 -17.511 1.00 91.62 285 THR A C 1
ATOM 2254 O O . THR A 1 285 ? 18.480 -12.218 -18.063 1.00 91.62 285 THR A O 1
ATOM 2257 N N . LEU A 1 286 ? 18.961 -10.059 -17.733 1.00 93.56 286 LEU A N 1
ATOM 2258 C CA . LEU A 1 286 ? 20.162 -10.054 -18.562 1.00 93.56 286 LEU A CA 1
ATOM 2259 C C . LEU A 1 286 ? 21.322 -10.699 -17.793 1.00 93.56 286 LEU A C 1
ATOM 2261 O O . LEU A 1 286 ? 21.659 -10.260 -16.696 1.00 93.56 286 LEU A O 1
ATOM 2265 N N . LEU A 1 287 ? 21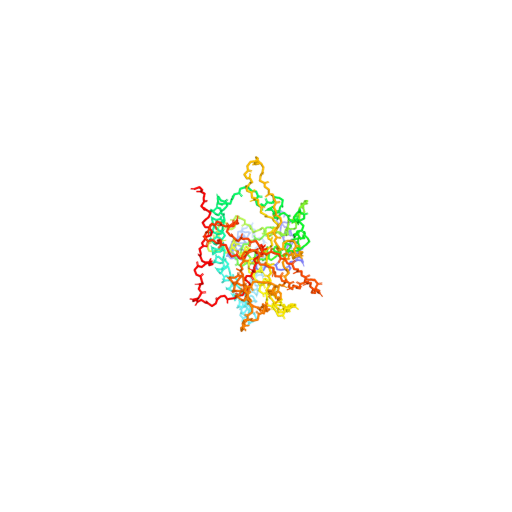.914 -11.744 -18.366 1.00 95.12 287 LEU A N 1
ATOM 2266 C CA . LEU A 1 287 ? 22.953 -12.559 -17.730 1.00 95.12 287 LEU A CA 1
ATOM 2267 C C . LEU A 1 287 ? 24.356 -12.119 -18.159 1.00 95.12 287 LEU A C 1
ATOM 2269 O O . LEU A 1 287 ? 25.288 -12.115 -17.359 1.00 95.12 287 LEU A O 1
ATOM 2273 N N . SER A 1 288 ? 24.527 -11.762 -19.434 1.00 95.88 288 SER A N 1
ATOM 2274 C CA . SER A 1 288 ? 25.831 -11.362 -19.966 1.00 95.88 288 SER A CA 1
ATOM 2275 C C . SER A 1 288 ? 25.732 -10.531 -21.240 1.00 95.88 288 SER A C 1
ATOM 2277 O O . SER A 1 288 ? 24.779 -10.674 -22.013 1.00 95.88 288 SER A O 1
ATOM 2279 N N . ILE A 1 289 ? 26.776 -9.743 -21.493 1.00 96.81 289 ILE A N 1
ATOM 2280 C CA . ILE A 1 289 ? 27.006 -9.018 -22.746 1.00 96.81 289 ILE A CA 1
ATOM 2281 C C . ILE A 1 289 ? 28.399 -9.393 -23.260 1.00 96.81 289 ILE A C 1
ATOM 2283 O O . ILE A 1 289 ? 29.395 -9.205 -22.568 1.00 96.81 289 ILE A O 1
ATOM 2287 N N . GLU A 1 290 ? 28.476 -9.931 -24.473 1.00 97.38 290 GLU A N 1
ATOM 2288 C CA . GLU A 1 290 ? 29.726 -10.321 -25.132 1.00 97.38 290 GLU A CA 1
ATOM 2289 C C . GLU A 1 290 ? 30.022 -9.385 -26.310 1.00 97.38 290 GLU A C 1
ATOM 2291 O O . GLU A 1 290 ? 29.198 -9.243 -27.214 1.00 97.38 290 GLU A O 1
ATOM 2296 N N . ALA A 1 291 ? 31.207 -8.777 -26.338 1.00 96.88 291 ALA A N 1
ATOM 2297 C CA . ALA A 1 291 ? 31.690 -8.029 -27.495 1.00 96.88 291 ALA A CA 1
ATOM 2298 C C . ALA A 1 291 ? 32.010 -8.972 -28.664 1.00 96.88 291 ALA A C 1
ATOM 2300 O O . ALA A 1 291 ? 32.872 -9.847 -28.564 1.00 96.88 291 ALA A O 1
ATOM 2301 N N . LEU A 1 292 ? 31.340 -8.766 -29.801 1.00 96.31 292 LEU A N 1
ATOM 2302 C CA . LEU A 1 292 ? 31.646 -9.464 -31.055 1.00 96.31 292 LEU A CA 1
ATOM 2303 C C . LEU A 1 292 ? 32.662 -8.687 -31.902 1.00 96.31 292 LEU A C 1
ATOM 2305 O O . LEU A 1 292 ? 33.358 -9.267 -32.737 1.00 96.31 292 LEU A O 1
ATOM 2309 N N . ASP A 1 293 ? 32.726 -7.376 -31.693 1.00 95.69 293 ASP A N 1
ATOM 2310 C CA . ASP A 1 293 ? 33.751 -6.461 -32.181 1.00 95.69 293 ASP A CA 1
ATOM 2311 C C . ASP A 1 293 ? 33.925 -5.293 -31.194 1.00 95.69 293 ASP A C 1
ATOM 2313 O O . ASP A 1 293 ? 33.274 -5.251 -30.149 1.00 95.69 293 ASP A O 1
ATOM 2317 N N . GLY A 1 294 ? 34.836 -4.367 -31.503 1.00 92.38 294 GLY A N 1
ATOM 2318 C CA . GLY A 1 294 ? 35.120 -3.214 -30.649 1.00 92.38 294 GLY A CA 1
ATOM 2319 C C . GLY A 1 294 ? 35.967 -3.556 -29.413 1.00 92.38 294 GLY A C 1
ATOM 2320 O O . GLY A 1 294 ? 36.666 -4.574 -29.411 1.00 92.38 294 GLY A O 1
ATOM 2321 N N . PRO A 1 295 ? 35.980 -2.674 -28.398 1.00 93.94 295 PRO A N 1
ATOM 2322 C CA . PRO A 1 295 ? 36.714 -2.905 -27.159 1.00 93.94 295 PRO A CA 1
ATOM 2323 C C . PRO A 1 295 ? 36.103 -4.059 -26.340 1.00 93.94 295 PRO A C 1
ATOM 2325 O O . PRO A 1 295 ? 34.885 -4.268 -26.392 1.00 93.94 295 PRO A O 1
ATOM 2328 N N . PRO A 1 296 ? 36.927 -4.794 -25.570 1.00 94.44 296 PRO A N 1
ATOM 2329 C CA . PRO A 1 296 ? 36.443 -5.820 -24.654 1.00 94.44 296 PRO A CA 1
ATOM 2330 C C . PRO A 1 296 ? 35.588 -5.207 -23.539 1.00 94.44 296 PRO A C 1
ATOM 2332 O O . PRO A 1 296 ? 35.780 -4.054 -23.147 1.00 94.44 296 PRO A O 1
ATOM 2335 N N . LEU A 1 297 ? 34.641 -5.993 -23.026 1.00 94.00 297 LEU A N 1
ATOM 2336 C CA . LEU A 1 297 ? 33.629 -5.529 -22.074 1.00 94.00 297 LEU A CA 1
ATOM 2337 C C . LEU A 1 297 ? 33.808 -6.122 -20.673 1.00 94.00 297 LEU A C 1
ATOM 2339 O O . LEU A 1 297 ? 33.461 -5.476 -19.685 1.00 94.00 297 LEU A O 1
ATOM 2343 N N . GLY A 1 298 ? 34.366 -7.326 -20.585 1.00 89.62 298 GLY A N 1
ATOM 2344 C CA . GLY A 1 298 ? 34.582 -8.060 -19.349 1.00 89.62 298 GLY A CA 1
ATOM 2345 C C . GLY A 1 298 ? 35.805 -7.606 -18.546 1.00 89.62 298 GLY A C 1
ATOM 2346 O O . GLY A 1 298 ? 36.578 -6.745 -18.980 1.00 89.62 298 GLY A O 1
ATOM 2347 N N . PRO A 1 299 ? 35.987 -8.170 -17.341 1.00 86.00 299 PRO A N 1
ATOM 2348 C CA . PRO A 1 299 ? 37.229 -8.031 -16.587 1.00 86.00 299 PRO A CA 1
ATOM 2349 C C . PRO A 1 299 ? 38.418 -8.621 -17.366 1.00 86.00 299 PRO A C 1
ATOM 2351 O O . PRO A 1 299 ? 38.245 -9.493 -18.212 1.00 86.00 299 PRO A O 1
ATOM 2354 N N . ASP A 1 300 ? 39.628 -8.129 -17.085 1.00 86.19 300 ASP A N 1
ATOM 2355 C CA . ASP A 1 300 ? 40.886 -8.627 -17.668 1.00 86.19 300 ASP A CA 1
ATOM 2356 C C . ASP A 1 300 ? 40.946 -8.626 -19.213 1.00 86.19 300 ASP A C 1
ATOM 2358 O O . ASP A 1 300 ? 41.588 -9.481 -19.821 1.00 86.19 300 ASP A O 1
ATOM 2362 N N . GLU A 1 301 ? 40.303 -7.640 -19.853 1.00 84.94 301 GLU A N 1
ATOM 2363 C CA . GLU A 1 301 ? 40.230 -7.495 -21.320 1.00 84.94 301 GLU A CA 1
ATOM 2364 C C . GLU A 1 301 ? 39.512 -8.660 -22.031 1.00 84.94 301 GLU A C 1
ATOM 2366 O O . GLU A 1 301 ? 39.686 -8.875 -23.233 1.00 84.94 301 GLU A O 1
ATOM 2371 N N . GLU A 1 302 ? 38.657 -9.398 -21.320 1.00 92.25 302 GLU A N 1
ATOM 2372 C CA . GLU A 1 302 ? 37.802 -10.408 -21.936 1.00 92.25 302 GLU A CA 1
ATOM 2373 C C . GLU A 1 302 ? 36.620 -9.777 -22.689 1.00 92.25 302 GLU A C 1
ATOM 2375 O O . GLU A 1 302 ? 36.037 -8.769 -22.289 1.00 92.25 302 GLU A O 1
ATOM 2380 N N . ASN A 1 303 ? 36.202 -10.400 -23.792 1.00 94.25 303 ASN A N 1
ATOM 2381 C CA . ASN A 1 303 ? 35.039 -9.925 -24.547 1.00 94.25 303 ASN A CA 1
ATOM 2382 C C . ASN A 1 303 ? 33.720 -10.116 -23.786 1.00 94.25 303 ASN A C 1
ATOM 2384 O O . ASN A 1 303 ? 32.768 -9.382 -24.040 1.00 94.25 303 ASN A O 1
ATOM 2388 N N . LEU A 1 304 ? 33.648 -11.097 -22.883 1.00 95.75 304 LEU A N 1
ATOM 2389 C CA . LEU A 1 304 ? 32.438 -11.460 -22.151 1.00 95.75 304 LEU A CA 1
ATOM 2390 C C . LEU A 1 304 ? 32.365 -10.720 -20.812 1.00 95.75 304 LEU A C 1
ATOM 2392 O O . LEU A 1 304 ? 33.187 -10.948 -19.931 1.00 95.75 304 LEU A O 1
ATOM 2396 N N . SER A 1 305 ? 31.328 -9.909 -20.628 1.00 95.19 305 SER A N 1
ATOM 2397 C CA . SER A 1 305 ? 30.952 -9.357 -19.329 1.00 95.19 305 SER A CA 1
ATOM 2398 C C . SER A 1 305 ? 29.775 -10.139 -18.749 1.00 95.19 305 SER A C 1
ATOM 2400 O O . SER A 1 305 ? 28.689 -10.166 -19.336 1.00 95.19 305 SER A O 1
ATOM 2402 N N . VAL A 1 306 ? 29.992 -10.809 -17.616 1.00 94.62 306 VAL A N 1
ATOM 2403 C CA . VAL A 1 306 ? 28.936 -11.487 -16.850 1.00 94.62 306 VAL A CA 1
ATOM 2404 C C . VAL A 1 306 ? 28.337 -10.486 -15.874 1.00 94.62 306 VAL A C 1
ATOM 2406 O O . VAL A 1 306 ? 29.068 -9.872 -15.103 1.00 94.62 306 VAL A O 1
ATOM 2409 N N . LEU A 1 307 ? 27.016 -10.344 -15.896 1.00 91.88 307 LEU A N 1
ATOM 2410 C CA . LEU A 1 307 ? 26.306 -9.357 -15.095 1.00 91.88 307 LEU A CA 1
ATOM 2411 C C . LEU A 1 307 ? 25.746 -10.018 -13.841 1.00 91.88 307 LEU A C 1
ATOM 2413 O O . LEU A 1 307 ? 24.996 -10.986 -13.940 1.00 91.88 307 LEU A O 1
ATOM 2417 N N . LYS A 1 308 ? 26.076 -9.488 -12.667 1.00 87.94 308 LYS A N 1
ATOM 2418 C CA . LYS A 1 308 ? 25.515 -9.923 -11.380 1.00 87.94 308 LYS A CA 1
ATOM 2419 C C . LYS A 1 308 ? 24.787 -8.785 -10.688 1.00 87.94 308 LYS A C 1
ATOM 2421 O O . LYS A 1 308 ? 23.734 -8.993 -10.090 1.00 87.94 308 LYS A O 1
ATOM 2426 N N . GLU A 1 309 ? 25.331 -7.581 -10.803 1.00 85.38 309 GLU A N 1
ATOM 2427 C CA . GLU A 1 309 ? 24.803 -6.367 -10.202 1.00 85.38 309 GLU A CA 1
ATOM 2428 C C . GLU A 1 309 ? 24.493 -5.305 -11.264 1.00 85.38 309 GLU A C 1
ATOM 2430 O O . GLU A 1 309 ? 24.969 -5.346 -12.398 1.00 85.38 309 GLU A O 1
ATOM 2435 N N . VAL A 1 310 ? 23.662 -4.324 -10.902 1.00 83.75 310 VAL A N 1
ATOM 2436 C CA . VAL A 1 310 ? 23.312 -3.210 -11.805 1.00 83.75 310 VAL A CA 1
ATOM 2437 C C . VAL A 1 310 ? 24.550 -2.382 -12.182 1.00 83.75 310 VAL A C 1
ATOM 2439 O O . VAL A 1 310 ? 24.595 -1.795 -13.265 1.00 83.75 310 VAL A O 1
ATOM 2442 N N . GLU A 1 311 ? 25.555 -2.353 -11.308 1.00 86.94 311 GLU A N 1
ATOM 2443 C CA . GLU A 1 311 ? 26.842 -1.710 -11.567 1.00 86.94 311 GLU A CA 1
ATOM 2444 C C . GLU A 1 311 ? 27.594 -2.415 -12.701 1.00 86.94 311 GLU A C 1
ATOM 2446 O O . GLU A 1 311 ? 27.981 -1.743 -13.650 1.00 86.94 311 GLU A O 1
ATOM 2451 N N . ASP A 1 312 ? 27.634 -3.755 -12.719 1.00 88.06 312 ASP A N 1
ATOM 2452 C CA . ASP A 1 312 ? 28.235 -4.517 -13.825 1.00 88.06 312 ASP A CA 1
ATOM 2453 C C . ASP A 1 312 ? 27.601 -4.147 -15.173 1.00 88.06 312 ASP A C 1
ATOM 2455 O O . ASP A 1 312 ? 28.296 -4.000 -16.178 1.00 88.06 312 ASP A O 1
ATOM 2459 N N . TYR A 1 313 ? 26.273 -3.973 -15.209 1.00 90.50 313 TYR A N 1
ATOM 2460 C CA . TYR A 1 313 ? 25.566 -3.542 -16.420 1.00 90.50 313 TYR A CA 1
ATOM 2461 C C . TYR A 1 313 ? 25.969 -2.126 -16.837 1.00 90.50 313 TYR A C 1
ATOM 2463 O O . TYR A 1 313 ? 26.213 -1.879 -18.018 1.00 90.50 313 TYR A O 1
ATOM 2471 N N . THR A 1 314 ? 26.040 -1.207 -15.877 1.00 88.31 314 THR A N 1
ATOM 2472 C CA . THR A 1 314 ? 26.376 0.199 -16.132 1.00 88.31 314 THR A CA 1
ATOM 2473 C C . THR A 1 314 ? 27.807 0.316 -16.648 1.00 88.31 314 THR A C 1
ATOM 2475 O O . THR A 1 314 ? 28.007 0.840 -17.742 1.00 88.31 314 THR A O 1
ATOM 2478 N N . ASP A 1 315 ? 28.766 -0.287 -15.949 1.00 89.00 315 ASP A N 1
ATOM 2479 C CA . ASP A 1 315 ? 30.179 -0.336 -16.331 1.00 89.00 315 ASP A CA 1
ATOM 2480 C C . ASP A 1 315 ? 30.378 -0.973 -17.705 1.00 89.00 315 ASP A C 1
ATOM 2482 O O . ASP A 1 315 ? 31.168 -0.497 -18.524 1.00 89.00 315 ASP A O 1
ATOM 2486 N N . THR A 1 316 ? 29.648 -2.056 -17.979 1.00 91.62 316 THR A N 1
ATOM 2487 C CA . THR A 1 316 ? 29.697 -2.725 -19.279 1.00 91.62 316 THR A CA 1
ATOM 2488 C C . THR A 1 316 ? 29.218 -1.794 -20.383 1.00 91.62 316 THR A C 1
ATOM 2490 O O . THR A 1 316 ? 29.908 -1.643 -21.388 1.00 91.62 316 THR A O 1
ATOM 2493 N N . MET A 1 317 ? 28.067 -1.142 -20.204 1.00 91.19 317 MET A N 1
ATOM 2494 C CA . MET A 1 317 ? 27.519 -0.225 -21.204 1.00 91.19 317 MET A CA 1
ATOM 2495 C C . MET A 1 317 ? 28.390 1.025 -21.388 1.00 91.19 317 MET A C 1
ATOM 2497 O O . MET A 1 317 ? 28.506 1.506 -22.512 1.00 91.19 317 MET A O 1
ATOM 2501 N N . GLU A 1 318 ? 29.058 1.525 -20.347 1.00 89.56 318 GLU A N 1
ATOM 2502 C CA . GLU A 1 318 ? 30.004 2.648 -20.454 1.00 89.56 318 GLU A CA 1
ATOM 2503 C C . GLU A 1 318 ? 31.256 2.315 -21.279 1.00 89.56 318 GLU A C 1
ATOM 2505 O O . GLU A 1 318 ? 31.836 3.202 -21.905 1.00 89.56 318 GLU A O 1
ATOM 2510 N N . ARG A 1 319 ? 31.656 1.039 -21.331 1.00 91.69 319 ARG A N 1
ATOM 2511 C CA . ARG A 1 319 ? 32.762 0.563 -22.183 1.00 91.69 319 ARG A CA 1
ATOM 2512 C C . ARG A 1 319 ? 32.353 0.352 -23.639 1.00 91.69 319 ARG A C 1
ATOM 2514 O O . ARG A 1 319 ? 33.227 0.171 -24.487 1.00 91.69 319 ARG A O 1
ATOM 2521 N N . THR A 1 320 ? 31.053 0.352 -23.938 1.00 94.88 320 THR A N 1
ATOM 2522 C CA . THR A 1 320 ? 30.574 0.146 -25.307 1.00 94.88 320 THR A CA 1
ATOM 2523 C C . THR A 1 320 ? 30.740 1.389 -26.170 1.00 94.88 320 THR A C 1
ATOM 2525 O O . THR A 1 320 ? 30.629 2.522 -25.700 1.00 94.88 320 THR A O 1
ATOM 2528 N N . ILE A 1 321 ? 30.935 1.171 -27.468 1.00 96.31 321 ILE A N 1
ATOM 2529 C CA . ILE A 1 321 ? 30.995 2.245 -28.463 1.00 96.31 321 ILE A CA 1
ATOM 2530 C C . ILE A 1 321 ? 29.818 2.179 -29.436 1.00 96.31 321 ILE A C 1
ATOM 2532 O O . ILE A 1 321 ? 29.228 1.120 -29.669 1.00 96.31 321 ILE A O 1
ATOM 2536 N N . ALA A 1 322 ? 29.489 3.324 -30.029 1.00 95.44 322 ALA A N 1
ATOM 2537 C CA . ALA A 1 322 ? 28.472 3.425 -31.065 1.00 95.44 322 ALA A CA 1
ATOM 2538 C C . ALA A 1 322 ? 28.775 2.468 -32.231 1.00 95.44 322 ALA A C 1
ATOM 2540 O O . ALA A 1 322 ? 29.909 2.371 -32.709 1.00 95.44 322 ALA A O 1
ATOM 2541 N N . GLY A 1 323 ? 27.759 1.738 -32.692 1.00 95.06 323 GLY A N 1
ATOM 2542 C CA . GLY A 1 323 ? 27.884 0.785 -33.793 1.00 95.06 323 GLY A CA 1
ATOM 2543 C C . GLY A 1 323 ? 28.551 -0.547 -33.436 1.00 95.06 323 GLY A C 1
ATOM 2544 O O . GLY A 1 323 ? 28.655 -1.398 -34.323 1.00 95.06 323 GLY A O 1
ATOM 2545 N N . GLN A 1 324 ? 28.974 -0.756 -32.183 1.00 96.56 324 GLN A N 1
ATOM 2546 C CA . GLN A 1 324 ? 29.542 -2.024 -31.718 1.00 96.56 324 GLN A CA 1
ATOM 2547 C C . GLN A 1 324 ? 28.498 -3.143 -31.767 1.00 96.56 324 GLN A C 1
ATOM 2549 O O . GLN A 1 324 ? 27.347 -2.956 -31.368 1.00 96.56 324 GLN A O 1
ATOM 2554 N N . ARG A 1 325 ? 28.894 -4.328 -32.232 1.00 97.56 325 ARG A N 1
ATOM 2555 C CA . ARG A 1 325 ? 28.056 -5.526 -32.193 1.00 97.56 325 ARG A CA 1
ATOM 2556 C C . ARG A 1 325 ? 28.312 -6.301 -30.913 1.00 97.56 325 ARG A C 1
ATOM 2558 O O . ARG A 1 325 ? 29.444 -6.678 -30.607 1.00 97.56 325 ARG A O 1
ATOM 2565 N N . VAL A 1 326 ? 27.232 -6.599 -30.207 1.00 97.38 326 VAL A N 1
ATOM 2566 C CA . VAL A 1 326 ? 27.257 -7.355 -28.956 1.00 97.38 326 VAL A CA 1
ATOM 2567 C C . VAL A 1 326 ? 26.310 -8.544 -29.031 1.00 97.38 326 VAL A C 1
ATOM 2569 O O . VAL A 1 326 ? 25.266 -8.474 -29.684 1.00 97.38 326 VAL A O 1
ATOM 2572 N N . ARG A 1 327 ? 26.664 -9.644 -28.365 1.00 97.75 327 ARG A N 1
ATOM 2573 C CA . ARG A 1 327 ? 25.750 -10.752 -28.085 1.00 97.75 327 ARG A CA 1
ATOM 2574 C C . ARG A 1 327 ? 25.213 -10.600 -26.670 1.00 97.75 327 ARG A C 1
ATOM 2576 O O . ARG A 1 327 ? 25.975 -10.504 -25.713 1.00 97.75 327 ARG A O 1
ATOM 2583 N N . LEU A 1 328 ? 23.895 -10.587 -26.559 1.00 97.38 328 LEU A N 1
ATOM 2584 C CA . LEU A 1 328 ? 23.161 -10.516 -25.306 1.00 97.38 328 LEU A CA 1
ATOM 2585 C C . LEU A 1 328 ? 22.684 -11.917 -24.951 1.00 97.38 328 LEU A C 1
ATOM 2587 O O . LEU A 1 328 ? 22.146 -12.599 -25.820 1.00 97.38 328 LEU A O 1
ATOM 2591 N N . THR A 1 329 ? 22.828 -12.305 -23.688 1.00 97.06 329 THR A N 1
ATOM 2592 C CA . THR A 1 329 ? 22.244 -13.540 -23.147 1.00 97.06 329 THR A CA 1
ATOM 2593 C C . THR A 1 329 ? 21.309 -13.167 -22.010 1.00 97.06 329 THR A C 1
ATOM 2595 O O . THR A 1 329 ? 21.738 -12.507 -21.062 1.00 97.06 329 THR A O 1
ATOM 2598 N N . TRP A 1 330 ? 20.045 -13.580 -22.070 1.00 95.56 330 TRP A N 1
ATOM 2599 C CA . TRP A 1 330 ? 19.059 -13.274 -21.031 1.00 95.56 330 TRP A CA 1
ATOM 2600 C C . TRP A 1 330 ? 18.188 -14.475 -20.688 1.00 95.56 330 TRP A C 1
ATOM 2602 O O . TRP A 1 330 ? 17.989 -15.385 -21.489 1.00 95.56 330 TRP A O 1
ATOM 2612 N N . TRP A 1 331 ? 17.641 -14.456 -19.481 1.00 93.38 331 TRP A N 1
ATOM 2613 C CA . TRP A 1 331 ? 16.648 -15.400 -19.006 1.00 93.38 331 TRP A CA 1
ATOM 2614 C C . TRP A 1 331 ? 15.256 -14.772 -19.028 1.00 93.38 331 TRP A C 1
ATOM 2616 O O . TRP A 1 331 ? 15.068 -13.623 -18.617 1.00 93.38 331 TRP A O 1
ATOM 2626 N N . ASN A 1 332 ? 14.275 -15.536 -19.504 1.00 90.94 332 ASN A N 1
ATOM 2627 C CA . ASN A 1 332 ? 12.864 -15.187 -19.425 1.00 90.94 332 ASN A CA 1
ATOM 2628 C C . ASN A 1 332 ? 11.996 -16.458 -19.405 1.00 90.94 332 ASN A C 1
ATOM 2630 O O . ASN A 1 332 ? 12.218 -17.381 -20.190 1.00 90.94 332 ASN A O 1
ATOM 2634 N N . ASP A 1 333 ? 11.005 -16.499 -18.514 1.00 86.25 333 ASP A N 1
ATOM 2635 C CA . ASP A 1 333 ? 10.012 -17.578 -18.394 1.00 86.25 333 ASP A CA 1
ATOM 2636 C C . ASP A 1 333 ? 10.626 -18.997 -18.398 1.00 86.25 333 ASP A C 1
ATOM 2638 O O . ASP A 1 333 ? 10.224 -19.898 -19.140 1.00 86.25 333 ASP A O 1
ATOM 2642 N N . GLY A 1 334 ? 11.680 -19.187 -17.595 1.00 86.06 334 GLY A N 1
ATOM 2643 C CA . GLY A 1 334 ? 12.343 -20.483 -17.414 1.00 86.06 334 GLY A CA 1
ATOM 2644 C C . GLY A 1 334 ? 13.252 -20.924 -18.566 1.00 86.06 334 GLY A C 1
ATOM 2645 O O . GLY A 1 334 ? 13.668 -22.084 -18.591 1.00 86.06 334 GLY A O 1
ATOM 2646 N N . LYS A 1 335 ? 13.554 -20.043 -19.525 1.00 91.81 335 LYS A N 1
ATOM 2647 C CA . LYS A 1 335 ? 14.460 -20.323 -20.647 1.00 91.81 335 LYS A CA 1
ATOM 2648 C C . LYS A 1 335 ? 15.495 -19.220 -20.817 1.00 91.81 335 LYS A C 1
ATOM 2650 O O . LYS A 1 335 ? 15.208 -18.045 -20.603 1.00 91.81 335 LYS A O 1
ATOM 2655 N N . THR A 1 336 ? 16.675 -19.619 -21.270 1.00 94.88 336 THR A N 1
ATOM 2656 C CA . THR A 1 336 ? 17.738 -18.706 -21.690 1.00 94.88 336 THR A CA 1
ATOM 2657 C C . THR A 1 336 ? 17.657 -18.483 -23.195 1.00 94.88 336 THR A C 1
ATOM 2659 O O . THR A 1 336 ? 17.448 -19.429 -23.957 1.00 94.88 336 THR A O 1
ATOM 2662 N N . TYR A 1 337 ? 17.836 -17.236 -23.604 1.00 96.00 337 TYR A N 1
ATOM 2663 C CA . TYR A 1 337 ? 17.849 -16.784 -24.986 1.00 96.00 337 TYR A CA 1
ATOM 2664 C C . TYR A 1 337 ? 19.132 -16.002 -25.251 1.00 96.00 337 TYR A C 1
ATOM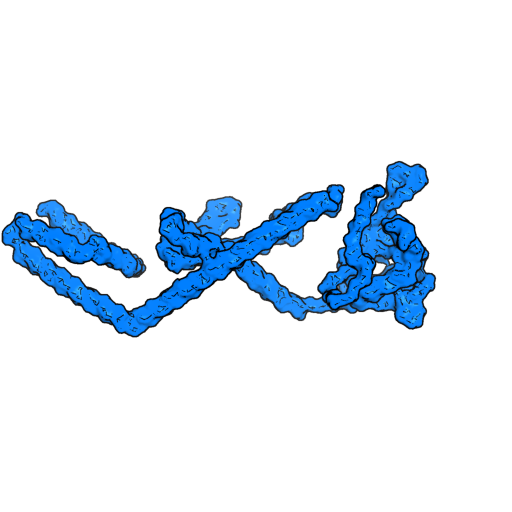 2666 O O . TYR A 1 337 ? 19.712 -15.418 -24.331 1.00 96.00 337 TYR A O 1
ATOM 2674 N N . ASP A 1 338 ? 19.544 -15.971 -26.512 1.00 96.81 338 ASP A N 1
ATOM 2675 C CA . ASP A 1 338 ? 20.657 -15.163 -26.976 1.00 96.81 338 ASP A CA 1
ATOM 2676 C C . ASP A 1 338 ? 20.350 -14.498 -28.321 1.00 96.81 338 ASP A C 1
ATOM 2678 O O . ASP A 1 338 ? 19.653 -15.052 -29.174 1.00 96.81 338 ASP A O 1
ATOM 2682 N N . ALA A 1 339 ? 20.862 -13.283 -28.506 1.00 97.12 339 ALA A N 1
ATOM 2683 C CA . ALA A 1 339 ? 20.715 -12.519 -29.739 1.00 97.12 339 ALA A CA 1
ATOM 2684 C C . ALA A 1 339 ? 21.912 -11.593 -29.936 1.00 97.12 339 ALA A C 1
ATOM 2686 O O . ALA A 1 339 ? 22.497 -11.088 -28.981 1.00 97.12 339 ALA A O 1
ATOM 2687 N N . SER A 1 340 ? 22.289 -11.374 -31.195 1.00 97.38 340 SER A N 1
ATOM 2688 C CA . SER A 1 340 ? 23.351 -10.434 -31.560 1.00 97.38 340 SER A CA 1
ATOM 2689 C C . SER A 1 340 ? 22.737 -9.161 -32.122 1.00 97.38 340 SER A C 1
ATOM 2691 O O . SER A 1 340 ? 21.949 -9.236 -33.063 1.00 97.38 340 SER A O 1
ATOM 2693 N N . VAL A 1 341 ? 23.114 -8.012 -31.570 1.00 96.31 341 VAL A N 1
ATOM 2694 C CA . VAL A 1 341 ? 22.587 -6.703 -31.971 1.00 96.31 341 VAL A CA 1
ATOM 2695 C C . VAL A 1 341 ? 23.704 -5.698 -32.177 1.00 96.31 341 VAL A C 1
ATOM 2697 O O . VAL A 1 341 ? 24.799 -5.847 -31.637 1.00 96.31 341 VAL A O 1
ATOM 2700 N N . GLN A 1 342 ? 23.422 -4.679 -32.982 1.00 97.31 342 GLN A N 1
ATOM 2701 C CA . GLN A 1 342 ? 24.309 -3.543 -33.165 1.00 97.31 342 GLN A CA 1
ATOM 2702 C C . GLN A 1 342 ? 23.828 -2.390 -32.288 1.00 97.31 342 GLN A C 1
ATOM 2704 O O . GLN A 1 342 ? 22.678 -1.973 -32.395 1.00 97.31 342 GLN A O 1
ATOM 2709 N N . LEU A 1 343 ? 24.705 -1.893 -31.421 1.00 96.25 343 LEU A N 1
ATOM 2710 C CA . LEU A 1 343 ? 24.407 -0.763 -30.554 1.00 96.25 343 LEU A CA 1
ATOM 2711 C C . LEU A 1 343 ? 24.301 0.521 -31.373 1.00 96.25 343 LEU A C 1
ATOM 2713 O O . LEU A 1 343 ? 25.057 0.740 -32.321 1.00 96.25 343 LEU A O 1
ATOM 2717 N N . TRP A 1 344 ? 23.362 1.374 -30.990 1.00 94.56 344 TRP A N 1
ATOM 2718 C CA . TRP A 1 344 ? 23.210 2.699 -31.583 1.00 94.56 344 TRP A CA 1
ATOM 2719 C C . TRP A 1 344 ? 24.233 3.680 -31.025 1.00 94.56 344 TRP A C 1
ATOM 2721 O O . TRP A 1 344 ? 24.894 3.385 -30.029 1.00 94.56 344 TRP A O 1
ATOM 2731 N N . ASP A 1 345 ? 24.340 4.849 -31.653 1.00 92.88 345 ASP A N 1
ATOM 2732 C CA . ASP A 1 345 ? 24.991 5.985 -31.015 1.00 92.88 345 ASP A CA 1
ATOM 2733 C C . ASP A 1 345 ? 24.041 6.583 -29.973 1.00 92.88 345 ASP A C 1
ATOM 2735 O O . ASP A 1 345 ? 22.908 6.968 -30.265 1.00 92.88 345 ASP A O 1
ATOM 2739 N N . LYS A 1 346 ? 24.491 6.633 -28.723 1.00 87.31 346 LYS A N 1
ATOM 2740 C CA . LYS A 1 346 ? 23.743 7.248 -27.628 1.00 87.31 346 LYS A CA 1
ATOM 2741 C C . LYS A 1 346 ? 23.568 8.753 -27.831 1.00 87.31 346 LYS A C 1
ATOM 2743 O O . LYS A 1 346 ? 22.586 9.308 -27.334 1.00 87.31 346 LYS A O 1
ATOM 2748 N N . GLY A 1 347 ? 24.473 9.390 -28.574 1.00 85.38 347 GLY A N 1
ATOM 2749 C CA . GLY A 1 347 ? 24.374 10.794 -28.945 1.00 85.38 347 GLY A CA 1
ATOM 2750 C C . GLY A 1 347 ? 23.189 11.098 -29.858 1.00 85.38 347 GLY A C 1
ATOM 2751 O O . GLY A 1 347 ? 22.546 12.128 -29.679 1.00 85.38 347 GLY A O 1
ATOM 2752 N N . ASP A 1 348 ? 22.814 10.168 -30.741 1.00 85.94 348 ASP A N 1
ATOM 2753 C CA . ASP A 1 348 ? 21.636 10.331 -31.607 1.00 85.94 348 ASP A CA 1
ATOM 2754 C C . ASP A 1 348 ? 20.326 10.372 -30.797 1.00 85.94 348 ASP A C 1
ATOM 2756 O O . ASP A 1 348 ? 19.319 10.896 -31.264 1.00 85.94 348 ASP A O 1
ATOM 2760 N N . VAL A 1 349 ? 20.328 9.816 -29.579 1.00 81.31 349 VAL A N 1
ATOM 2761 C CA . VAL A 1 349 ? 19.144 9.708 -28.711 1.00 81.31 349 VAL A CA 1
ATOM 2762 C C . VAL A 1 349 ? 19.100 10.806 -27.645 1.00 81.31 349 VAL A C 1
ATOM 2764 O O . VAL A 1 349 ? 18.026 11.316 -27.335 1.00 81.31 349 VAL A O 1
ATOM 2767 N N . TYR A 1 350 ? 20.246 11.148 -27.048 1.00 80.56 350 TYR A N 1
ATOM 2768 C CA . TYR A 1 350 ? 20.321 12.062 -25.898 1.00 80.56 350 TYR A CA 1
ATOM 2769 C C . TYR A 1 350 ? 21.117 13.349 -26.159 1.00 80.56 350 TYR A C 1
ATOM 2771 O O . TYR A 1 350 ? 21.238 14.169 -25.250 1.00 80.56 350 TYR A O 1
ATOM 2779 N N . GLY A 1 351 ? 21.645 13.544 -27.369 1.00 81.94 351 GLY A N 1
ATOM 2780 C CA . GLY A 1 351 ? 22.430 14.717 -27.754 1.00 81.94 351 GLY A CA 1
ATOM 2781 C C . GLY A 1 351 ? 23.947 14.502 -27.710 1.00 81.94 351 GLY A C 1
ATOM 2782 O O . GLY A 1 351 ? 24.452 13.504 -27.193 1.00 81.94 351 GLY A O 1
ATOM 2783 N N . GLU A 1 352 ? 24.688 15.469 -28.256 1.00 84.62 352 GLU A N 1
ATOM 2784 C CA . GLU A 1 352 ? 26.123 15.350 -28.573 1.00 84.62 352 GLU A CA 1
ATOM 2785 C C . GLU A 1 352 ? 27.031 14.990 -27.383 1.00 84.62 352 GLU A C 1
ATOM 2787 O O . GLU A 1 352 ? 28.069 14.360 -27.583 1.00 84.62 352 GLU A O 1
ATOM 2792 N N . ASP A 1 353 ? 26.636 15.312 -26.148 1.00 81.81 353 ASP A N 1
ATOM 2793 C CA . ASP A 1 353 ? 27.404 14.995 -24.932 1.00 81.81 353 ASP A CA 1
ATOM 2794 C C . ASP A 1 353 ? 27.628 13.483 -24.731 1.00 81.81 353 ASP A C 1
ATOM 2796 O O . ASP A 1 353 ? 28.556 13.075 -24.027 1.00 81.81 353 ASP A O 1
ATOM 2800 N N . TYR A 1 354 ? 26.796 12.644 -25.356 1.00 83.81 354 TYR A N 1
ATOM 2801 C CA . TYR A 1 354 ? 26.870 11.183 -25.282 1.00 83.81 354 TYR A CA 1
ATOM 2802 C C . TYR A 1 354 ? 27.349 10.525 -26.581 1.00 83.81 354 TYR A C 1
ATOM 2804 O O . TYR A 1 354 ? 27.317 9.295 -26.684 1.00 83.81 354 TYR A O 1
ATOM 2812 N N . ALA A 1 355 ? 27.784 11.319 -27.562 1.00 87.19 355 ALA A N 1
ATOM 2813 C CA . ALA A 1 355 ? 28.192 10.822 -28.869 1.00 87.19 355 ALA A CA 1
ATOM 2814 C C . ALA A 1 355 ? 29.326 9.789 -28.773 1.00 87.19 355 ALA A C 1
ATOM 2816 O O . ALA A 1 355 ? 30.272 9.927 -27.991 1.00 87.19 355 ALA A O 1
ATOM 2817 N N . GLY A 1 356 ? 29.235 8.743 -29.592 1.00 88.69 356 GLY A N 1
ATOM 2818 C CA . GLY A 1 356 ? 30.218 7.665 -29.658 1.00 88.69 356 GLY A CA 1
ATOM 2819 C C . GLY A 1 356 ? 30.065 6.577 -28.592 1.00 88.69 356 GLY A C 1
ATOM 2820 O O . GLY A 1 356 ? 30.753 5.560 -28.692 1.00 88.69 356 GLY A O 1
ATOM 2821 N N . GLN A 1 357 ? 29.163 6.729 -27.615 1.00 91.56 357 GLN A N 1
ATOM 2822 C CA . GLN A 1 357 ? 28.824 5.664 -26.662 1.00 91.56 357 GLN A CA 1
ATOM 2823 C C . GLN A 1 357 ? 27.765 4.727 -27.246 1.00 91.56 357 GLN A C 1
ATOM 2825 O O . GLN A 1 357 ? 26.853 5.165 -27.947 1.00 91.56 357 GLN A O 1
ATOM 2830 N N . GLY A 1 358 ? 27.852 3.437 -26.922 1.00 91.56 358 GLY A N 1
ATOM 2831 C CA . GLY A 1 358 ? 26.846 2.466 -27.339 1.00 91.56 358 GLY A CA 1
ATOM 2832 C C . GLY A 1 358 ? 25.506 2.665 -26.620 1.00 91.56 358 GLY A C 1
ATOM 2833 O O . GLY A 1 358 ? 25.440 2.862 -25.405 1.00 91.56 358 GLY A O 1
ATOM 2834 N N . TYR A 1 359 ? 24.409 2.578 -27.369 1.00 92.19 359 TYR A N 1
ATOM 2835 C CA . TYR A 1 359 ? 23.050 2.614 -26.840 1.00 92.19 359 TYR A CA 1
ATOM 2836 C C . TYR A 1 359 ? 22.290 1.327 -27.156 1.00 92.19 359 TYR A C 1
ATOM 2838 O O . TYR A 1 359 ? 22.120 0.954 -28.317 1.00 92.19 359 TYR A O 1
ATOM 2846 N N . LEU A 1 360 ? 21.815 0.658 -26.101 1.00 91.81 360 LEU A N 1
ATOM 2847 C CA . LEU A 1 360 ? 21.042 -0.583 -26.193 1.00 91.81 360 LEU A CA 1
ATOM 2848 C C . LEU A 1 360 ? 19.525 -0.332 -26.218 1.00 91.81 360 LEU A C 1
ATOM 2850 O O . LEU A 1 360 ? 18.806 -1.048 -26.897 1.00 91.81 360 LEU A O 1
ATOM 2854 N N . GLY A 1 361 ? 19.016 0.668 -25.493 1.00 85.62 361 GLY A N 1
ATOM 2855 C CA . GLY A 1 361 ? 17.565 0.858 -25.334 1.00 85.62 361 GLY A CA 1
ATOM 2856 C C . GLY A 1 361 ? 16.931 0.058 -24.192 1.00 85.62 361 GLY A C 1
ATOM 2857 O O . GLY A 1 361 ? 15.715 -0.108 -24.165 1.00 85.62 361 GLY A O 1
ATOM 2858 N N . ALA A 1 362 ? 17.725 -0.407 -23.225 1.00 86.38 362 ALA A N 1
ATOM 2859 C CA . ALA A 1 362 ? 17.247 -1.077 -22.016 1.00 86.38 362 ALA A CA 1
ATOM 2860 C C . ALA A 1 362 ? 17.751 -0.378 -20.743 1.00 86.38 362 ALA A C 1
ATOM 2862 O O . ALA A 1 362 ? 18.865 0.153 -20.715 1.00 86.38 362 ALA A O 1
ATOM 2863 N N . SER A 1 363 ? 16.954 -0.403 -19.672 1.00 81.50 363 SER A N 1
ATOM 2864 C CA . SER A 1 363 ? 17.371 0.068 -18.345 1.00 81.50 363 SER A CA 1
ATOM 2865 C C . SER A 1 363 ? 17.188 -1.008 -17.278 1.00 81.50 363 SER A C 1
ATOM 2867 O O . SER A 1 363 ? 16.087 -1.546 -17.103 1.00 81.50 363 SER A O 1
ATOM 2869 N N . ALA A 1 364 ? 18.251 -1.257 -16.521 1.00 78.38 364 ALA A N 1
ATOM 2870 C CA . ALA A 1 364 ? 18.227 -2.086 -15.326 1.00 78.38 364 ALA A CA 1
ATOM 2871 C C . ALA A 1 364 ? 17.437 -1.409 -14.189 1.00 78.38 364 ALA A C 1
ATOM 2873 O O . ALA A 1 364 ? 17.520 -0.194 -14.009 1.00 78.38 364 ALA A O 1
ATOM 2874 N N . TYR A 1 365 ? 16.666 -2.183 -13.419 1.00 62.75 365 TYR A N 1
ATOM 2875 C CA . TYR A 1 365 ? 15.949 -1.683 -12.238 1.00 62.75 365 TYR A CA 1
ATOM 2876 C C . TYR A 1 365 ? 16.729 -1.998 -10.952 1.00 62.75 365 TYR A C 1
ATOM 2878 O O . TYR A 1 365 ? 17.066 -3.151 -10.687 1.00 62.75 365 TYR A O 1
ATOM 2886 N N . LEU A 1 366 ? 16.962 -0.990 -10.107 1.00 47.03 366 LEU A N 1
ATOM 2887 C CA . LEU A 1 366 ? 17.503 -1.167 -8.755 1.00 47.03 366 LEU A CA 1
ATOM 2888 C C . LEU A 1 366 ? 16.366 -1.528 -7.787 1.00 47.03 366 LEU A C 1
ATOM 2890 O O . LEU A 1 366 ? 15.624 -0.652 -7.347 1.00 47.03 366 LEU A O 1
ATOM 2894 N N . PHE A 1 367 ? 16.233 -2.804 -7.414 1.00 37.53 367 PHE A N 1
ATOM 2895 C CA . PHE A 1 367 ? 15.390 -3.206 -6.273 1.00 37.53 367 PHE A CA 1
ATOM 2896 C C . PHE A 1 367 ? 16.179 -3.406 -4.964 1.00 37.53 367 PHE A C 1
ATOM 2898 O O . PHE A 1 367 ? 15.569 -3.705 -3.938 1.00 37.53 367 PHE A O 1
ATOM 2905 N N . TYR A 1 368 ? 17.503 -3.187 -4.944 1.00 29.58 368 TYR A N 1
ATOM 2906 C CA . TYR A 1 368 ? 18.327 -3.352 -3.740 1.00 29.58 368 TYR A CA 1
ATOM 2907 C C . TYR A 1 368 ? 19.328 -2.210 -3.482 1.00 29.58 368 TYR A C 1
ATOM 2909 O O . TYR A 1 368 ? 19.702 -1.435 -4.352 1.00 29.58 368 TYR A O 1
ATOM 2917 N N . ARG A 1 369 ? 19.650 -2.102 -2.190 1.00 29.03 369 ARG A N 1
ATOM 2918 C CA . ARG A 1 369 ? 20.280 -1.027 -1.410 1.00 29.03 369 ARG A CA 1
ATOM 2919 C C . ARG A 1 369 ? 21.572 -0.450 -2.009 1.00 29.03 369 ARG A C 1
ATOM 2921 O O . ARG A 1 369 ? 22.621 -1.061 -1.865 1.00 29.03 369 ARG A O 1
ATOM 2928 N N . VAL A 1 370 ? 21.519 0.795 -2.487 1.00 32.00 370 VAL A N 1
ATOM 2929 C CA . VAL A 1 370 ? 22.715 1.646 -2.621 1.00 32.00 370 VAL A CA 1
ATOM 2930 C C . VAL A 1 370 ? 23.241 1.951 -1.205 1.00 32.00 370 VAL A C 1
ATOM 2932 O O . VAL A 1 370 ? 22.478 2.478 -0.379 1.00 32.00 370 VAL A O 1
ATOM 2935 N N . PRO A 1 371 ? 24.488 1.592 -0.846 1.00 28.23 371 PRO A N 1
ATOM 2936 C CA . PRO A 1 371 ? 25.112 2.054 0.388 1.00 28.23 371 PRO A CA 1
ATOM 2937 C C . PRO A 1 371 ? 25.157 3.584 0.373 1.00 28.23 371 PRO A C 1
ATOM 2939 O O . PRO A 1 371 ? 25.593 4.197 -0.595 1.00 28.23 371 PRO A O 1
ATOM 2942 N N . ALA A 1 372 ? 24.672 4.226 1.435 1.00 33.00 372 ALA A N 1
ATOM 2943 C CA . ALA A 1 372 ? 24.680 5.681 1.521 1.00 33.00 372 ALA A CA 1
ATOM 2944 C C . ALA A 1 372 ? 26.131 6.200 1.492 1.00 33.00 372 ALA A C 1
ATOM 2946 O O . ALA A 1 372 ? 26.828 6.108 2.502 1.00 33.00 372 ALA A O 1
ATOM 2947 N N . GLY A 1 373 ? 26.574 6.734 0.351 1.00 38.22 373 GLY A N 1
ATOM 2948 C CA . GLY A 1 373 ? 27.901 7.339 0.213 1.00 38.22 373 GLY A CA 1
ATOM 2949 C C . GLY A 1 373 ? 28.441 7.445 -1.213 1.00 38.22 373 GLY A C 1
ATOM 2950 O O . GLY A 1 373 ? 29.230 8.346 -1.466 1.00 38.22 373 GLY A O 1
ATOM 2951 N N . GLU A 1 374 ? 27.990 6.600 -2.140 1.00 35.53 374 GLU A N 1
ATOM 2952 C CA . GLU A 1 374 ? 28.513 6.558 -3.512 1.00 35.53 374 GLU A CA 1
ATOM 2953 C C . GLU A 1 374 ? 27.366 6.765 -4.503 1.00 35.53 374 GLU A C 1
ATOM 2955 O O . GLU A 1 374 ? 26.694 5.835 -4.933 1.00 35.53 374 GLU A O 1
ATOM 2960 N N . TYR A 1 375 ? 27.091 8.030 -4.814 1.00 38.91 375 TYR A N 1
ATOM 2961 C CA . TYR A 1 375 ? 26.374 8.381 -6.034 1.00 38.91 375 TYR A CA 1
ATOM 2962 C C . TYR A 1 375 ? 27.435 8.671 -7.098 1.00 38.91 375 TYR A C 1
ATOM 2964 O O . TYR A 1 375 ? 28.198 9.622 -6.918 1.00 38.91 375 TYR A O 1
ATOM 2972 N N . PRO A 1 376 ? 27.482 7.941 -8.220 1.00 37.84 376 PRO A N 1
ATOM 2973 C CA . PRO A 1 376 ? 27.974 8.524 -9.452 1.00 37.84 376 PRO A CA 1
ATOM 2974 C C . PRO A 1 376 ? 27.035 9.688 -9.792 1.00 37.84 376 PRO A C 1
ATOM 2976 O O . PRO A 1 376 ? 25.818 9.505 -9.888 1.00 37.84 376 PRO A O 1
ATOM 2979 N N . ASP A 1 377 ? 27.581 10.890 -9.967 1.00 39.28 377 ASP A N 1
ATOM 2980 C CA . ASP A 1 377 ? 26.836 12.119 -10.297 1.00 39.28 377 ASP A CA 1
ATOM 2981 C C . ASP A 1 377 ? 25.963 12.009 -11.572 1.00 39.28 377 ASP A C 1
ATOM 2983 O O . ASP A 1 377 ? 25.167 12.900 -11.867 1.00 39.28 377 ASP A O 1
ATOM 2987 N N . ALA A 1 378 ? 26.076 10.909 -12.321 1.00 35.91 378 ALA A N 1
ATOM 2988 C CA . ALA A 1 378 ? 25.278 10.602 -13.502 1.00 35.91 378 ALA A CA 1
ATOM 2989 C C . ALA A 1 378 ? 23.854 10.091 -13.194 1.00 35.91 378 ALA A C 1
ATOM 2991 O O . ALA A 1 378 ? 22.971 10.247 -14.032 1.00 35.91 378 ALA A O 1
ATOM 2992 N N . LEU A 1 379 ? 23.598 9.520 -12.008 1.00 36.28 379 LEU A N 1
ATOM 2993 C CA . LEU A 1 379 ? 22.270 8.998 -11.625 1.00 36.28 379 LEU A CA 1
ATOM 2994 C C . LEU A 1 379 ? 21.480 9.947 -10.703 1.00 36.28 379 LEU A C 1
ATOM 2996 O O . LEU A 1 379 ? 20.307 9.703 -10.421 1.00 36.28 379 LEU A O 1
ATOM 3000 N N . SER A 1 380 ? 22.115 11.017 -10.211 1.00 31.42 380 SER A N 1
ATOM 3001 C CA . SER A 1 380 ? 21.544 11.973 -9.249 1.00 31.42 380 SER A CA 1
ATOM 3002 C C . SER A 1 380 ? 21.017 13.262 -9.884 1.00 31.42 380 SER A C 1
ATOM 3004 O O . SER A 1 380 ? 20.359 14.051 -9.198 1.00 31.42 380 SER A O 1
ATOM 3006 N N . ARG A 1 381 ? 21.259 13.492 -11.180 1.00 27.09 381 ARG A N 1
ATOM 3007 C CA . ARG A 1 381 ? 20.629 14.613 -11.876 1.00 27.09 381 ARG A CA 1
ATOM 3008 C C . ARG A 1 381 ? 19.182 14.242 -12.201 1.00 27.09 381 ARG A C 1
ATOM 3010 O O . ARG A 1 381 ? 18.954 13.204 -12.824 1.00 27.09 381 ARG A O 1
ATOM 3017 N N . PRO A 1 382 ? 18.191 15.060 -11.796 1.00 27.33 382 PRO A N 1
ATOM 3018 C CA . PRO A 1 382 ? 16.898 15.006 -12.454 1.00 27.33 382 PRO A CA 1
ATOM 3019 C C . PRO A 1 382 ? 17.168 15.104 -13.956 1.00 27.33 382 PRO A C 1
ATOM 3021 O O . PRO A 1 382 ? 18.027 15.883 -14.368 1.00 27.33 382 PRO A O 1
ATOM 3024 N N . MET A 1 383 ? 16.473 14.298 -14.753 1.00 32.03 383 MET A N 1
ATOM 3025 C CA . MET A 1 383 ? 16.345 14.563 -16.180 1.00 32.03 383 MET A CA 1
ATOM 3026 C C . MET A 1 383 ? 15.745 15.963 -16.321 1.00 32.03 383 MET A C 1
ATOM 3028 O O . MET A 1 383 ? 14.525 16.129 -16.271 1.00 32.03 383 MET A O 1
ATOM 3032 N N . ASP A 1 384 ? 16.608 16.969 -16.417 1.00 24.23 384 ASP A N 1
ATOM 3033 C CA . ASP A 1 384 ? 16.248 18.276 -16.924 1.00 24.23 384 ASP A CA 1
ATOM 3034 C C . ASP A 1 384 ? 15.965 18.047 -18.407 1.00 24.23 384 ASP A C 1
ATOM 3036 O O . ASP A 1 384 ? 16.864 18.015 -19.244 1.00 24.23 384 ASP A O 1
ATOM 3040 N N . TYR A 1 385 ? 14.691 17.802 -18.716 1.00 27.72 385 TYR A N 1
ATOM 3041 C CA . TYR A 1 385 ? 14.170 18.082 -20.041 1.00 27.72 385 TYR A CA 1
ATOM 3042 C C . TYR A 1 385 ? 14.374 19.579 -20.258 1.00 27.72 385 TYR A C 1
ATOM 3044 O O . TYR A 1 385 ? 13.645 20.405 -19.708 1.00 27.72 385 TYR A O 1
ATOM 3052 N N . VAL A 1 386 ? 15.426 19.916 -20.995 1.00 24.33 386 VAL A N 1
ATOM 3053 C CA . VAL A 1 386 ? 15.577 21.238 -21.583 1.00 24.33 386 VAL A CA 1
ATOM 3054 C C . VAL A 1 386 ? 14.493 21.329 -22.658 1.00 24.33 386 VAL A C 1
ATOM 3056 O O . VAL A 1 386 ? 14.602 20.707 -23.710 1.00 24.33 386 VAL A O 1
ATOM 3059 N N . GLU A 1 387 ? 13.390 22.006 -22.336 1.00 29.12 387 GLU A N 1
ATOM 3060 C CA . GLU A 1 387 ? 12.528 22.609 -23.353 1.00 29.12 387 GLU A CA 1
A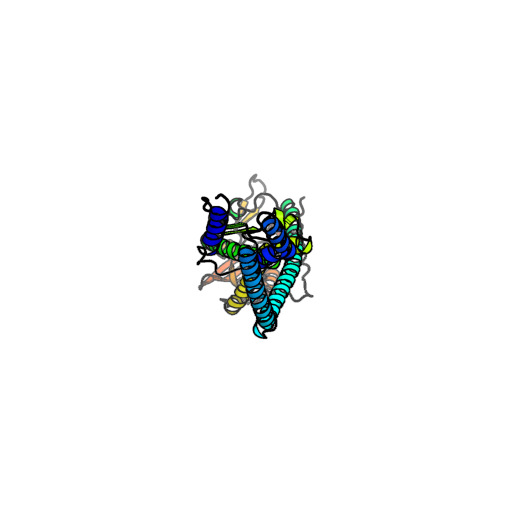TOM 3061 C C . GLU A 1 387 ? 13.310 23.786 -23.954 1.00 29.12 387 GLU A C 1
ATOM 3063 O O . GLU A 1 387 ? 13.587 24.736 -23.221 1.00 29.12 387 GLU A O 1
ATOM 3068 N N . ASP A 1 388 ? 13.654 23.667 -25.243 1.00 29.44 388 ASP A N 1
ATOM 3069 C CA . ASP A 1 388 ? 14.236 24.672 -26.159 1.00 29.44 388 ASP A CA 1
ATOM 3070 C C . ASP A 1 388 ? 15.491 25.461 -25.717 1.00 29.44 388 ASP A C 1
ATOM 3072 O O . ASP A 1 388 ? 15.418 26.356 -24.839 1.00 29.44 388 ASP A O 1
#

Secondary structure (DSSP, 8-state):
-HHHHHHHHHHHHHHS-------HHHHHHHTTS--THHHHHHHHHHTTS-TTSHHHHHHHHHHHHHHHHHHHHHHHHHHTSHHHHHHHHHHHHHHHHHHHHHHHHHHHHHHHHHHHHHHHHHHHHHHTTSPTTSS-HHHH---BTTBTTS-HHHHHHHHHHHHHHHHHHHHHHHHHTTPPEEEEEE--SSS---EEEEE-HHHHHHS-HHHHHHHHHHHHHHHHHHHHHHHHHHHHHHHTT---SSSSEEEEEE--EEEE--TT-SSPEEEE-HHHHTT--TT-EEEEEEESSSS--SGGG-SEEEPSSHHHHHHHHHT-BTT-EEEEEEEETTEEEEEEEEPEESHHHH-GGGTTBEE-SEEE---S---TT---TTTSS-------

pLDDT: mean 73.05, std 21.38, range [24.23, 97.75]